Protein AF-0000000075964705 (afdb_homodimer)

Solvent-accessible surface area (backbone atoms only — not comparable to full-atom values): 36308 Å² total; per-residue (Å²): 98,79,44,43,66,54,47,71,59,59,80,76,74,83,86,68,84,79,82,66,47,73,67,52,52,52,51,46,51,52,47,51,51,47,53,49,50,54,47,60,63,31,89,67,54,43,73,33,64,66,52,48,44,64,76,62,59,81,68,84,64,59,66,62,51,49,49,67,76,51,64,82,60,68,34,51,67,78,71,39,84,55,33,84,52,12,66,80,62,42,60,91,58,45,68,62,50,47,54,48,46,51,54,42,50,52,52,50,42,55,41,50,48,52,50,40,52,46,49,48,50,51,24,51,49,25,43,50,48,12,52,45,30,40,51,48,18,51,39,31,40,53,58,35,59,53,84,62,78,88,45,55,72,44,32,70,72,60,57,58,65,65,45,34,26,58,32,27,52,62,46,21,57,52,24,46,50,46,14,50,54,29,40,52,40,18,51,47,40,42,62,59,32,39,46,52,45,48,46,52,46,40,53,46,49,13,45,52,52,35,53,49,45,46,56,69,36,52,52,44,52,41,50,51,44,51,51,51,50,52,51,49,51,52,50,51,54,52,36,61,74,70,62,59,52,71,67,58,52,52,53,51,51,51,52,49,51,51,46,51,52,50,40,52,51,40,49,35,49,41,28,32,39,52,35,36,45,39,53,46,44,22,49,51,52,60,55,53,55,51,54,47,54,35,52,45,45,45,38,51,51,48,29,51,41,24,45,52,49,21,51,50,38,55,65,41,48,63,52,47,58,70,37,41,77,74,79,73,76,74,77,79,72,79,79,70,84,69,68,66,92,102,99,77,45,44,67,54,46,72,59,59,81,76,72,82,84,68,86,78,82,65,47,74,68,52,52,53,52,48,50,53,47,50,50,46,49,48,49,54,47,61,64,30,88,67,55,42,72,34,66,67,54,48,45,64,76,61,61,80,68,84,66,60,66,63,51,49,49,67,76,52,63,82,61,69,34,53,65,78,72,38,83,53,35,83,51,12,64,80,62,42,60,90,60,43,68,62,51,48,55,50,44,51,54,43,49,51,50,50,42,54,41,51,51,52,50,40,51,46,48,47,49,52,24,52,49,26,43,51,48,13,51,44,30,39,49,47,18,52,40,31,41,54,58,36,59,53,82,60,75,87,44,54,73,44,32,68,72,60,56,58,65,66,46,34,26,58,34,26,52,63,45,22,56,51,23,46,51,48,13,50,52,28,40,52,41,18,51,47,41,41,62,61,30,39,48,54,46,49,47,52,48,40,52,46,50,13,45,54,50,36,53,50,47,45,55,69,36,51,51,43,52,41,51,50,45,51,49,51,49,52,53,49,50,51,51,50,53,50,35,62,74,71,63,58,52,71,67,58,51,52,50,51,52,51,51,50,52,52,46,51,51,50,41,52,50,40,49,33,50,40,27,32,40,51,37,36,43,41,53,45,44,22,50,52,52,59,55,54,55,51,52,47,56,36,52,46,46,45,38,49,52,47,29,50,43,26,43,51,49,20,51,51,37,56,65,40,48,63,54,47,59,69,37,41,80,76,78,72,76,75,78,78,71,80,78,72,84,70,63,76,86,108

pLDDT: mean 88.64, std 14.94, range [18.84, 98.62]

Secondary structure (DSSP, 8-state):
--S-TTS--PPPPP---SS--HHHHHHHHHHHHHHHHHHHH-TTGGG-HHHHHHHH--SS-HHHHHHHHHTTPPPHHHH-TTGGGGGGGS-TTHHHHHHHHHHHHHHHHHHHHHHHHHHHHHHHHHHHHHHHHHHHHHHHHHHHT------HHHHTT--HHHHHHHHHHHHHHHHHHHHHHHHHHHHHIIIIIIHHHHHHHHHHHHHHHHHHHHHHTHHHHHHHHHHHHHHHHHHHHHHHHHT--HHHHHHHHHHHHHHHHHHHHHHHHHHHHHHHHHHHHHHHHHHTHHHHHHHHHHHHHHHHHHHHHHHHHHHHHHHHHHHS---------------TT-/--S-TTS--PPPPP---S---HHHHHHHHHHHHHHHHHHHH-TTGGG-HHHHHHHH--SS-HHHHHHHHHTTPPPHHHH-TTGGGGGGGS-TTHHHHHHHHHHHHHHHHHHHHHHHHHHHHHHHHHHHHHHHHHHHHHHHHHHHT------HHHHTT--HHHHHHHHHHHHHHHHHHHHHHHHHHHHHIIIIIIHHHHHHHHHHHHHHHHHHHHHHTHHHHHHHHHHHHHHHHHHHHHHHHHT--HHHHHHHHHHHHHHHHHHHHHHHHHHHHHHHHHHHHHHHHHHTHHHHHHHHHHHHHHHHHHHHHHHHHHHHHHHHHHHS---------------TT-

Sequence (684 aa):
MCRFPYRLIPKLPPKKMVGADSHFIEERRKSLRRWLTVVARHPVIMHDPMVDFFLTFSGPDVQNKIREVFRRAPDEFTTSELAAKAKELVPPDTHTEFANSRDQIRLIFSGVSRLKHIADLMAIRSHGYADNMADFGAQLTSLANDPHGSSKWATGGNTVWADMKKGFHAISKEFALLSSKALQRAVREEDEVCERLNLLLEVLGAHRDLCERHEKGVVHDHQRALAKMLALKKRQIQGVIKGADAESVEQMERKMMEQESVIANVDLRNAYALHCLHLETQLVHAHLEILASILNTLVSVQIQGHSELADVWRLIQPSIMKCLPEKKSHLNGNINSGSLLRMCRFPYRLIPKLPPKKMVGADSHFIEERRKSLRRWLTVVARHPVIMHDPMVDFFLTFSGPDVQNKIREVFRRAPDEFTTSELAAKAKELVPPDTHTEFANSRDQIRLIFSGVSRLKHIADLMAIRSHGYADNMADFGAQLTSLANDPHGSSKWATGGNTVWADMKKGFHAISKEFALLSSKALQRAVREEDEVCERLNLLLEVLGAHRDLCERHEKGVVHDHQRALAKMLALKKRQIQGVIKGADAESVEQMERKMMEQESVIANVDLRNAYALHCLHLETQLVHAHLEILASILNTLVSVQIQGHSELADVWRLIQPSIMKCLPEKKSHLNGNINSGSLLR

Radius of gyration: 41.32 Å; Cα contacts (8 Å, |Δi|>4): 683; chains: 2; bounding box: 78×133×103 Å

Organism: Ladona fulva (NCBI:txid123851)

Structure (mmCIF, N/CA/C/O backbone):
data_AF-0000000075964705-model_v1
#
loop_
_entity.id
_entity.type
_entity.pdbx_description
1 polymer 'PX domain-containing protein'
#
loop_
_atom_site.group_PDB
_atom_site.id
_atom_site.type_symbol
_atom_site.label_atom_id
_atom_site.label_alt_id
_atom_site.label_comp_id
_atom_site.label_asym_id
_atom_site.label_entity_id
_atom_site.label_seq_id
_atom_site.pdbx_PDB_ins_code
_atom_site.Cartn_x
_atom_site.Cartn_y
_atom_site.Cartn_z
_atom_site.occupancy
_atom_site.B_iso_or_equiv
_atom_site.auth_seq_id
_atom_site.auth_comp_id
_atom_site.auth_asym_id
_atom_site.auth_atom_id
_atom_site.pdbx_PDB_model_num
ATOM 1 N N . MET A 1 1 ? 15.812 -30.172 -22.266 1 70.69 1 MET A N 1
ATOM 2 C CA . MET A 1 1 ? 14.57 -30.188 -23.047 1 70.69 1 MET A CA 1
ATOM 3 C C . MET A 1 1 ? 14.688 -31.141 -24.234 1 70.69 1 MET A C 1
ATOM 5 O O . MET A 1 1 ? 13.734 -31.844 -24.547 1 70.69 1 MET A O 1
ATOM 9 N N . CYS A 1 2 ? 15.812 -31.172 -24.766 1 72.56 2 CYS A N 1
ATOM 10 C CA . CYS A 1 2 ? 16.016 -32.062 -25.891 1 72.56 2 CYS A CA 1
ATOM 11 C C . CYS A 1 2 ? 16.016 -33.531 -25.453 1 72.56 2 CYS A C 1
ATOM 13 O O . CYS A 1 2 ? 15.508 -34.406 -26.156 1 72.56 2 CYS A O 1
ATOM 15 N N . ARG A 1 3 ? 16.438 -33.688 -24.266 1 80.44 3 ARG A N 1
ATOM 16 C CA . ARG A 1 3 ? 16.531 -35.062 -23.75 1 80.44 3 ARG A CA 1
ATOM 17 C C . ARG A 1 3 ? 15.18 -35.562 -23.25 1 80.44 3 ARG A C 1
ATOM 19 O O . ARG A 1 3 ? 14.867 -36.75 -23.328 1 80.44 3 ARG A O 1
ATOM 26 N N . PHE A 1 4 ? 14.43 -34.594 -22.734 1 89.81 4 PHE A N 1
ATOM 27 C CA . PHE A 1 4 ? 13.141 -34.969 -22.156 1 89.81 4 PHE A CA 1
ATOM 28 C C . PHE A 1 4 ? 12.023 -34.125 -22.766 1 89.81 4 PHE A C 1
ATOM 30 O O . PHE A 1 4 ? 11.375 -33.344 -22.062 1 89.81 4 PHE A O 1
ATOM 37 N N . PRO A 1 5 ? 11.719 -34.375 -23.938 1 89.12 5 PRO A N 1
ATOM 38 C CA . PRO A 1 5 ? 10.734 -33.531 -24.609 1 89.12 5 PRO A CA 1
ATOM 39 C C . PRO A 1 5 ? 9.32 -33.719 -24.062 1 89.12 5 PRO A C 1
ATOM 41 O O . PRO A 1 5 ? 8.453 -32.844 -24.266 1 89.12 5 PRO A O 1
ATOM 44 N N . TYR A 1 6 ? 9.078 -34.781 -23.359 1 93.06 6 TYR A N 1
ATOM 45 C CA . TYR A 1 6 ? 7.707 -35.094 -22.969 1 93.06 6 TYR A CA 1
ATOM 46 C C . TYR A 1 6 ? 7.535 -35 -21.453 1 93.06 6 TYR A C 1
ATOM 48 O O . TYR A 1 6 ? 6.574 -35.562 -20.906 1 93.06 6 TYR A O 1
ATOM 56 N N . ARG A 1 7 ? 8.492 -34.375 -20.844 1 94.5 7 ARG A N 1
ATOM 57 C CA . ARG A 1 7 ? 8.43 -34.219 -19.391 1 94.5 7 ARG A CA 1
ATOM 58 C C . ARG A 1 7 ? 8.227 -32.75 -19 1 94.5 7 ARG A C 1
ATOM 60 O O . ARG A 1 7 ? 8.492 -31.859 -19.797 1 94.5 7 ARG A O 1
ATOM 67 N N . LEU A 1 8 ? 7.707 -32.656 -17.812 1 94.12 8 LEU A N 1
ATOM 68 C CA . LEU A 1 8 ? 7.473 -31.344 -17.234 1 94.12 8 LEU A CA 1
ATOM 69 C C . LEU A 1 8 ? 8.781 -30.703 -16.75 1 94.12 8 LEU A C 1
ATOM 71 O O . LEU A 1 8 ? 9.398 -31.203 -15.805 1 94.12 8 LEU A O 1
ATOM 75 N N . ILE A 1 9 ? 9.297 -29.688 -17.438 1 90.88 9 ILE A N 1
ATOM 76 C CA . ILE A 1 9 ? 10.508 -28.969 -17.062 1 90.88 9 ILE A CA 1
ATOM 77 C C . ILE A 1 9 ? 10.242 -27.469 -17.062 1 90.88 9 ILE A C 1
ATOM 79 O O . ILE A 1 9 ? 9.938 -26.891 -18.109 1 90.88 9 ILE A O 1
ATOM 83 N N . PRO A 1 10 ? 10.359 -26.906 -15.891 1 92.31 10 PRO A N 1
ATOM 84 C CA . PRO A 1 10 ? 10.156 -25.453 -15.844 1 92.31 10 PRO A CA 1
ATOM 85 C C . PRO A 1 10 ? 11.211 -24.688 -16.641 1 92.31 10 PRO A C 1
ATOM 87 O O . PRO A 1 10 ? 12.312 -25.203 -16.875 1 92.31 10 PRO A O 1
ATOM 90 N N . LYS A 1 11 ? 10.859 -23.469 -17 1 89.19 11 LYS A N 1
ATOM 91 C CA . LYS A 1 11 ? 11.797 -22.609 -17.719 1 89.19 11 LYS A CA 1
ATOM 92 C C . LYS A 1 11 ? 12.891 -22.078 -16.797 1 89.19 11 LYS A C 1
ATOM 94 O O . LYS A 1 11 ? 12.625 -21.75 -15.641 1 89.19 11 LYS A O 1
ATOM 99 N N . LEU A 1 12 ? 14.031 -22.047 -17.375 1 86.75 12 LEU A N 1
ATOM 100 C CA . LEU A 1 12 ? 15.141 -21.469 -16.625 1 86.75 12 LEU A CA 1
ATOM 101 C C . LEU A 1 12 ? 14.992 -19.953 -16.5 1 86.75 12 LEU A C 1
ATOM 103 O O . LEU A 1 12 ? 14.523 -19.297 -17.438 1 86.75 12 LEU A O 1
ATOM 107 N N . PRO A 1 13 ? 15.367 -19.484 -15.336 1 84.5 13 PRO A N 1
ATOM 108 C CA . PRO A 1 13 ? 15.336 -18.031 -15.195 1 84.5 13 PRO A CA 1
ATOM 109 C C . PRO A 1 13 ? 16.266 -17.312 -16.172 1 84.5 13 PRO A C 1
ATOM 111 O O . PRO A 1 13 ? 17.328 -17.844 -16.516 1 84.5 13 PRO A O 1
ATOM 114 N N . PRO A 1 14 ? 15.781 -16.172 -16.625 1 79.75 14 PRO A N 1
ATOM 115 C CA . PRO A 1 14 ? 16.594 -15.438 -17.594 1 79.75 14 PRO A CA 1
ATOM 116 C C . PRO A 1 14 ? 17.953 -15.023 -17.047 1 79.75 14 PRO A C 1
ATOM 118 O O . PRO A 1 14 ? 18.109 -14.859 -15.836 1 79.75 14 PRO A O 1
ATOM 121 N N . LYS A 1 15 ? 19.016 -14.961 -17.984 1 78.94 15 LYS A N 1
ATOM 122 C CA . LYS A 1 15 ? 20.359 -14.492 -17.625 1 78.94 15 LYS A CA 1
ATOM 123 C C . LYS A 1 15 ? 20.547 -13.031 -18.016 1 78.94 15 LYS A C 1
ATOM 125 O O . LYS A 1 15 ? 20.047 -12.586 -19.047 1 78.94 15 LYS A O 1
ATOM 130 N N . LYS A 1 16 ? 20.609 -12.141 -17 1 72.25 16 LYS A N 1
ATOM 131 C CA . LYS A 1 16 ? 20.984 -10.773 -17.328 1 72.25 16 LYS A CA 1
ATOM 132 C C . LYS A 1 16 ? 22.484 -10.539 -17.109 1 72.25 16 LYS A C 1
ATOM 134 O O . LYS A 1 16 ? 23 -10.766 -16.016 1 72.25 16 LYS A O 1
ATOM 139 N N . MET A 1 17 ? 23.266 -10.547 -18.141 1 61.78 17 MET A N 1
ATOM 140 C CA . MET A 1 17 ? 24.719 -10.414 -18.062 1 61.78 17 MET A CA 1
ATOM 141 C C . MET A 1 17 ? 25.109 -9.023 -17.594 1 61.78 17 MET A C 1
ATOM 143 O O . MET A 1 17 ? 26.031 -8.875 -16.766 1 61.78 17 MET A O 1
ATOM 147 N N . VAL A 1 18 ? 24.469 -8.023 -18.203 1 68.12 18 VAL A N 1
ATOM 148 C CA . VAL A 1 18 ? 25 -6.68 -17.984 1 68.12 18 VAL A CA 1
ATOM 149 C C . VAL A 1 18 ? 24.094 -5.906 -17.031 1 68.12 18 VAL A C 1
ATOM 151 O O . VAL A 1 18 ? 22.891 -5.805 -17.25 1 68.12 18 VAL A O 1
ATOM 154 N N . GLY A 1 19 ? 24.734 -5.484 -15.922 1 70.12 19 GLY A N 1
ATOM 155 C CA . GLY A 1 19 ? 24.125 -4.52 -15.023 1 70.12 19 GLY A CA 1
ATOM 156 C C . GLY A 1 19 ? 23.188 -5.16 -14.016 1 70.12 19 GLY A C 1
ATOM 157 O O . GLY A 1 19 ? 22.188 -4.559 -13.617 1 70.12 19 GLY A O 1
ATOM 158 N N . ALA A 1 20 ? 23.562 -6.391 -13.617 1 72.75 20 ALA A N 1
ATOM 159 C CA . ALA A 1 20 ? 22.688 -7.07 -12.656 1 72.75 20 ALA A CA 1
ATOM 160 C C . ALA A 1 20 ? 22.859 -6.488 -11.258 1 72.75 20 ALA A C 1
ATOM 162 O O . ALA A 1 20 ? 23.969 -6.465 -10.719 1 72.75 20 ALA A O 1
ATOM 163 N N . ASP A 1 21 ? 21.781 -5.812 -10.773 1 82.19 21 ASP A N 1
ATOM 164 C CA . ASP A 1 21 ? 21.828 -5.293 -9.414 1 82.19 21 ASP A CA 1
ATOM 165 C C . ASP A 1 21 ? 21.625 -6.418 -8.391 1 82.19 21 ASP A C 1
ATOM 167 O O . ASP A 1 21 ? 21.391 -7.566 -8.766 1 82.19 21 ASP A O 1
ATOM 171 N N . SER A 1 22 ? 21.953 -6.156 -7.188 1 85.25 22 SER A N 1
ATOM 172 C CA . SER A 1 22 ? 21.906 -7.125 -6.094 1 85.25 22 SER A CA 1
ATOM 173 C C . SER A 1 22 ? 20.531 -7.773 -5.984 1 85.25 22 SER A C 1
ATOM 175 O O . SER A 1 22 ? 20.422 -8.969 -5.715 1 85.25 22 SER A O 1
ATOM 177 N N . HIS A 1 23 ? 19.562 -7.035 -6.281 1 84.5 23 HIS A N 1
ATOM 178 C CA . HIS A 1 23 ? 18.203 -7.547 -6.215 1 84.5 23 HIS A CA 1
ATOM 179 C C . HIS A 1 23 ? 17.953 -8.594 -7.297 1 84.5 23 HIS A C 1
ATOM 181 O O . HIS A 1 23 ? 17.359 -9.641 -7.031 1 84.5 23 HIS A O 1
ATOM 187 N N . PHE A 1 24 ? 18.469 -8.344 -8.391 1 85.56 24 PHE A N 1
ATOM 188 C CA . PHE A 1 24 ? 18.312 -9.273 -9.5 1 85.56 24 PHE A CA 1
ATOM 189 C C . PHE A 1 24 ? 19.031 -10.594 -9.211 1 85.56 24 PHE A C 1
ATOM 191 O O . PHE A 1 24 ? 18.484 -11.664 -9.461 1 85.56 24 PHE A O 1
ATOM 198 N N . ILE A 1 25 ? 20.172 -10.492 -8.734 1 87.88 25 ILE A N 1
ATOM 199 C CA . ILE A 1 25 ? 20.984 -11.68 -8.453 1 87.88 25 ILE A CA 1
ATOM 200 C C . ILE A 1 25 ? 20.266 -12.555 -7.426 1 87.88 25 ILE A C 1
ATOM 202 O O . ILE A 1 25 ? 20.219 -13.781 -7.57 1 87.88 25 ILE A O 1
ATOM 206 N N . GLU A 1 26 ? 19.719 -11.867 -6.445 1 88.62 26 GLU A N 1
ATOM 207 C CA . GLU A 1 26 ? 19.031 -12.633 -5.406 1 88.62 26 GLU A CA 1
ATOM 208 C C . GLU A 1 26 ? 17.766 -13.289 -5.945 1 88.62 26 GLU A C 1
ATOM 210 O O . GLU A 1 26 ? 17.484 -14.445 -5.633 1 88.62 26 GLU A O 1
ATOM 215 N N . GLU A 1 27 ? 17.125 -12.617 -6.73 1 88.75 27 GLU A N 1
ATOM 216 C CA . GLU A 1 27 ? 15.93 -13.172 -7.352 1 88.75 27 GLU A CA 1
ATOM 217 C C . GLU A 1 27 ? 16.281 -14.352 -8.258 1 88.75 27 GLU A C 1
ATOM 219 O O . GLU A 1 27 ? 15.547 -15.344 -8.289 1 88.75 27 GLU A O 1
ATOM 224 N N . ARG A 1 28 ? 17.344 -14.18 -8.953 1 91 28 ARG A N 1
ATOM 225 C CA . ARG A 1 28 ? 17.766 -15.266 -9.828 1 91 28 ARG A CA 1
ATOM 226 C C . ARG A 1 28 ? 18.203 -16.484 -9.023 1 91 28 ARG A C 1
ATOM 228 O O . ARG A 1 28 ? 17.922 -17.625 -9.398 1 91 28 ARG A O 1
ATOM 235 N N . ARG A 1 29 ? 18.875 -16.219 -7.98 1 91.94 29 ARG A N 1
ATOM 236 C CA . ARG A 1 29 ? 19.297 -17.297 -7.102 1 91.94 29 ARG A CA 1
ATOM 237 C C . ARG A 1 29 ? 18.094 -18.078 -6.586 1 91.94 29 ARG A C 1
ATOM 239 O O . ARG A 1 29 ? 18.078 -19.312 -6.605 1 91.94 29 ARG A O 1
ATOM 246 N N . LYS A 1 30 ? 17.078 -17.453 -6.188 1 92.12 30 LYS A N 1
ATOM 247 C CA . LYS A 1 30 ? 15.867 -18.078 -5.691 1 92.12 30 LYS A CA 1
ATOM 248 C C . LYS A 1 30 ? 15.188 -18.891 -6.789 1 92.12 30 LYS A C 1
ATOM 250 O O . LYS A 1 30 ? 14.734 -20.016 -6.551 1 92.12 30 LYS A O 1
ATOM 255 N N . SER A 1 31 ? 15.188 -18.297 -7.902 1 92.88 31 SER A N 1
ATOM 256 C CA . SER A 1 31 ? 14.562 -18.969 -9.039 1 92.88 31 SER A CA 1
ATOM 257 C C . SER A 1 31 ? 15.312 -20.234 -9.406 1 92.88 31 SER A C 1
ATOM 259 O O . SER A 1 31 ? 14.695 -21.266 -9.688 1 92.88 31 SER A O 1
ATOM 261 N N . LEU A 1 32 ? 16.594 -20.172 -9.398 1 92.75 32 LEU A N 1
ATOM 262 C CA . LEU A 1 32 ? 17.422 -21.328 -9.727 1 92.75 32 LEU A CA 1
ATOM 263 C C . LEU A 1 32 ? 17.266 -22.422 -8.68 1 92.75 32 LEU A C 1
ATOM 265 O O . LEU A 1 32 ? 17.266 -23.609 -9.008 1 92.75 32 LEU A O 1
ATOM 269 N N . ARG A 1 33 ? 17.109 -21.984 -7.508 1 93.31 33 ARG A N 1
ATOM 270 C CA . ARG A 1 33 ? 16.891 -22.938 -6.438 1 93.31 33 ARG A CA 1
ATOM 271 C C . ARG A 1 33 ? 15.562 -23.672 -6.633 1 93.31 33 ARG A C 1
ATOM 273 O O . ARG A 1 33 ? 15.5 -24.906 -6.473 1 93.31 33 ARG A O 1
ATOM 280 N N . ARG A 1 34 ? 14.57 -23 -6.941 1 93.31 34 ARG A N 1
ATOM 281 C CA . ARG A 1 34 ? 13.273 -23.625 -7.211 1 93.31 34 ARG A CA 1
ATOM 282 C C . ARG A 1 34 ? 13.352 -24.578 -8.398 1 93.31 34 ARG A C 1
ATOM 284 O O . ARG A 1 34 ? 12.836 -25.688 -8.336 1 93.31 34 ARG A O 1
ATOM 291 N N . TRP A 1 35 ? 14.039 -24.094 -9.414 1 93.81 35 TRP A N 1
ATOM 292 C CA . TRP A 1 35 ? 14.195 -24.906 -10.609 1 93.81 35 TRP A CA 1
ATOM 293 C C . TRP A 1 35 ? 14.898 -26.219 -10.281 1 93.81 35 TRP A C 1
ATOM 295 O O . TRP A 1 35 ? 14.438 -27.297 -10.68 1 93.81 35 TRP A O 1
ATOM 305 N N . LEU A 1 36 ? 15.922 -26.125 -9.555 1 92.5 36 LEU A N 1
ATOM 306 C CA . LEU A 1 36 ? 16.688 -27.297 -9.164 1 92.5 36 LEU A CA 1
ATOM 307 C C . LEU A 1 36 ? 15.859 -28.234 -8.305 1 92.5 36 LEU A C 1
ATOM 309 O O . LEU A 1 36 ? 15.984 -29.469 -8.414 1 92.5 36 LEU A O 1
ATOM 313 N N . THR A 1 37 ? 15.062 -27.688 -7.496 1 92.12 37 THR A N 1
ATOM 314 C CA . THR A 1 37 ? 14.203 -28.5 -6.637 1 92.12 37 THR A CA 1
ATOM 315 C C . THR A 1 37 ? 13.219 -29.312 -7.469 1 92.12 37 THR A C 1
ATOM 317 O O . THR A 1 37 ? 13.047 -30.516 -7.23 1 92.12 37 THR A O 1
ATOM 320 N N . VAL A 1 38 ? 12.664 -28.719 -8.445 1 93.12 38 VAL A N 1
ATOM 321 C CA . VAL A 1 38 ? 11.695 -29.406 -9.297 1 93.12 38 VAL A CA 1
ATOM 322 C C . VAL A 1 38 ? 12.391 -30.516 -10.094 1 93.12 38 VAL A C 1
ATOM 324 O O . VAL A 1 38 ? 11.883 -31.641 -10.18 1 93.12 38 VAL A O 1
ATOM 327 N N . VAL A 1 39 ? 13.57 -30.234 -10.594 1 92.5 39 VAL A N 1
ATOM 328 C CA . VAL A 1 39 ? 14.312 -31.172 -11.414 1 92.5 39 VAL A CA 1
ATOM 329 C C . VAL A 1 39 ? 14.82 -32.344 -10.555 1 92.5 39 VAL A C 1
ATOM 331 O O . VAL A 1 39 ? 14.68 -33.5 -10.922 1 92.5 39 VAL A O 1
ATOM 334 N N . ALA A 1 40 ? 15.25 -31.969 -9.391 1 92.62 40 ALA A N 1
ATOM 335 C CA . ALA A 1 40 ? 15.859 -32.969 -8.508 1 92.62 40 ALA A CA 1
ATOM 336 C C . ALA A 1 40 ? 14.797 -33.844 -7.875 1 92.62 40 ALA A C 1
ATOM 338 O O . ALA A 1 40 ? 15.094 -34.969 -7.438 1 92.62 40 ALA A O 1
ATOM 339 N N . ARG A 1 41 ? 13.578 -33.406 -7.871 1 92.31 41 ARG A N 1
ATOM 340 C CA . ARG A 1 41 ? 12.523 -34.188 -7.23 1 92.31 41 ARG A CA 1
ATOM 341 C C . ARG A 1 41 ? 11.617 -34.844 -8.266 1 92.31 41 ARG A C 1
ATOM 343 O O . ARG A 1 41 ? 10.703 -35.594 -7.918 1 92.31 41 ARG A O 1
ATOM 350 N N . HIS A 1 42 ? 11.875 -34.625 -9.477 1 94.38 42 HIS A N 1
ATOM 351 C CA . HIS A 1 42 ? 11.078 -35.25 -10.531 1 94.38 42 HIS A CA 1
ATOM 352 C C . HIS A 1 42 ? 11.305 -36.75 -10.586 1 94.38 42 HIS A C 1
ATOM 354 O O . HIS A 1 42 ? 12.453 -37.219 -10.602 1 94.38 42 HIS A O 1
ATOM 360 N N . PRO A 1 43 ? 10.281 -37.469 -10.633 1 93.38 43 PRO A N 1
ATOM 361 C CA . PRO A 1 43 ? 10.391 -38.906 -10.516 1 93.38 43 PRO A CA 1
ATOM 362 C C . PRO A 1 43 ? 11.25 -39.531 -11.625 1 93.38 43 PRO A C 1
ATOM 364 O O . PRO A 1 43 ? 11.883 -40.562 -11.414 1 93.38 43 PRO A O 1
ATOM 367 N N . VAL A 1 44 ? 11.328 -39 -12.805 1 92.81 44 VAL A N 1
ATOM 368 C CA . VAL A 1 44 ? 12.047 -39.562 -13.945 1 92.81 44 VAL A CA 1
ATOM 369 C C . VAL A 1 44 ? 13.383 -38.844 -14.109 1 92.81 44 VAL A C 1
ATOM 371 O O . VAL A 1 44 ? 14.438 -39.469 -14.195 1 92.81 44 VAL A O 1
ATOM 374 N N . ILE A 1 45 ? 13.406 -37.562 -14.023 1 92.25 45 ILE A N 1
ATOM 375 C CA . ILE A 1 45 ? 14.562 -36.719 -14.359 1 92.25 45 ILE A CA 1
ATOM 376 C C . ILE A 1 45 ? 15.633 -36.875 -13.273 1 92.25 45 ILE A C 1
ATOM 378 O O . ILE A 1 45 ? 16.828 -36.812 -13.57 1 92.25 45 ILE A O 1
ATOM 382 N N . MET A 1 46 ? 15.148 -37.125 -12.094 1 92.19 46 MET A N 1
ATOM 383 C CA . MET A 1 46 ? 16.094 -37.219 -10.984 1 92.19 46 MET A CA 1
ATOM 384 C C . MET A 1 46 ? 17.094 -38.344 -11.219 1 92.19 46 MET A C 1
ATOM 386 O O . MET A 1 46 ? 18.188 -38.344 -10.648 1 92.19 46 MET A O 1
ATOM 390 N N . HIS A 1 47 ? 16.688 -39.344 -12.008 1 91 47 HIS A N 1
ATOM 391 C CA . HIS A 1 47 ? 17.516 -40.5 -12.227 1 91 47 HIS A CA 1
ATOM 392 C C . HIS A 1 47 ? 18.422 -40.344 -13.445 1 91 47 HIS A C 1
ATOM 394 O O . HIS A 1 47 ? 19.203 -41.219 -13.773 1 91 47 HIS A O 1
ATOM 400 N N . ASP A 1 48 ? 18.375 -39.219 -14.07 1 90.5 48 ASP A N 1
ATOM 401 C CA . ASP A 1 48 ? 19.188 -38.969 -15.258 1 90.5 48 ASP A CA 1
ATOM 402 C C . ASP A 1 48 ? 20.656 -38.781 -14.883 1 90.5 48 ASP A C 1
ATOM 404 O O . ASP A 1 48 ? 20.969 -38.031 -13.945 1 90.5 48 ASP A O 1
ATOM 408 N N . PRO A 1 49 ? 21.516 -39.406 -15.586 1 89.62 49 PRO A N 1
ATOM 409 C CA . PRO A 1 49 ? 22.953 -39.281 -15.289 1 89.62 49 PRO A CA 1
ATOM 410 C C . PRO A 1 49 ? 23.453 -37.844 -15.398 1 89.62 49 PRO A C 1
ATOM 412 O O . PRO A 1 49 ? 24.391 -37.469 -14.688 1 89.62 49 PRO A O 1
ATOM 415 N N . MET A 1 50 ? 22.906 -37.125 -16.297 1 89.69 50 MET A N 1
ATOM 416 C CA . MET A 1 50 ? 23.328 -35.75 -16.453 1 89.69 50 MET A CA 1
ATOM 417 C C . MET A 1 50 ? 23.047 -34.938 -15.188 1 89.69 50 MET A C 1
ATOM 419 O O . MET A 1 50 ? 23.844 -34.094 -14.789 1 89.69 50 MET A O 1
ATOM 423 N N . VAL A 1 51 ? 21.875 -35.156 -14.586 1 90.44 51 VAL A N 1
ATOM 424 C CA . VAL A 1 51 ? 21.5 -34.469 -13.352 1 90.44 51 VAL A CA 1
ATOM 425 C C . VAL A 1 51 ? 22.438 -34.844 -12.227 1 90.44 51 VAL A C 1
ATOM 427 O O . VAL A 1 51 ? 22.922 -34 -11.484 1 90.44 51 VAL A O 1
ATOM 430 N N . ASP A 1 52 ? 22.719 -36.031 -12.18 1 91.12 52 ASP A N 1
ATOM 431 C CA . ASP A 1 52 ? 23.672 -36.531 -11.188 1 91.12 52 ASP A CA 1
ATOM 432 C C . ASP A 1 52 ? 25.047 -35.906 -11.375 1 91.12 52 ASP A C 1
ATOM 434 O O . ASP A 1 52 ? 25.688 -35.469 -10.406 1 91.12 52 ASP A O 1
ATOM 438 N N . PHE A 1 53 ? 25.438 -35.906 -12.594 1 91.62 53 PHE A N 1
ATOM 439 C CA . PHE A 1 53 ? 26.734 -35.312 -12.922 1 91.62 53 PHE A CA 1
ATOM 440 C C . PHE A 1 53 ? 26.781 -33.844 -12.508 1 91.62 53 PHE A C 1
ATOM 442 O O . PHE A 1 53 ? 27.75 -33.406 -11.891 1 91.62 53 PHE A O 1
ATOM 449 N N . PHE A 1 54 ? 25.766 -33.125 -12.797 1 91.19 54 PHE A N 1
ATOM 450 C CA . PHE A 1 54 ? 25.688 -31.719 -12.492 1 91.19 54 PHE A CA 1
ATOM 451 C C . PHE A 1 54 ? 25.766 -31.484 -10.984 1 91.19 54 PHE A C 1
ATOM 453 O O . PHE A 1 54 ? 26.438 -30.562 -10.523 1 91.19 54 PHE A O 1
ATOM 460 N N . LEU A 1 55 ? 25.109 -32.312 -10.156 1 90.25 55 LEU A N 1
ATOM 461 C CA . LEU A 1 55 ? 25 -32.125 -8.719 1 90.25 55 LEU A CA 1
ATOM 462 C C . LEU A 1 55 ? 26.281 -32.562 -8.008 1 90.25 55 LEU A C 1
ATOM 464 O O . LEU A 1 55 ? 26.547 -32.125 -6.883 1 90.25 55 LEU A O 1
ATOM 468 N N . THR A 1 56 ? 27.016 -33.312 -8.727 1 90.5 56 THR A N 1
ATOM 469 C CA . THR A 1 56 ? 28.141 -33.906 -8.023 1 90.5 56 THR A CA 1
ATOM 470 C C . THR A 1 56 ? 29.469 -33.375 -8.586 1 90.5 56 THR A C 1
ATOM 472 O O . THR A 1 56 ? 30.5 -33.469 -7.938 1 90.5 56 THR A O 1
ATOM 475 N N . PHE A 1 57 ? 29.406 -32.875 -9.727 1 89.75 57 PHE A N 1
ATOM 476 C CA . PHE A 1 57 ? 30.641 -32.406 -10.375 1 89.75 57 PHE A CA 1
ATOM 477 C C . PHE A 1 57 ? 31.234 -31.234 -9.617 1 89.75 57 PHE A C 1
ATOM 479 O O . PHE A 1 57 ? 30.531 -30.281 -9.289 1 89.75 57 PHE A O 1
ATOM 486 N N . SER A 1 58 ? 32.469 -31.281 -9.312 1 88.62 58 SER A N 1
ATOM 487 C CA . SER A 1 58 ? 33.156 -30.25 -8.539 1 88.62 58 SER A CA 1
ATOM 488 C C . SER A 1 58 ? 34.25 -29.562 -9.352 1 88.62 58 SER A C 1
ATOM 490 O O . SER A 1 58 ? 34.969 -28.734 -8.828 1 88.62 58 SER A O 1
ATOM 492 N N . GLY A 1 59 ? 34.438 -29.859 -10.516 1 83.56 59 GLY A N 1
ATOM 493 C CA . GLY A 1 59 ? 35.469 -29.281 -11.344 1 83.56 59 GLY A CA 1
ATOM 494 C C . GLY A 1 59 ? 35.094 -27.938 -11.938 1 83.56 59 GLY A C 1
ATOM 495 O O . GLY A 1 59 ? 34 -27.438 -11.719 1 83.56 59 GLY A O 1
ATOM 496 N N . PRO A 1 60 ? 36.219 -27.344 -12.617 1 85.44 60 PRO A N 1
ATOM 497 C CA . PRO A 1 60 ? 35.906 -26.078 -13.273 1 85.44 60 PRO A CA 1
ATOM 498 C C . PRO A 1 60 ? 35.125 -26.234 -14.562 1 85.44 60 PRO A C 1
ATOM 500 O O . PRO A 1 60 ? 35.156 -27.312 -15.18 1 85.44 60 PRO A O 1
ATOM 503 N N . ASP A 1 61 ? 34.281 -25.266 -14.969 1 87.88 61 ASP A N 1
ATOM 504 C CA . ASP A 1 61 ? 33.562 -25.156 -16.234 1 87.88 61 ASP A CA 1
ATOM 505 C C . ASP A 1 61 ? 32.594 -26.312 -16.422 1 87.88 61 ASP A C 1
ATOM 507 O O . ASP A 1 61 ? 32.719 -27.109 -17.344 1 87.88 61 ASP A O 1
ATOM 511 N N . VAL A 1 62 ? 31.703 -26.562 -15.719 1 87.12 62 VAL A N 1
ATOM 512 C CA . VAL A 1 62 ? 30.688 -27.609 -15.688 1 87.12 62 VAL A CA 1
ATOM 513 C C . VAL A 1 62 ? 29.938 -27.625 -17.016 1 87.12 62 VAL A C 1
ATOM 515 O O . VAL A 1 62 ? 29.609 -28.703 -17.531 1 87.12 62 VAL A O 1
ATOM 518 N N . GLN A 1 63 ? 29.812 -26.594 -17.625 1 86.25 63 GLN A N 1
ATOM 519 C CA . GLN A 1 63 ? 29.016 -26.5 -18.844 1 86.25 63 GLN A CA 1
ATOM 520 C C . GLN A 1 63 ? 29.688 -27.266 -19.984 1 86.25 63 GLN A C 1
ATOM 522 O O . GLN A 1 63 ? 29.047 -28.062 -20.672 1 86.25 63 GLN A O 1
ATOM 527 N N . ASN A 1 64 ? 30.938 -26.953 -20.141 1 88.75 64 ASN A N 1
ATOM 528 C CA . ASN A 1 64 ? 31.672 -27.609 -21.219 1 88.75 64 ASN A CA 1
ATOM 529 C C . ASN A 1 64 ? 31.797 -29.109 -20.969 1 88.75 64 ASN A C 1
ATOM 531 O O . ASN A 1 64 ? 31.734 -29.906 -21.906 1 88.75 64 ASN A O 1
ATOM 535 N N . LYS A 1 65 ? 31.953 -29.453 -19.75 1 90.06 65 LYS A N 1
ATOM 536 C CA . LYS A 1 65 ? 32.094 -30.875 -19.422 1 90.06 65 LYS A CA 1
ATOM 537 C C . LYS A 1 65 ? 30.797 -31.641 -19.672 1 90.06 65 LYS A C 1
ATOM 539 O O . LYS A 1 65 ? 30.828 -32.781 -20.156 1 90.06 65 LYS A O 1
ATOM 544 N N . ILE A 1 66 ? 29.734 -31.078 -19.375 1 88.5 66 ILE A N 1
ATOM 545 C CA . ILE A 1 66 ? 28.438 -31.688 -19.609 1 88.5 66 ILE A CA 1
ATOM 546 C C . ILE A 1 66 ? 28.219 -31.891 -21.109 1 88.5 66 ILE A C 1
ATOM 548 O O . ILE A 1 66 ? 27.766 -32.938 -21.547 1 88.5 66 ILE A O 1
ATOM 552 N N . ARG A 1 67 ? 28.609 -30.906 -21.875 1 87.62 67 ARG A N 1
ATOM 553 C CA . ARG A 1 67 ? 28.469 -31 -23.328 1 87.62 67 ARG A CA 1
ATOM 554 C C . ARG A 1 67 ? 29.344 -32.125 -23.891 1 87.62 67 ARG A C 1
ATOM 556 O O . ARG A 1 67 ? 28.922 -32.844 -24.797 1 87.62 67 ARG A O 1
ATOM 563 N N . GLU A 1 68 ? 30.484 -32.25 -23.359 1 88.25 68 GLU A N 1
ATOM 564 C CA . GLU A 1 68 ? 31.438 -33.25 -23.812 1 88.25 68 GLU A CA 1
ATOM 565 C C . GLU A 1 68 ? 30.953 -34.656 -23.469 1 88.25 68 GLU A C 1
ATOM 567 O O . GLU A 1 68 ? 30.984 -35.562 -24.312 1 88.25 68 GLU A O 1
ATOM 572 N N . VAL A 1 69 ? 30.484 -34.844 -22.281 1 87.81 69 VAL A N 1
ATOM 573 C CA . VAL A 1 69 ? 30.141 -36.188 -21.75 1 87.81 69 VAL A CA 1
ATOM 574 C C . VAL A 1 69 ? 28.781 -36.625 -22.312 1 87.81 69 VAL A C 1
ATOM 576 O O . VAL A 1 69 ? 28.594 -37.781 -22.625 1 87.81 69 VAL A O 1
ATOM 579 N N . PHE A 1 70 ? 27.875 -35.656 -22.5 1 87.25 70 PHE A N 1
ATOM 580 C CA . PHE A 1 70 ? 26.5 -36.031 -22.828 1 87.25 70 PHE A CA 1
ATOM 581 C C . PHE A 1 70 ? 26.109 -35.531 -24.203 1 87.25 70 PHE A C 1
ATOM 583 O O . PHE A 1 70 ? 24.922 -35.406 -24.516 1 87.25 70 PHE A O 1
ATOM 590 N N . ARG A 1 71 ? 26.969 -35.219 -25.094 1 82.44 71 ARG A N 1
ATOM 591 C CA . ARG A 1 71 ? 26.75 -34.656 -26.422 1 82.44 71 ARG A CA 1
ATOM 592 C C . ARG A 1 71 ? 25.828 -35.531 -27.234 1 82.44 71 ARG A C 1
ATOM 594 O O . ARG A 1 71 ? 24.922 -35.062 -27.938 1 82.44 71 ARG A O 1
ATOM 601 N N . ARG A 1 72 ? 25.984 -36.812 -27.172 1 81.56 72 ARG A N 1
ATOM 602 C CA . ARG A 1 72 ? 25.234 -37.719 -28.078 1 81.56 72 ARG A CA 1
ATOM 603 C C . ARG A 1 72 ? 24.156 -38.469 -27.312 1 81.56 72 ARG A C 1
ATOM 605 O O . ARG A 1 72 ? 23.75 -39.562 -27.734 1 81.56 72 ARG A O 1
ATOM 612 N N . ALA A 1 73 ? 23.672 -37.875 -26.328 1 83.69 73 ALA A N 1
ATOM 613 C CA . ALA A 1 73 ? 22.656 -38.594 -25.562 1 83.69 73 ALA A CA 1
ATOM 614 C C . ALA A 1 73 ? 21.297 -38.562 -26.266 1 83.69 73 ALA A C 1
ATOM 616 O O . ALA A 1 73 ? 20.828 -37.469 -26.641 1 83.69 73 ALA A O 1
ATOM 617 N N . PRO A 1 74 ? 20.734 -39.719 -26.547 1 86.25 74 PRO A N 1
ATOM 618 C CA . PRO A 1 74 ? 19.422 -39.75 -27.188 1 86.25 74 PRO A CA 1
ATOM 619 C C . PRO A 1 74 ? 18.312 -39.281 -26.266 1 86.25 74 PRO A C 1
ATOM 621 O O . PRO A 1 74 ? 18.531 -39.062 -25.078 1 86.25 74 PRO A O 1
ATOM 624 N N . ASP A 1 75 ? 17.188 -39.062 -26.906 1 87.62 75 ASP A N 1
ATOM 625 C CA . ASP A 1 75 ? 16.062 -38.625 -26.094 1 87.62 75 ASP A CA 1
ATOM 626 C C . ASP A 1 75 ? 15.445 -39.781 -25.328 1 87.62 75 ASP A C 1
ATOM 628 O O . ASP A 1 75 ? 15.812 -40.938 -25.562 1 87.62 75 ASP A O 1
ATOM 632 N N . GLU A 1 76 ? 14.586 -39.531 -24.391 1 89.25 76 GLU A N 1
ATOM 633 C CA . GLU A 1 76 ? 14.023 -40.5 -23.469 1 89.25 76 GLU A CA 1
ATOM 634 C C . GLU A 1 76 ? 13.258 -41.594 -24.219 1 89.25 76 GLU A C 1
ATOM 636 O O . GLU A 1 76 ? 13.273 -42.75 -23.828 1 89.25 76 GLU A O 1
ATOM 641 N N . PHE A 1 77 ? 12.609 -41.25 -25.359 1 90.75 77 PHE A N 1
ATOM 642 C CA . PHE A 1 77 ? 11.844 -42.188 -26.156 1 90.75 77 PHE A CA 1
ATOM 643 C C . PHE A 1 77 ? 12.742 -43.312 -26.703 1 90.75 77 PHE A C 1
ATOM 645 O O . PHE A 1 77 ? 12.375 -44.469 -26.688 1 90.75 77 PHE A O 1
ATOM 652 N N . THR A 1 78 ? 13.891 -42.906 -27.141 1 88.38 78 THR A N 1
ATOM 653 C CA . THR A 1 78 ? 14.805 -43.812 -27.797 1 88.38 78 THR A CA 1
ATOM 654 C C . THR A 1 78 ? 15.414 -44.781 -26.797 1 88.38 78 THR A C 1
ATOM 656 O O . THR A 1 78 ? 15.727 -45.938 -27.141 1 88.38 78 THR A O 1
ATOM 659 N N . THR A 1 79 ? 15.5 -44.344 -25.609 1 87.06 79 THR A N 1
ATOM 660 C CA . THR A 1 79 ? 16.188 -45.188 -24.60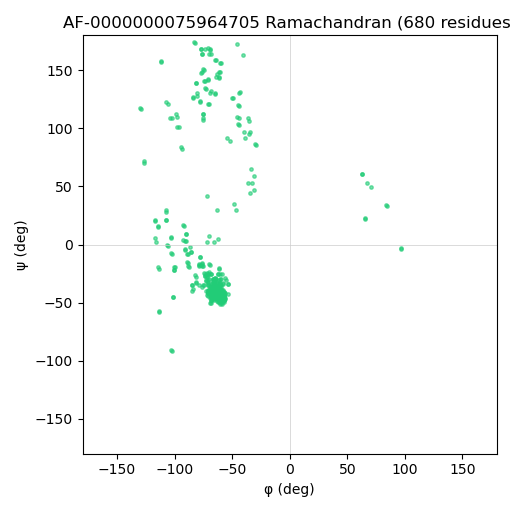9 1 87.06 79 THR A CA 1
ATOM 661 C C . THR A 1 79 ? 15.195 -45.906 -23.719 1 87.06 79 THR A C 1
ATOM 663 O O . THR A 1 79 ? 15.562 -46.781 -22.938 1 87.06 79 THR A O 1
ATOM 666 N N . SER A 1 80 ? 13.969 -45.594 -23.828 1 89.25 80 SER A N 1
ATOM 667 C CA . SER A 1 80 ? 12.969 -46.125 -22.906 1 89.25 80 SER A CA 1
ATOM 668 C C . SER A 1 80 ? 12.547 -47.531 -23.312 1 89.25 80 SER A C 1
ATOM 670 O O . SER A 1 80 ? 12.336 -47.812 -24.5 1 89.25 80 SER A O 1
ATOM 672 N N . GLU A 1 81 ? 12.414 -48.344 -22.328 1 89.19 81 GLU A N 1
ATOM 673 C CA . GLU A 1 81 ? 11.945 -49.719 -22.562 1 89.19 81 GLU A CA 1
ATOM 674 C C . GLU A 1 81 ? 10.438 -49.75 -22.812 1 89.19 81 GLU A C 1
ATOM 676 O O . GLU A 1 81 ? 9.922 -50.688 -23.391 1 89.19 81 GLU A O 1
ATOM 681 N N . LEU A 1 82 ? 9.805 -48.688 -22.469 1 90.38 82 LEU A N 1
ATOM 682 C CA . LEU A 1 82 ? 8.352 -48.625 -22.578 1 90.38 82 LEU A CA 1
ATOM 683 C C . LEU A 1 82 ? 7.926 -48.125 -23.953 1 90.38 82 LEU A C 1
ATOM 685 O O . LEU A 1 82 ? 6.754 -48.219 -24.328 1 90.38 82 LEU A O 1
ATOM 689 N N . ALA A 1 83 ? 8.852 -47.688 -24.734 1 89.19 83 ALA A N 1
ATOM 690 C CA . ALA A 1 83 ? 8.555 -47.062 -26.031 1 89.19 83 ALA A CA 1
ATOM 691 C C . ALA A 1 83 ? 7.863 -48.062 -26.969 1 89.19 83 ALA A C 1
ATOM 693 O O . ALA A 1 83 ? 6.902 -47.719 -27.656 1 89.19 83 ALA A O 1
ATOM 694 N N . ALA A 1 84 ? 8.328 -49.25 -26.828 1 89.44 84 ALA A N 1
ATOM 695 C CA . ALA A 1 84 ? 7.809 -50.281 -27.734 1 89.44 84 ALA A CA 1
ATOM 696 C C . ALA A 1 84 ? 6.383 -50.688 -27.359 1 89.44 84 ALA A C 1
ATOM 698 O O . ALA A 1 84 ? 5.602 -51.094 -28.219 1 89.44 84 ALA A O 1
ATOM 699 N N . LYS A 1 85 ? 6.082 -50.531 -26.125 1 92.44 85 LYS A N 1
ATOM 700 C CA . LYS A 1 85 ? 4.758 -50.938 -25.641 1 92.44 85 LYS A CA 1
ATOM 701 C C . LYS A 1 85 ? 3.902 -49.719 -25.344 1 92.44 85 LYS A C 1
ATOM 703 O O . LYS A 1 85 ? 2.947 -49.781 -24.562 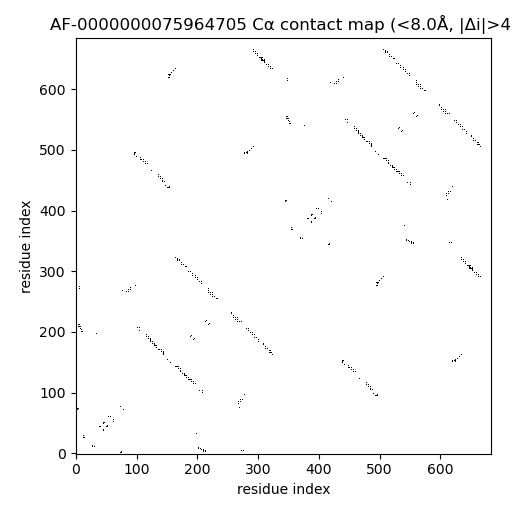1 92.44 85 LYS A O 1
ATOM 708 N N . ALA A 1 86 ? 4.262 -48.625 -25.922 1 91.88 86 ALA A N 1
ATOM 709 C CA . ALA A 1 86 ? 3.643 -47.344 -25.562 1 91.88 86 ALA A CA 1
ATOM 710 C C . ALA A 1 86 ? 2.148 -47.344 -25.875 1 91.88 86 ALA A C 1
ATOM 712 O O . ALA A 1 86 ? 1.349 -46.781 -25.109 1 91.88 86 ALA A O 1
ATOM 713 N N . LYS A 1 87 ? 1.747 -47.969 -26.875 1 92.12 87 LYS A N 1
ATOM 714 C CA . LYS A 1 87 ? 0.351 -47.969 -27.312 1 92.12 87 LYS A CA 1
ATOM 715 C C . LYS A 1 87 ? -0.531 -48.688 -26.266 1 92.12 87 LYS A C 1
ATOM 717 O O . LYS A 1 87 ? -1.686 -48.281 -26.078 1 92.12 87 LYS A O 1
ATOM 722 N N . GLU A 1 88 ? 0.025 -49.625 -25.594 1 93.25 88 GLU A N 1
ATOM 723 C CA . GLU A 1 88 ? -0.722 -50.375 -24.594 1 93.25 88 GLU A CA 1
ATOM 724 C C . GLU A 1 88 ? -0.865 -49.594 -23.297 1 93.25 88 GLU A C 1
ATOM 726 O O . GLU A 1 88 ? -1.732 -49.875 -22.469 1 93.25 88 GLU A O 1
ATOM 731 N N . LEU A 1 89 ? -0.049 -48.625 -23.203 1 92.56 89 LEU A N 1
ATOM 732 C CA . LEU A 1 89 ? -0 -47.844 -21.953 1 92.56 89 LEU A CA 1
ATOM 733 C C . LEU A 1 89 ? -0.938 -46.656 -22 1 92.56 89 LEU A C 1
ATOM 735 O O . LEU A 1 89 ? -1.105 -45.938 -21.016 1 92.56 89 LEU A O 1
ATOM 739 N N . VAL A 1 90 ? -1.567 -46.469 -23.125 1 94.62 90 VAL A N 1
ATOM 740 C CA . VAL A 1 90 ? -2.43 -45.312 -23.312 1 94.62 90 VAL A CA 1
ATOM 741 C C . VAL A 1 90 ? -3.895 -45.719 -23.219 1 94.62 90 VAL A C 1
ATOM 743 O O . VAL A 1 90 ? -4.43 -46.344 -24.141 1 94.62 90 VAL A O 1
ATOM 746 N N . PRO A 1 91 ? -4.535 -45.344 -22.172 1 92.38 91 PRO A N 1
ATOM 747 C CA . PRO A 1 91 ? -5.957 -45.656 -22.078 1 92.38 91 PRO A CA 1
ATOM 748 C C . PRO A 1 91 ? -6.785 -45.062 -23.203 1 92.38 91 PRO A C 1
ATOM 750 O O . PRO A 1 91 ? -6.418 -44 -23.75 1 92.38 91 PRO A O 1
ATOM 753 N N . PRO A 1 92 ? -7.887 -45.625 -23.484 1 90.88 92 PRO A N 1
ATOM 754 C CA . PRO A 1 92 ? -8.695 -45.156 -24.625 1 90.88 92 PRO A CA 1
ATOM 755 C C . PRO A 1 92 ? -9.258 -43.75 -24.422 1 90.88 92 PRO A C 1
ATOM 757 O O . PRO A 1 92 ? -9.453 -43.031 -25.391 1 90.88 92 PRO A O 1
ATOM 760 N N . ASP A 1 93 ? -9.508 -43.344 -23.234 1 91.75 93 ASP A N 1
ATOM 761 C CA . ASP A 1 93 ? -10.125 -42.062 -22.984 1 91.75 93 ASP A CA 1
ATOM 762 C C . ASP A 1 93 ? -9.07 -40.969 -22.75 1 91.75 93 ASP A C 1
ATOM 764 O O . ASP A 1 93 ? -9.383 -39.875 -22.281 1 91.75 93 ASP A O 1
ATOM 768 N N . THR A 1 94 ? -7.855 -41.281 -23.141 1 94.19 94 THR A N 1
ATOM 769 C CA . THR A 1 94 ? -6.727 -40.406 -22.844 1 94.19 94 THR A CA 1
ATOM 770 C C . THR A 1 94 ? -6.902 -39.031 -23.516 1 94.19 94 THR A C 1
ATOM 772 O O . THR A 1 94 ? -6.656 -38 -22.891 1 94.19 94 THR A O 1
ATOM 775 N N . HIS A 1 95 ? -7.355 -39.031 -24.719 1 92.31 95 HIS A N 1
ATOM 776 C CA . HIS A 1 95 ? -7.48 -37.75 -25.453 1 92.31 95 HIS A CA 1
ATOM 777 C C . HIS A 1 95 ? -8.484 -36.844 -24.781 1 92.31 95 HIS A C 1
ATOM 779 O O . HIS A 1 95 ? -8.219 -35.656 -24.609 1 92.31 95 HIS A O 1
ATOM 785 N N . THR A 1 96 ? -9.578 -37.375 -24.422 1 93.75 96 THR A N 1
ATOM 786 C CA . THR A 1 96 ? -10.617 -36.594 -23.766 1 93.75 96 THR A CA 1
ATOM 787 C C . THR A 1 96 ? -10.164 -36.125 -22.375 1 93.75 96 THR A C 1
ATOM 789 O O . THR A 1 96 ? -10.32 -34.969 -22.016 1 93.75 96 THR A O 1
ATOM 792 N N . GLU A 1 97 ? -9.57 -37.062 -21.656 1 94.25 97 GLU A N 1
ATOM 793 C CA . GLU A 1 97 ? -9.109 -36.781 -20.312 1 94.25 97 GLU A CA 1
ATOM 794 C C . GLU A 1 97 ? -7.973 -35.75 -20.328 1 94.25 97 GLU A C 1
ATOM 796 O O . GLU A 1 97 ? -7.895 -34.875 -19.453 1 94.25 97 GLU A O 1
ATOM 801 N N . PHE A 1 98 ? -7.172 -35.938 -21.266 1 94.06 98 PHE A N 1
ATOM 802 C CA . PHE A 1 98 ? -6.07 -35 -21.422 1 94.06 98 PHE A CA 1
ATOM 803 C C . PHE A 1 98 ? -6.594 -33.594 -21.688 1 94.06 98 PHE A C 1
ATOM 805 O O . PHE A 1 98 ? -6.141 -32.625 -21.062 1 94.06 98 PHE A O 1
ATOM 812 N N . ALA A 1 99 ? -7.523 -33.438 -22.594 1 93.5 99 ALA A N 1
ATOM 813 C CA . ALA A 1 99 ? -8.109 -32.125 -22.906 1 93.5 99 ALA A CA 1
ATOM 814 C C . ALA A 1 99 ? -8.75 -31.5 -21.672 1 93.5 99 ALA A C 1
ATOM 816 O O . ALA A 1 99 ? -8.547 -30.312 -21.406 1 93.5 99 ALA A O 1
ATOM 817 N N . ASN A 1 100 ? -9.469 -32.281 -20.953 1 94 100 ASN A N 1
ATOM 818 C CA . ASN A 1 100 ? -10.117 -31.812 -19.734 1 94 100 ASN A CA 1
ATOM 819 C C . ASN A 1 100 ? -9.094 -31.359 -18.688 1 94 100 ASN A C 1
ATOM 821 O O . ASN A 1 100 ? -9.258 -30.328 -18.062 1 94 100 ASN A O 1
ATOM 825 N N . SER A 1 101 ? -8.062 -32.156 -18.578 1 93.81 101 SER A N 1
ATOM 826 C CA . SER A 1 101 ? -7.031 -31.859 -17.578 1 93.81 101 SER A CA 1
ATOM 827 C C . SER A 1 101 ? -6.246 -30.609 -17.953 1 93.81 101 SER A C 1
ATOM 829 O O . SER A 1 101 ? -5.871 -29.828 -17.078 1 93.81 101 SER A O 1
ATOM 831 N N . ARG A 1 102 ? -5.992 -30.547 -19.188 1 93.94 102 ARG A N 1
ATOM 832 C CA . ARG A 1 102 ? -5.305 -29.344 -19.656 1 93.94 102 ARG A CA 1
ATOM 833 C C . ARG A 1 102 ? -6.082 -28.094 -19.312 1 93.94 102 ARG A C 1
ATOM 835 O O . ARG A 1 102 ? -5.512 -27.125 -18.781 1 93.94 102 ARG A O 1
ATOM 842 N N . ASP A 1 103 ? -7.371 -28.062 -19.547 1 94.5 103 ASP A N 1
ATOM 843 C CA . ASP A 1 103 ? -8.219 -26.906 -19.234 1 94.5 103 ASP A CA 1
ATOM 844 C C . ASP A 1 103 ? -8.273 -26.656 -17.734 1 94.5 103 ASP A C 1
ATOM 846 O O . ASP A 1 103 ? -8.234 -25.5 -17.297 1 94.5 103 ASP A O 1
ATOM 850 N N . GLN A 1 104 ? -8.375 -27.703 -17.016 1 94.88 104 GLN A N 1
ATOM 851 C CA . GLN A 1 104 ? -8.422 -27.578 -15.57 1 94.88 104 GLN A CA 1
ATOM 852 C C . GLN A 1 104 ? -7.145 -26.938 -15.023 1 94.88 104 GLN A C 1
ATOM 854 O O . GLN A 1 104 ? -7.207 -26 -14.234 1 94.88 104 GLN A O 1
ATOM 859 N N . ILE A 1 105 ? -6.031 -27.453 -15.438 1 95.44 105 ILE A N 1
ATOM 860 C CA . ILE A 1 105 ? -4.75 -26.984 -14.93 1 95.44 105 ILE A CA 1
ATOM 861 C C . ILE A 1 105 ? -4.523 -25.547 -15.367 1 95.44 105 ILE A C 1
ATOM 863 O O . ILE A 1 105 ? -3.957 -24.734 -14.625 1 95.44 105 ILE A O 1
ATOM 867 N N . ARG A 1 106 ? -5.039 -25.25 -16.547 1 95.06 106 ARG A N 1
ATOM 868 C CA . ARG A 1 106 ? -4.969 -23.859 -17 1 95.06 106 ARG A CA 1
ATOM 869 C C . ARG A 1 106 ? -5.758 -22.938 -16.078 1 95.06 106 ARG A C 1
ATOM 871 O O . ARG A 1 106 ? -5.301 -21.844 -15.734 1 95.06 106 ARG A O 1
ATOM 878 N N . LEU A 1 107 ? -6.902 -23.344 -15.664 1 95.56 107 LEU A N 1
ATOM 879 C CA . LEU A 1 107 ? -7.734 -22.578 -14.742 1 95.56 107 LEU A CA 1
ATOM 880 C C . LEU A 1 107 ? -7.043 -22.438 -13.383 1 95.56 107 LEU A C 1
ATOM 882 O O . LEU A 1 107 ? -7.02 -21.344 -12.812 1 95.56 107 LEU A O 1
ATOM 886 N N . ILE A 1 108 ? -6.516 -23.5 -12.938 1 96.12 108 ILE A N 1
ATOM 887 C CA . ILE A 1 108 ? -5.816 -23.5 -11.656 1 96.12 108 ILE A CA 1
ATOM 888 C C . ILE A 1 108 ? -4.609 -22.562 -11.734 1 96.12 108 ILE A C 1
ATOM 890 O O . ILE A 1 108 ? -4.344 -21.797 -10.805 1 96.12 108 ILE A O 1
ATOM 894 N N . PHE A 1 109 ? -3.947 -22.656 -12.844 1 97.44 109 PHE A N 1
ATOM 895 C CA . PHE A 1 109 ? -2.799 -21.797 -13.062 1 97.44 109 PHE A CA 1
ATOM 896 C C . PHE A 1 109 ? -3.203 -20.328 -12.953 1 97.44 109 PHE A C 1
ATOM 898 O O . PHE A 1 109 ? -2.535 -19.531 -12.281 1 97.44 109 PHE A O 1
ATOM 905 N N . SER A 1 110 ? -4.258 -19.938 -13.609 1 97.19 110 SER A N 1
ATOM 906 C CA . SER A 1 110 ? -4.738 -18.562 -13.578 1 97.19 110 SER A CA 1
ATOM 907 C C . SER A 1 110 ? -5.121 -18.141 -12.164 1 97.19 110 SER A C 1
ATOM 909 O O . SER A 1 110 ? -4.762 -17.047 -11.719 1 97.19 110 SER A O 1
ATOM 911 N N . GLY A 1 111 ? -5.809 -18.984 -11.477 1 97.06 111 GLY A N 1
ATOM 912 C CA . GLY A 1 111 ? -6.195 -18.688 -10.109 1 97.06 111 GLY A CA 1
ATOM 913 C C . GLY A 1 111 ? -5.008 -18.531 -9.18 1 97.06 111 GLY A C 1
ATOM 914 O O . GLY A 1 111 ? -4.941 -17.562 -8.406 1 97.06 111 GLY A O 1
ATOM 915 N N . VAL A 1 112 ? -4.086 -19.422 -9.258 1 97.81 112 VAL A N 1
ATOM 916 C CA . VAL A 1 112 ? -2.908 -19.391 -8.398 1 97.81 112 VAL A CA 1
ATOM 917 C C . VAL A 1 112 ? -2.057 -18.156 -8.734 1 97.81 112 VAL A C 1
ATOM 919 O O . VAL A 1 112 ? -1.456 -17.547 -7.848 1 97.81 112 VAL A O 1
ATOM 922 N N . SER A 1 113 ? -2.018 -17.844 -10.008 1 98.38 113 SER A N 1
ATOM 923 C CA . SER A 1 113 ? -1.29 -16.656 -10.422 1 98.38 113 SER A CA 1
ATOM 924 C C . SER A 1 113 ? -1.856 -15.406 -9.758 1 98.38 113 SER A C 1
ATOM 926 O O . SER A 1 113 ? -1.103 -14.531 -9.305 1 98.38 113 SER A O 1
ATOM 928 N N . ARG A 1 114 ? -3.127 -15.312 -9.711 1 98.19 114 ARG A N 1
ATOM 929 C CA . ARG A 1 114 ? -3.771 -14.164 -9.07 1 98.19 114 ARG A CA 1
ATOM 930 C C . ARG A 1 114 ? -3.518 -14.172 -7.562 1 98.19 114 ARG A C 1
ATOM 932 O O . ARG A 1 114 ? -3.275 -13.117 -6.969 1 98.19 114 ARG A O 1
ATOM 939 N N . LEU A 1 115 ? -3.594 -15.328 -6.945 1 98.19 115 LEU A N 1
ATOM 940 C CA . LEU A 1 115 ? -3.283 -15.445 -5.523 1 98.19 115 LEU A CA 1
ATOM 941 C C . LEU A 1 115 ? -1.856 -14.984 -5.242 1 98.19 115 LEU A C 1
ATOM 943 O O . LEU A 1 115 ? -1.611 -14.273 -4.262 1 98.19 115 LEU A O 1
ATOM 947 N N . LYS A 1 116 ? -1.011 -15.414 -6.102 1 98.62 116 LYS A N 1
ATOM 948 C CA . LYS A 1 116 ? 0.387 -15.016 -5.961 1 98.62 116 LYS A CA 1
ATOM 949 C C . LYS A 1 116 ? 0.542 -13.5 -6.074 1 98.62 116 LYS A C 1
ATOM 951 O O . LYS A 1 116 ? 1.287 -12.891 -5.305 1 98.62 116 LYS A O 1
ATOM 956 N N . HIS A 1 117 ? -0.137 -12.938 -7.016 1 98.44 117 HIS A N 1
ATOM 957 C CA . HIS A 1 117 ? -0.104 -11.484 -7.188 1 98.44 117 HIS A CA 1
ATOM 958 C C . HIS A 1 117 ? -0.568 -10.773 -5.922 1 98.44 117 HIS A C 1
ATOM 960 O O . HIS A 1 117 ? 0.077 -9.828 -5.465 1 98.44 117 HIS A O 1
ATOM 966 N N . ILE A 1 118 ? -1.6 -11.211 -5.348 1 98.56 118 ILE A N 1
ATOM 967 C CA . ILE A 1 118 ? -2.139 -10.617 -4.129 1 98.56 118 ILE A CA 1
ATOM 968 C C . ILE A 1 118 ? -1.147 -10.805 -2.982 1 98.56 118 ILE A C 1
ATOM 970 O O . ILE A 1 118 ? -0.916 -9.883 -2.197 1 98.56 118 ILE A O 1
ATOM 974 N N . ALA A 1 119 ? -0.6 -11.992 -2.893 1 98.44 119 ALA A N 1
ATOM 975 C CA . ALA A 1 119 ? 0.396 -12.266 -1.859 1 98.44 119 ALA A CA 1
ATOM 976 C C . ALA A 1 119 ? 1.59 -11.32 -1.989 1 98.44 119 ALA A C 1
ATOM 978 O O . ALA A 1 119 ? 2.119 -10.836 -0.985 1 98.44 119 ALA A O 1
ATOM 979 N N . ASP A 1 120 ? 2.021 -11.07 -3.207 1 98.25 120 ASP A N 1
ATOM 980 C CA . ASP A 1 120 ? 3.117 -10.133 -3.439 1 98.25 120 ASP A CA 1
ATOM 981 C C . ASP A 1 120 ? 2.752 -8.727 -2.961 1 98.25 120 ASP A C 1
ATOM 983 O O . ASP A 1 120 ? 3.574 -8.039 -2.355 1 98.25 120 ASP A O 1
ATOM 987 N N . LEU A 1 121 ? 1.55 -8.352 -3.275 1 98.12 121 LEU A N 1
ATOM 988 C CA . LEU A 1 121 ? 1.092 -7.031 -2.863 1 98.12 121 LEU A CA 1
ATOM 989 C C . LEU A 1 121 ? 1.053 -6.918 -1.342 1 98.12 121 LEU A C 1
ATOM 991 O O . LEU A 1 121 ? 1.361 -5.863 -0.784 1 98.12 121 LEU A O 1
ATOM 995 N N . MET A 1 122 ? 0.673 -7.965 -0.666 1 97.56 122 MET A N 1
ATOM 996 C CA . MET A 1 122 ? 0.666 -7.98 0.794 1 97.56 122 MET A CA 1
ATOM 997 C C . MET A 1 122 ? 2.068 -7.746 1.348 1 97.56 122 MET A C 1
ATOM 999 O O . MET A 1 122 ? 2.25 -6.949 2.271 1 97.56 122 MET A O 1
ATOM 1003 N N . ALA A 1 123 ? 3.01 -8.445 0.751 1 97.81 123 ALA A N 1
ATOM 1004 C CA . ALA A 1 123 ? 4.387 -8.289 1.204 1 97.81 123 ALA A CA 1
ATOM 1005 C C . ALA A 1 123 ? 4.887 -6.867 0.958 1 97.81 123 ALA A C 1
ATOM 1007 O O . ALA A 1 123 ? 5.539 -6.273 1.819 1 97.81 123 ALA A O 1
ATOM 1008 N N . ILE A 1 124 ? 4.562 -6.32 -0.198 1 97.81 124 ILE A N 1
ATOM 1009 C CA . ILE A 1 124 ? 4.965 -4.961 -0.551 1 97.81 124 ILE A CA 1
ATOM 1010 C C . ILE A 1 124 ? 4.348 -3.971 0.435 1 97.81 124 ILE A C 1
ATOM 1012 O O . ILE A 1 124 ? 5.02 -3.039 0.886 1 97.81 124 ILE A O 1
ATOM 1016 N N . ARG A 1 125 ? 3.121 -4.164 0.729 1 97.56 125 ARG A N 1
ATOM 1017 C CA . ARG A 1 125 ? 2.42 -3.299 1.674 1 97.56 125 ARG A CA 1
ATOM 1018 C C . ARG A 1 125 ? 3.061 -3.365 3.057 1 97.56 125 ARG A C 1
ATOM 1020 O O . ARG A 1 125 ? 3.18 -2.348 3.74 1 97.56 125 ARG A O 1
ATOM 1027 N N . SER A 1 126 ? 3.461 -4.559 3.455 1 97.81 126 SER A N 1
ATOM 1028 C CA . SER A 1 126 ? 4.125 -4.723 4.746 1 97.81 126 SER A CA 1
ATOM 1029 C C . SER A 1 126 ? 5.453 -3.975 4.785 1 97.81 126 SER A C 1
ATOM 1031 O O . SER A 1 126 ? 5.805 -3.375 5.801 1 97.81 126 SER A O 1
ATOM 1033 N N . HIS A 1 127 ? 6.172 -4.008 3.67 1 97.94 127 HIS A N 1
ATOM 1034 C CA . HIS A 1 127 ? 7.398 -3.223 3.584 1 97.94 127 HIS A CA 1
ATOM 1035 C C . HIS A 1 127 ? 7.105 -1.73 3.709 1 97.94 127 HIS A C 1
ATOM 1037 O O . HIS A 1 127 ? 7.793 -1.019 4.445 1 97.94 127 HIS A O 1
ATOM 1043 N N . GLY A 1 128 ? 6.074 -1.316 2.971 1 97.88 128 GLY A N 1
ATOM 1044 C CA . GLY A 1 128 ? 5.684 0.083 3.037 1 97.88 128 GLY A CA 1
ATOM 1045 C C . GLY A 1 128 ? 5.266 0.519 4.43 1 97.88 128 GLY A C 1
ATOM 1046 O O . GLY A 1 128 ? 5.613 1.613 4.875 1 97.88 128 GLY A O 1
ATOM 1047 N N . TYR A 1 129 ? 4.559 -0.337 5.098 1 98.12 129 TYR A N 1
ATOM 1048 C CA . TYR A 1 129 ? 4.145 -0.069 6.473 1 98.12 129 TYR A CA 1
ATOM 1049 C C . TYR A 1 129 ? 5.355 0.104 7.383 1 98.12 129 TYR A C 1
ATOM 1051 O O . TYR A 1 129 ? 5.383 1.007 8.219 1 98.12 129 TYR A O 1
ATOM 1059 N N . ALA A 1 130 ? 6.289 -0.751 7.207 1 98.44 130 ALA A N 1
ATOM 1060 C CA . ALA A 1 130 ? 7.508 -0.684 8.016 1 98.44 130 ALA A CA 1
ATOM 1061 C C . ALA A 1 130 ? 8.219 0.651 7.82 1 98.44 130 ALA A C 1
ATOM 1063 O O . ALA A 1 130 ? 8.617 1.299 8.797 1 98.44 130 ALA A O 1
ATOM 1064 N N . ASP A 1 131 ? 8.297 1.066 6.59 1 98.44 131 ASP A N 1
ATOM 1065 C CA . ASP A 1 131 ? 8.953 2.33 6.266 1 98.44 131 ASP A CA 1
ATOM 1066 C C . ASP A 1 131 ? 8.195 3.51 6.875 1 98.44 131 ASP A C 1
ATOM 1068 O O . ASP A 1 131 ? 8.812 4.434 7.41 1 98.44 131 ASP A O 1
ATOM 1072 N N . ASN A 1 132 ? 6.938 3.473 6.746 1 98.38 132 ASN A N 1
ATOM 1073 C CA . ASN A 1 132 ? 6.109 4.562 7.25 1 98.38 132 ASN A CA 1
ATOM 1074 C C . ASN A 1 132 ? 6.176 4.66 8.773 1 98.38 132 ASN A C 1
ATOM 1076 O O . ASN A 1 132 ? 6.188 5.762 9.328 1 98.38 132 ASN A O 1
ATOM 1080 N N . MET A 1 133 ? 6.203 3.51 9.438 1 98.38 133 MET A N 1
ATOM 1081 C CA . MET A 1 133 ? 6.312 3.531 10.891 1 98.38 133 MET A CA 1
ATOM 1082 C C . MET A 1 133 ? 7.664 4.094 11.328 1 98.38 133 MET A C 1
ATOM 1084 O O . MET A 1 133 ? 7.738 4.859 12.289 1 98.38 133 MET A O 1
ATOM 1088 N N . ALA A 1 134 ? 8.688 3.721 10.586 1 98.31 134 ALA A N 1
ATOM 1089 C CA . ALA A 1 134 ? 10 4.285 10.867 1 98.31 134 ALA A CA 1
ATOM 1090 C C . ALA A 1 134 ? 10 5.801 10.688 1 98.31 134 ALA A C 1
ATOM 1092 O O . ALA A 1 134 ? 10.523 6.535 11.523 1 98.31 134 ALA A O 1
ATOM 1093 N N . ASP A 1 135 ? 9.391 6.223 9.633 1 98.25 135 ASP A N 1
ATOM 1094 C CA . ASP A 1 135 ? 9.297 7.648 9.336 1 98.25 135 ASP A CA 1
ATOM 1095 C C . ASP A 1 135 ? 8.477 8.375 10.391 1 98.25 135 ASP A C 1
ATOM 1097 O O . ASP A 1 135 ? 8.836 9.477 10.812 1 98.25 135 ASP A O 1
ATOM 1101 N N . PHE A 1 136 ? 7.391 7.828 10.836 1 98.25 136 PHE A N 1
ATOM 1102 C CA . PHE A 1 136 ? 6.539 8.398 11.875 1 98.25 136 PHE A CA 1
ATOM 1103 C C . PHE A 1 136 ? 7.328 8.633 13.156 1 98.25 136 PHE A C 1
ATOM 1105 O O . PHE A 1 136 ? 7.277 9.719 13.742 1 98.25 136 PHE A O 1
ATOM 1112 N N . GLY A 1 137 ? 8.062 7.578 13.523 1 96.75 137 GLY A N 1
ATOM 1113 C CA . GLY A 1 137 ? 8.906 7.703 14.703 1 96.75 137 GLY A CA 1
ATOM 1114 C C . GLY A 1 137 ? 9.945 8.805 14.586 1 96.75 137 GLY A C 1
ATOM 1115 O O . GLY A 1 137 ? 10.18 9.547 15.539 1 96.75 137 GLY A O 1
ATOM 1116 N N . ALA A 1 138 ? 10.508 8.875 13.422 1 97.12 138 ALA A N 1
ATOM 1117 C CA . ALA A 1 138 ? 11.508 9.914 13.188 1 97.12 138 ALA A CA 1
ATOM 1118 C C . ALA A 1 138 ? 10.898 11.305 13.312 1 97.12 138 ALA A C 1
ATOM 1120 O O . ALA A 1 138 ? 11.523 12.219 13.859 1 97.12 138 ALA A O 1
ATOM 1121 N N . GLN A 1 139 ? 9.664 11.469 12.812 1 97 139 GLN A N 1
ATOM 1122 C CA . GLN A 1 139 ? 8.984 12.758 12.891 1 97 139 GLN A CA 1
ATOM 1123 C C . GLN A 1 139 ? 8.648 13.109 14.344 1 97 139 GLN A C 1
ATOM 1125 O O . GLN A 1 139 ? 8.789 14.266 14.758 1 97 139 GLN A O 1
ATOM 1130 N N . LEU A 1 140 ? 8.211 12.156 15.109 1 95.69 140 LEU A N 1
ATOM 1131 C CA . LEU A 1 140 ? 7.93 12.383 16.531 1 95.69 140 LEU A CA 1
ATOM 1132 C C . LEU A 1 140 ? 9.195 12.797 17.266 1 95.69 140 LEU A C 1
ATOM 1134 O O . LEU A 1 140 ? 9.156 13.695 18.109 1 95.69 140 LEU A O 1
ATOM 1138 N N . THR A 1 141 ? 10.289 12.148 16.906 1 95.75 141 THR A N 1
ATOM 1139 C CA . THR A 1 141 ? 11.57 12.492 17.516 1 95.75 141 THR A CA 1
ATOM 1140 C C . THR A 1 141 ? 11.969 13.922 17.172 1 95.75 141 THR A C 1
ATOM 1142 O O . THR A 1 141 ? 12.422 14.672 18.031 1 95.75 141 THR A O 1
ATOM 1145 N N . SER A 1 142 ? 11.766 14.273 15.93 1 95.5 142 SER A N 1
ATOM 1146 C CA . SER A 1 142 ? 12.078 15.625 15.492 1 95.5 142 SER A CA 1
ATOM 1147 C C . SER A 1 142 ? 11.227 16.656 16.234 1 95.5 142 SER A C 1
ATOM 1149 O O . SER A 1 142 ? 11.734 17.688 16.672 1 95.5 142 SER A O 1
ATOM 1151 N N . LEU A 1 143 ? 9.938 16.375 16.438 1 94.31 143 LEU A N 1
ATOM 1152 C CA . LEU A 1 143 ? 9.031 17.266 17.141 1 94.31 143 LEU A CA 1
ATOM 1153 C C . LEU A 1 143 ? 9.406 17.359 18.625 1 94.31 143 LEU A C 1
ATOM 1155 O O . LEU A 1 143 ? 9.32 18.422 19.219 1 94.31 143 LEU A O 1
ATOM 1159 N N . ALA A 1 144 ? 9.828 16.297 19.156 1 93 144 ALA A N 1
ATOM 1160 C CA . ALA A 1 144 ? 10.234 16.25 20.562 1 93 144 ALA A CA 1
ATOM 1161 C C . ALA A 1 144 ? 11.484 17.094 20.797 1 93 144 ALA A C 1
ATOM 1163 O O . ALA A 1 144 ? 11.664 17.656 21.875 1 93 144 ALA A O 1
ATOM 1164 N N . ASN A 1 145 ? 12.312 17.141 19.766 1 91.94 145 ASN A N 1
ATOM 1165 C CA . ASN A 1 145 ? 13.594 17.844 19.891 1 91.94 145 ASN A CA 1
ATOM 1166 C C . ASN A 1 145 ? 13.469 19.312 19.5 1 91.94 145 ASN A C 1
ATOM 1168 O O . ASN A 1 145 ? 14.477 20.016 19.375 1 91.94 145 ASN A O 1
ATOM 1172 N N . ASP A 1 146 ? 12.234 19.797 19.297 1 87.44 146 ASP A N 1
ATOM 1173 C CA . ASP A 1 146 ? 12 21.203 19.047 1 87.44 146 ASP A CA 1
ATOM 1174 C C . ASP A 1 146 ? 12.812 22.078 20 1 87.44 146 ASP A C 1
ATOM 1176 O O . ASP A 1 146 ? 12.648 22.016 21.219 1 87.44 146 ASP A O 1
ATOM 1180 N N . PRO A 1 147 ? 13.711 22.906 19.375 1 82.62 147 PRO A N 1
ATOM 1181 C CA . PRO A 1 147 ? 14.625 23.672 20.219 1 82.62 147 PRO A CA 1
ATOM 1182 C C . PRO A 1 147 ? 13.961 24.891 20.859 1 82.62 147 PRO A C 1
ATOM 1184 O O . PRO A 1 147 ? 14.531 25.516 21.75 1 82.62 147 PRO A O 1
ATOM 1187 N N . HIS A 1 148 ? 12.805 25.109 20.344 1 76.12 148 HIS A N 1
ATOM 1188 C CA . HIS A 1 148 ? 12.195 26.375 20.766 1 76.12 148 HIS A CA 1
ATOM 1189 C C . HIS A 1 148 ? 11.539 26.234 22.141 1 76.12 148 HIS A C 1
ATOM 1191 O O . HIS A 1 148 ? 10.961 25.188 22.453 1 76.12 148 HIS A O 1
ATOM 1197 N N . GLY A 1 149 ? 11.836 27.062 23.047 1 72 149 GLY A N 1
ATOM 1198 C CA . GLY A 1 149 ? 11.281 27.047 24.391 1 72 149 GLY A CA 1
ATOM 1199 C C . GLY A 1 149 ? 9.82 27.469 24.438 1 72 149 GLY A C 1
ATOM 1200 O O . GLY A 1 149 ? 9.219 27.75 23.406 1 72 149 GLY A O 1
ATOM 1201 N N . SER A 1 150 ? 9.156 27.281 25.562 1 76.56 150 SER A N 1
ATOM 1202 C CA . SER A 1 150 ? 7.777 27.688 25.828 1 76.56 150 SER A CA 1
ATOM 1203 C C . SER A 1 150 ? 7.719 29.047 26.516 1 76.56 150 SER A C 1
ATOM 1205 O O . SER A 1 150 ? 7.699 29.125 27.75 1 76.56 150 SER A O 1
ATOM 1207 N N . SER A 1 151 ? 7.789 30.031 25.641 1 87 151 SER A N 1
ATOM 1208 C CA . SER A 1 151 ? 7.664 31.344 26.234 1 87 151 SER A CA 1
ATOM 1209 C C . SER A 1 151 ? 6.215 31.672 26.578 1 87 151 SER A C 1
ATOM 1211 O O . SER A 1 151 ? 5.293 31.219 25.891 1 87 151 SER A O 1
ATOM 1213 N N . LYS A 1 152 ? 6.094 32.406 27.609 1 89.94 152 LYS A N 1
ATOM 1214 C CA . LYS A 1 152 ? 4.754 32.844 28 1 89.94 152 LYS A CA 1
ATOM 1215 C C . LYS A 1 152 ? 4.113 33.688 26.906 1 89.94 152 LYS A C 1
ATOM 1217 O O . LYS A 1 152 ? 2.895 33.688 26.734 1 89.94 152 LYS A O 1
ATOM 1222 N N . TRP A 1 153 ? 4.945 34.375 26.25 1 92.69 153 TRP A N 1
ATOM 1223 C CA . TRP A 1 153 ? 4.465 35.188 25.141 1 92.69 153 TRP A CA 1
ATOM 1224 C C . TRP A 1 153 ? 3.775 34.312 24.094 1 92.69 153 TRP A C 1
ATOM 1226 O O . TRP A 1 153 ? 2.674 34.625 23.641 1 92.69 153 TRP A O 1
ATOM 1236 N N . ALA A 1 154 ? 4.328 33.188 23.812 1 90.94 154 ALA A N 1
ATOM 1237 C CA . ALA A 1 154 ? 3.855 32.344 22.719 1 90.94 154 ALA A CA 1
ATOM 1238 C C . ALA A 1 154 ? 2.707 31.453 23.188 1 90.94 154 ALA A C 1
ATOM 1240 O O . ALA A 1 154 ? 1.71 31.297 22.484 1 90.94 154 ALA A 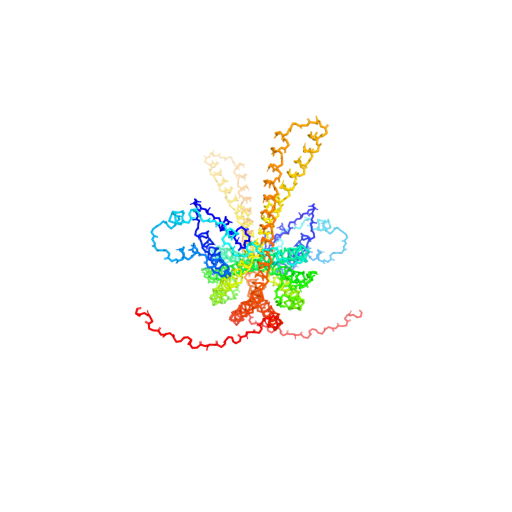O 1
ATOM 1241 N N . THR A 1 155 ? 2.828 30.938 24.406 1 91.25 155 THR A N 1
ATOM 1242 C CA . THR A 1 155 ? 1.895 29.906 24.812 1 91.25 155 THR A CA 1
ATOM 1243 C C . THR A 1 155 ? 0.785 30.484 25.688 1 91.25 155 THR A C 1
ATOM 1245 O O . THR A 1 155 ? -0.245 29.844 25.906 1 91.25 155 THR A O 1
ATOM 1248 N N . GLY A 1 156 ? 0.976 31.609 26.25 1 89.5 156 GLY A N 1
ATOM 1249 C CA . GLY A 1 156 ? 0.029 32.156 27.219 1 89.5 156 GLY A CA 1
ATOM 1250 C C . GLY A 1 156 ? -0.066 31.328 28.484 1 89.5 156 GLY A C 1
ATOM 1251 O O . GLY A 1 156 ? -1.124 31.266 29.109 1 89.5 156 GLY A O 1
ATOM 1252 N N . GLY A 1 157 ? 1.009 30.562 2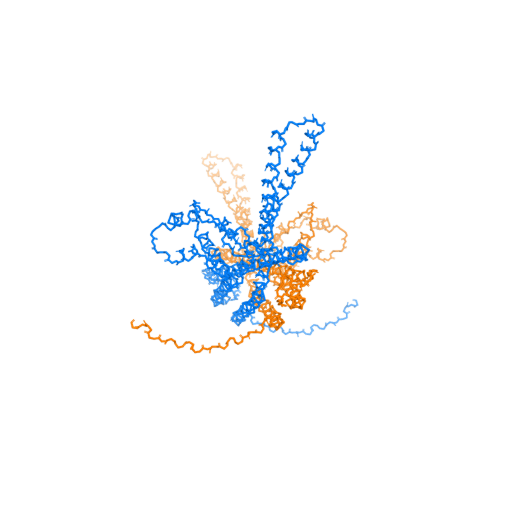8.719 1 87.5 157 GLY A N 1
ATOM 1253 C CA . GLY A 1 157 ? 1.028 29.734 29.922 1 87.5 157 GLY A CA 1
ATOM 1254 C C . GLY A 1 157 ? 0.59 28.312 29.672 1 87.5 157 GLY A C 1
ATOM 1255 O O . GLY A 1 157 ? 0.603 27.484 30.578 1 87.5 157 GLY A O 1
ATOM 1256 N N . ASN A 1 158 ? 0.205 28.047 28.453 1 86.75 158 ASN A N 1
ATOM 1257 C CA . ASN A 1 158 ? -0.19 26.703 28.078 1 86.75 158 ASN A CA 1
ATOM 1258 C C . ASN A 1 158 ? 1.009 25.75 28.031 1 86.75 158 ASN A C 1
ATOM 1260 O O . ASN A 1 158 ? 1.938 25.953 27.25 1 86.75 158 ASN A O 1
ATOM 1264 N N . THR A 1 159 ? 1.009 24.625 28.844 1 86.62 159 THR A N 1
ATOM 1265 C CA . THR A 1 159 ? 2.154 23.719 28.953 1 86.62 159 THR A CA 1
ATOM 1266 C C . THR A 1 159 ? 1.923 22.438 28.156 1 86.62 159 THR A C 1
ATOM 1268 O O . THR A 1 159 ? 2.75 21.531 28.188 1 86.62 159 THR A O 1
ATOM 1271 N N . VAL A 1 160 ? 0.908 22.406 27.484 1 84.25 160 VAL A N 1
ATOM 1272 C CA . VAL A 1 160 ? 0.477 21.172 26.844 1 84.25 160 VAL A CA 1
ATOM 1273 C C . VAL A 1 160 ? 1.523 20.734 25.828 1 84.25 160 VAL A C 1
ATOM 1275 O O . VAL A 1 160 ? 1.853 19.547 25.75 1 84.25 160 VAL A O 1
ATOM 1278 N N . TRP A 1 161 ? 2.098 21.703 25.062 1 89.94 161 TRP A N 1
ATOM 1279 C CA . TRP A 1 161 ? 3.074 21.328 24.031 1 89.94 161 TRP A CA 1
ATOM 1280 C C . TRP A 1 161 ? 4.332 20.75 24.672 1 89.94 161 TRP A C 1
ATOM 1282 O O . TRP A 1 161 ? 4.879 19.766 24.172 1 89.94 161 TRP A O 1
ATOM 1292 N N . ALA A 1 162 ? 4.734 21.391 25.719 1 87.56 162 ALA A N 1
ATOM 1293 C CA . ALA A 1 162 ? 5.914 20.891 26.422 1 87.56 162 ALA A CA 1
ATOM 1294 C C . ALA A 1 162 ? 5.688 19.469 26.938 1 87.56 162 ALA A C 1
ATOM 1296 O O . ALA A 1 162 ? 6.586 18.641 26.875 1 87.56 162 ALA A O 1
ATOM 1297 N N . ASP A 1 163 ? 4.523 19.188 27.391 1 87 163 ASP A N 1
ATOM 1298 C CA . ASP A 1 163 ? 4.168 17.859 27.875 1 87 163 ASP A CA 1
ATOM 1299 C C . ASP A 1 163 ? 4.117 16.859 26.734 1 87 163 ASP A C 1
ATOM 1301 O O . ASP A 1 163 ? 4.574 15.719 26.875 1 87 163 ASP A O 1
ATOM 1305 N N . MET A 1 164 ? 3.592 17.25 25.656 1 89.69 164 MET A N 1
ATOM 1306 C CA . MET A 1 164 ? 3.484 16.391 24.484 1 89.69 164 MET A CA 1
ATOM 1307 C C . MET A 1 164 ? 4.867 15.992 23.969 1 89.69 164 MET A C 1
ATOM 1309 O O . MET A 1 164 ? 5.078 14.859 23.547 1 89.69 164 MET A O 1
ATOM 1313 N N . LYS A 1 165 ? 5.766 16.922 24 1 90.44 165 LYS A N 1
ATOM 1314 C CA . LYS A 1 165 ? 7.125 16.656 23.531 1 90.44 165 LYS A CA 1
ATOM 1315 C C . LYS A 1 165 ? 7.75 15.492 24.297 1 90.44 165 LYS A C 1
ATOM 1317 O O . LYS A 1 165 ? 8.406 14.633 23.703 1 90.44 165 LYS A O 1
ATOM 1322 N N . LYS A 1 166 ? 7.527 15.453 25.594 1 87.06 166 LYS A N 1
ATOM 1323 C CA . LYS A 1 166 ? 8.016 14.352 26.422 1 87.06 166 LYS A CA 1
ATOM 1324 C C . LYS A 1 166 ? 7.387 13.031 26 1 87.06 166 LYS A C 1
ATOM 1326 O O . LYS A 1 166 ? 8.062 12 25.938 1 87.06 166 LYS A O 1
ATOM 1331 N N . GLY A 1 167 ? 6.168 13.125 25.703 1 88.25 167 GLY A N 1
ATOM 1332 C CA . GLY A 1 167 ? 5.453 11.945 25.25 1 88.25 167 GLY A CA 1
ATOM 1333 C C . GLY A 1 167 ? 5.938 11.438 23.906 1 88.25 167 GLY A C 1
ATOM 1334 O O . GLY A 1 167 ? 6.051 10.227 23.688 1 88.25 167 GLY A O 1
ATOM 1335 N N . PHE A 1 168 ? 6.27 12.406 23.016 1 91.88 168 PHE A N 1
ATOM 1336 C CA . PHE A 1 168 ? 6.738 12.047 21.672 1 91.88 168 PHE A CA 1
ATOM 1337 C C . PHE A 1 168 ? 8.016 11.219 21.766 1 91.88 168 PHE A C 1
ATOM 1339 O O . PHE A 1 168 ? 8.156 10.219 21.047 1 91.88 168 PHE A O 1
ATOM 1346 N N . HIS A 1 169 ? 8.859 11.602 22.656 1 87.94 169 HIS A N 1
ATOM 1347 C CA . HIS A 1 169 ? 10.125 10.891 22.828 1 87.94 169 HIS A CA 1
ATOM 1348 C C . HIS A 1 169 ? 9.883 9.461 23.312 1 87.94 169 HIS A C 1
ATOM 1350 O O . HIS A 1 169 ? 10.484 8.516 22.797 1 87.94 169 HIS A O 1
ATOM 1356 N N . ALA A 1 170 ? 8.945 9.312 24.141 1 87.62 170 ALA A N 1
ATOM 1357 C CA . ALA A 1 170 ? 8.648 8.008 24.734 1 87.62 170 ALA A CA 1
ATOM 1358 C C . ALA A 1 170 ? 8.023 7.07 23.703 1 87.62 170 ALA A C 1
ATOM 1360 O O . ALA A 1 170 ? 8.383 5.891 23.625 1 87.62 170 ALA A O 1
ATOM 1361 N N . ILE A 1 171 ? 7.168 7.57 22.875 1 91.88 171 ILE A N 1
ATOM 1362 C CA . ILE A 1 171 ? 6.402 6.691 22 1 91.88 171 ILE A CA 1
ATOM 1363 C C . ILE A 1 171 ? 7.184 6.434 20.719 1 91.88 171 ILE A C 1
ATOM 1365 O O . ILE A 1 171 ? 6.902 5.473 20 1 91.88 171 ILE A O 1
ATOM 1369 N N . SER A 1 172 ? 8.188 7.312 20.391 1 93.38 172 SER A N 1
ATOM 1370 C CA . SER A 1 172 ? 8.969 7.168 19.172 1 93.38 172 SER A CA 1
ATOM 1371 C C . SER A 1 172 ? 9.656 5.809 19.109 1 93.38 172 SER A C 1
ATOM 1373 O O . SER A 1 172 ? 9.766 5.215 18.031 1 93.38 172 SER A O 1
ATOM 1375 N N . LYS A 1 173 ? 10.078 5.23 20.188 1 92.94 173 LYS A N 1
ATOM 1376 C CA . LYS A 1 173 ? 10.75 3.936 20.234 1 92.94 173 LYS A CA 1
ATOM 1377 C C . LYS A 1 173 ? 9.797 2.811 19.828 1 92.94 173 LYS A C 1
ATOM 1379 O O . LYS A 1 173 ? 10.211 1.849 19.172 1 92.94 173 LYS A O 1
ATOM 1384 N N . GLU A 1 174 ? 8.594 2.926 20.234 1 95.44 174 GLU A N 1
ATOM 1385 C CA . GLU A 1 174 ? 7.602 1.911 19.891 1 95.44 174 GLU A CA 1
ATOM 1386 C C . GLU A 1 174 ? 7.332 1.892 18.391 1 95.44 174 GLU A C 1
ATOM 1388 O O . GLU A 1 174 ? 7.031 0.841 17.812 1 95.44 174 GLU A O 1
ATOM 1393 N N . PHE A 1 175 ? 7.496 3.055 17.797 1 97.25 175 PHE A N 1
ATOM 1394 C CA . PHE A 1 175 ? 7.312 3.102 16.344 1 97.25 175 PHE A CA 1
ATOM 1395 C C . PHE A 1 175 ? 8.453 2.389 15.633 1 97.25 175 PHE A C 1
ATOM 1397 O O . PHE A 1 175 ? 8.25 1.795 14.57 1 97.25 175 PHE A O 1
ATOM 1404 N N . ALA A 1 176 ? 9.625 2.449 16.203 1 96.19 176 ALA A N 1
ATOM 1405 C CA . ALA A 1 176 ? 10.727 1.652 15.672 1 96.19 176 ALA A CA 1
ATOM 1406 C C . ALA A 1 176 ? 10.438 0.16 15.797 1 96.19 176 ALA A C 1
ATOM 1408 O O . ALA A 1 176 ? 10.758 -0.619 14.898 1 96.19 176 ALA A O 1
ATOM 1409 N N . LEU A 1 177 ? 9.852 -0.2 16.891 1 97.38 177 LEU A N 1
ATOM 1410 C CA . LEU A 1 177 ? 9.461 -1.59 17.094 1 97.38 177 LEU A CA 1
ATOM 1411 C C . LEU A 1 177 ? 8.383 -2.006 16.094 1 97.38 177 LEU A C 1
ATOM 1413 O O . LEU A 1 177 ? 8.438 -3.109 15.547 1 97.38 177 LEU A O 1
ATOM 1417 N N . LEU A 1 178 ? 7.434 -1.103 15.859 1 98 178 LEU A N 1
ATOM 1418 C CA . LEU A 1 178 ? 6.414 -1.354 14.852 1 98 178 LEU A CA 1
ATOM 1419 C C . LEU A 1 178 ? 7.047 -1.605 13.492 1 98 178 LEU A C 1
ATOM 1421 O O . LEU A 1 178 ? 6.676 -2.549 12.789 1 98 178 LEU A O 1
ATOM 1425 N N . SER A 1 179 ? 8 -0.736 13.156 1 98.31 179 SER A N 1
ATOM 1426 C CA . SER A 1 179 ? 8.703 -0.864 11.883 1 98.31 179 SER A CA 1
ATOM 1427 C C . SER A 1 179 ? 9.414 -2.209 11.773 1 98.31 179 SER A C 1
ATOM 1429 O O . SER A 1 179 ? 9.312 -2.893 10.758 1 98.31 179 SER A O 1
ATOM 1431 N N . SER A 1 180 ? 10.047 -2.643 12.805 1 98.25 180 SER A N 1
ATOM 1432 C CA . SER A 1 180 ? 10.789 -3.896 12.82 1 98.25 180 SER A CA 1
ATOM 1433 C C . SER A 1 180 ? 9.859 -5.098 12.68 1 98.25 180 SER A C 1
ATOM 1435 O O . SER A 1 180 ? 10.133 -6.02 11.906 1 98.25 180 SER A O 1
ATOM 1437 N N . LYS A 1 181 ? 8.805 -5.09 13.398 1 98.19 181 LYS A N 1
ATOM 1438 C CA . LYS A 1 181 ? 7.848 -6.191 13.328 1 98.19 181 LYS A CA 1
ATOM 1439 C C . LYS A 1 181 ? 7.219 -6.281 11.945 1 98.19 181 LYS A C 1
ATOM 1441 O O . LYS A 1 181 ? 7.012 -7.379 11.422 1 98.19 181 LYS A O 1
ATOM 1446 N N . ALA A 1 182 ? 6.891 -5.133 11.406 1 98.25 182 ALA A N 1
ATOM 1447 C CA . ALA A 1 182 ? 6.316 -5.117 10.062 1 98.25 182 ALA A CA 1
ATOM 1448 C C . ALA A 1 182 ? 7.305 -5.66 9.039 1 98.25 182 ALA A C 1
ATOM 1450 O O . ALA A 1 182 ? 6.914 -6.359 8.102 1 98.25 182 ALA A O 1
ATOM 1451 N N . LEU A 1 183 ? 8.602 -5.328 9.234 1 98.06 183 LEU A N 1
ATOM 1452 C CA . LEU A 1 183 ? 9.633 -5.832 8.336 1 98.06 183 LEU A CA 1
ATOM 1453 C C . LEU A 1 183 ? 9.75 -7.352 8.445 1 98.06 183 LEU A C 1
ATOM 1455 O O . LEU A 1 183 ? 9.867 -8.039 7.43 1 98.06 183 LEU A O 1
ATOM 1459 N N . GLN A 1 184 ? 9.68 -7.867 9.586 1 98 184 GLN A N 1
ATOM 1460 C CA . GLN A 1 184 ? 9.727 -9.312 9.805 1 98 184 GLN A CA 1
ATOM 1461 C C . GLN A 1 184 ? 8.547 -10 9.125 1 98 184 GLN A C 1
ATOM 1463 O O . GLN A 1 184 ? 8.711 -11.047 8.5 1 98 184 GLN A O 1
ATOM 1468 N N . ARG A 1 185 ? 7.449 -9.406 9.297 1 97.62 185 ARG A N 1
ATOM 1469 C CA . ARG A 1 185 ? 6.258 -9.938 8.641 1 97.62 185 ARG A CA 1
ATOM 1470 C C . ARG A 1 185 ? 6.438 -9.969 7.125 1 97.62 185 ARG A C 1
ATOM 1472 O O . ARG A 1 185 ? 6.102 -10.961 6.477 1 97.62 185 ARG A O 1
ATOM 1479 N N . ALA A 1 186 ? 6.949 -8.891 6.566 1 97.94 186 ALA A N 1
ATOM 1480 C CA . ALA A 1 186 ? 7.156 -8.797 5.125 1 97.94 186 ALA A CA 1
ATOM 1481 C C . ALA A 1 186 ? 8.07 -9.922 4.633 1 97.94 186 ALA A C 1
ATOM 1483 O O . ALA A 1 186 ? 7.777 -10.57 3.625 1 97.94 186 ALA A O 1
ATOM 1484 N N . VAL A 1 187 ? 9.086 -10.18 5.344 1 97.5 187 VAL A N 1
ATOM 1485 C CA . VAL A 1 187 ? 10.055 -11.203 4.977 1 97.5 187 VAL A CA 1
ATOM 1486 C C . VAL A 1 187 ? 9.414 -12.586 5.066 1 97.5 187 VAL A C 1
ATOM 1488 O O . VAL A 1 187 ? 9.617 -13.43 4.191 1 97.5 187 VAL A O 1
ATOM 1491 N N . ARG A 1 188 ? 8.648 -12.828 6.074 1 97.88 188 ARG A N 1
ATOM 1492 C CA . ARG A 1 188 ? 7.949 -14.109 6.219 1 97.88 188 ARG A CA 1
ATOM 1493 C C . ARG A 1 188 ? 6.957 -14.312 5.082 1 97.88 188 ARG A C 1
ATOM 1495 O O . ARG A 1 188 ? 6.848 -15.422 4.539 1 97.88 188 ARG A O 1
ATOM 1502 N N . GLU A 1 189 ? 6.266 -13.242 4.777 1 98.25 189 GLU A N 1
ATOM 1503 C CA . GLU A 1 189 ? 5.328 -13.32 3.662 1 98.25 189 GLU A CA 1
ATOM 1504 C C . GLU A 1 189 ? 6.039 -13.68 2.363 1 98.25 189 GLU A C 1
ATOM 1506 O O . GLU A 1 189 ? 5.566 -14.531 1.604 1 98.25 189 GLU A O 1
ATOM 1511 N N . GLU A 1 190 ? 7.168 -13.133 2.123 1 97.19 190 GLU A N 1
ATOM 1512 C CA . GLU A 1 190 ? 7.922 -13.367 0.896 1 97.19 190 GLU A CA 1
ATOM 1513 C C . GLU A 1 190 ? 8.508 -14.773 0.863 1 97.19 190 GLU A C 1
ATOM 1515 O O . GLU A 1 190 ? 8.328 -15.5 -0.114 1 97.19 190 GLU A O 1
ATOM 1520 N N . ASP A 1 191 ? 9.047 -15.18 1.934 1 95.88 191 ASP A N 1
ATOM 1521 C CA . ASP A 1 191 ? 9.828 -16.422 1.956 1 95.88 191 ASP A CA 1
ATOM 1522 C C . ASP A 1 191 ? 8.93 -17.641 2.148 1 95.88 191 ASP A C 1
ATOM 1524 O O . ASP A 1 191 ? 9.18 -18.688 1.563 1 95.88 191 ASP A O 1
ATOM 1528 N N . GLU A 1 192 ? 7.926 -17.484 2.889 1 96.94 192 GLU A N 1
ATOM 1529 C CA . GLU A 1 192 ? 7.152 -18.656 3.266 1 96.94 192 GLU A CA 1
ATOM 1530 C C . GLU A 1 192 ? 5.891 -18.781 2.418 1 96.94 192 GLU A C 1
ATOM 1532 O O . GLU A 1 192 ? 5.312 -19.875 2.316 1 96.94 192 GLU A O 1
ATOM 1537 N N . VAL A 1 193 ? 5.496 -17.719 1.882 1 98.06 193 VAL A N 1
ATOM 1538 C CA . VAL A 1 193 ? 4.25 -17.766 1.121 1 98.06 193 VAL A CA 1
ATOM 1539 C C . VAL A 1 193 ? 4.535 -17.516 -0.357 1 98.06 193 VAL A C 1
ATOM 1541 O O . VAL A 1 193 ? 4.363 -18.406 -1.192 1 98.06 193 VAL A O 1
ATOM 1544 N N . CYS A 1 194 ? 5.133 -16.375 -0.702 1 97.88 194 CYS A N 1
ATOM 1545 C CA . CYS A 1 194 ? 5.332 -15.984 -2.092 1 97.88 194 CYS A CA 1
ATOM 1546 C C . CYS A 1 194 ? 6.25 -16.969 -2.812 1 97.88 194 CYS A C 1
ATOM 1548 O O . CYS A 1 194 ? 5.961 -17.391 -3.934 1 97.88 194 CYS A O 1
ATOM 1550 N N . GLU A 1 195 ? 7.309 -17.359 -2.186 1 96.69 195 GLU A N 1
ATOM 1551 C CA . GLU A 1 195 ? 8.266 -18.266 -2.811 1 96.69 195 GLU A CA 1
ATOM 1552 C C . GLU A 1 195 ? 7.625 -19.625 -3.102 1 96.69 195 GLU A C 1
ATOM 1554 O O . GLU A 1 195 ? 7.871 -20.219 -4.152 1 96.69 195 GLU A O 1
ATOM 1559 N N . ARG A 1 196 ? 6.828 -20.109 -2.213 1 97 196 ARG A N 1
ATOM 1560 C CA . ARG A 1 196 ? 6.18 -21.406 -2.391 1 97 196 ARG A CA 1
ATOM 1561 C C . ARG A 1 196 ? 5.113 -21.344 -3.477 1 97 196 ARG A C 1
ATOM 1563 O O . ARG A 1 196 ? 4.914 -22.297 -4.223 1 97 196 ARG A O 1
ATOM 1570 N N . LEU A 1 197 ? 4.453 -20.203 -3.543 1 98.12 197 LEU A N 1
ATOM 1571 C CA . LEU A 1 197 ? 3.516 -20 -4.641 1 98.12 197 LEU A CA 1
ATOM 1572 C C . LEU A 1 197 ? 4.246 -19.953 -5.98 1 98.12 197 LEU A C 1
ATOM 1574 O O . LEU A 1 197 ? 3.75 -20.484 -6.98 1 98.12 197 LEU A O 1
ATOM 1578 N N . ASN A 1 198 ? 5.43 -19.391 -5.969 1 97.06 198 ASN A N 1
ATOM 1579 C CA . ASN A 1 198 ? 6.242 -19.359 -7.18 1 97.06 198 ASN A CA 1
ATOM 1580 C C . ASN A 1 198 ? 6.59 -20.781 -7.652 1 97.06 198 ASN A C 1
ATOM 1582 O O . ASN A 1 198 ? 6.535 -21.062 -8.852 1 97.06 198 ASN A O 1
ATOM 1586 N N . LEU A 1 199 ? 6.934 -21.578 -6.723 1 96.5 199 LEU A N 1
ATOM 1587 C CA . LEU A 1 199 ? 7.266 -22.953 -7.059 1 96.5 199 LEU A CA 1
ATOM 1588 C C . LEU A 1 199 ? 6.078 -23.656 -7.711 1 96.5 199 LEU A C 1
ATOM 1590 O O . LEU A 1 199 ? 6.23 -24.312 -8.75 1 96.5 199 LEU A O 1
ATOM 1594 N N . LEU A 1 200 ? 4.957 -23.484 -7.094 1 97.12 200 LEU A N 1
ATOM 1595 C CA . LEU A 1 200 ? 3.756 -24.109 -7.637 1 97.12 200 LEU A CA 1
ATOM 1596 C C . LEU A 1 200 ? 3.447 -23.578 -9.031 1 97.12 200 LEU A C 1
ATOM 1598 O O . LEU A 1 200 ? 3.105 -24.344 -9.938 1 97.12 200 LEU A O 1
ATOM 1602 N N . LEU A 1 201 ? 3.615 -22.297 -9.211 1 97.38 201 LEU A N 1
ATOM 1603 C CA . LEU A 1 201 ? 3.354 -21.672 -10.5 1 97.38 201 LEU A CA 1
ATOM 1604 C C . LEU A 1 201 ? 4.32 -22.172 -11.562 1 97.38 201 LEU A C 1
ATOM 1606 O O . LEU A 1 201 ? 3.939 -22.359 -12.719 1 97.38 201 LEU A O 1
ATOM 1610 N N . GLU A 1 202 ? 5.531 -22.359 -11.195 1 96.19 202 GLU A N 1
ATOM 1611 C CA . GLU A 1 202 ? 6.523 -22.875 -12.133 1 96.19 202 GLU A CA 1
ATOM 1612 C C . GLU A 1 202 ? 6.156 -24.281 -12.594 1 96.19 202 GLU A C 1
ATOM 1614 O O . GLU A 1 202 ? 6.305 -24.609 -13.773 1 96.19 202 GLU A O 1
ATOM 1619 N N . VAL A 1 203 ? 5.609 -25.062 -11.672 1 97.12 203 VAL A N 1
ATOM 1620 C CA . VAL A 1 203 ? 5.18 -26.406 -12.008 1 97.12 203 VAL A CA 1
ATOM 1621 C C . VAL A 1 203 ? 3.975 -26.359 -12.945 1 97.12 203 VAL A C 1
ATOM 1623 O O . VAL A 1 203 ? 3.947 -27.031 -13.977 1 97.12 203 VAL A O 1
ATOM 1626 N N . LEU A 1 204 ? 3.025 -25.578 -12.609 1 97.62 204 LEU A N 1
ATOM 1627 C CA . LEU A 1 204 ? 1.822 -25.422 -13.414 1 97.62 204 LEU A CA 1
ATOM 1628 C C . LEU A 1 204 ? 2.156 -24.859 -14.789 1 97.62 204 LEU A C 1
ATOM 1630 O O . LEU A 1 204 ? 1.64 -25.328 -15.805 1 97.62 204 LEU A O 1
ATOM 1634 N N . GLY A 1 205 ? 3.029 -23.891 -14.789 1 96.81 205 GLY A N 1
ATOM 1635 C CA . GLY A 1 205 ? 3.463 -23.312 -16.047 1 96.81 205 GLY A CA 1
ATOM 1636 C C . GLY A 1 205 ? 4.215 -24.297 -16.922 1 96.81 205 GLY A C 1
ATOM 1637 O O . GLY A 1 205 ? 4.059 -24.281 -18.156 1 96.81 205 GLY A O 1
ATOM 1638 N N . ALA A 1 206 ? 5 -25.109 -16.312 1 96.19 206 ALA A N 1
ATOM 1639 C CA . ALA A 1 206 ? 5.738 -26.125 -17.047 1 96.19 206 ALA A CA 1
ATOM 1640 C C . ALA A 1 206 ? 4.785 -27.109 -17.719 1 96.19 206 ALA A C 1
ATOM 1642 O O . ALA A 1 206 ? 5.059 -27.609 -18.812 1 96.19 206 ALA A O 1
ATOM 1643 N N . HIS A 1 207 ? 3.711 -27.422 -17.031 1 97 207 HIS A N 1
ATOM 1644 C CA . HIS A 1 207 ? 2.713 -28.312 -17.609 1 97 207 HIS A CA 1
ATOM 1645 C C . HIS A 1 207 ? 2.074 -27.688 -18.844 1 97 207 HIS A C 1
ATOM 1647 O O . HIS A 1 207 ? 1.865 -28.359 -19.859 1 97 207 HIS A O 1
ATOM 1653 N N . ARG A 1 208 ? 1.742 -26.453 -18.719 1 95.56 208 ARG A N 1
ATOM 1654 C CA . ARG A 1 208 ? 1.197 -25.734 -19.875 1 95.56 208 ARG A CA 1
ATOM 1655 C C . ARG A 1 208 ? 2.156 -25.766 -21.047 1 95.56 208 ARG A C 1
ATOM 1657 O O . ARG A 1 208 ? 1.747 -26.062 -22.172 1 95.56 208 ARG A O 1
ATOM 1664 N N . ASP A 1 209 ? 3.42 -25.562 -20.828 1 95.12 209 ASP A N 1
ATOM 1665 C CA . ASP A 1 209 ? 4.434 -25.594 -21.875 1 95.12 209 ASP A CA 1
ATOM 1666 C C . ASP A 1 209 ? 4.551 -26.984 -22.469 1 95.12 209 ASP A C 1
ATOM 1668 O O . ASP A 1 209 ? 4.762 -27.141 -23.672 1 95.12 209 ASP A O 1
ATOM 1672 N N . LEU A 1 210 ? 4.457 -27.984 -21.594 1 95.88 210 LEU A N 1
ATOM 1673 C CA . LEU A 1 210 ? 4.508 -29.375 -22.047 1 95.88 210 LEU A CA 1
ATOM 1674 C C . LEU A 1 210 ? 3.361 -29.672 -23 1 95.88 210 LEU A C 1
ATOM 1676 O O . LEU A 1 210 ? 3.566 -30.297 -24.047 1 95.88 210 LEU A O 1
ATOM 1680 N N . CYS A 1 211 ? 2.188 -29.203 -22.672 1 94.94 211 CYS A N 1
ATOM 1681 C CA . CYS A 1 211 ? 1.026 -29.406 -23.531 1 94.94 211 CYS A CA 1
ATOM 1682 C C . CYS A 1 211 ? 1.224 -28.734 -24.891 1 94.94 211 CYS A C 1
ATOM 1684 O O . CYS A 1 211 ? 0.889 -29.297 -25.922 1 94.94 211 CYS A O 1
ATOM 1686 N N . GLU A 1 212 ? 1.802 -27.609 -24.859 1 93.25 212 GLU A N 1
ATOM 1687 C CA . GLU A 1 212 ? 2.057 -26.875 -26.094 1 93.25 212 GLU A CA 1
ATOM 1688 C C . GLU A 1 212 ? 3.102 -27.578 -26.953 1 93.25 212 GLU A C 1
ATOM 1690 O O . GLU A 1 212 ? 2.961 -27.656 -28.172 1 93.25 212 GLU A O 1
ATOM 1695 N N . ARG A 1 213 ? 4.113 -28.078 -26.328 1 92.81 213 ARG A N 1
ATOM 1696 C CA . ARG A 1 213 ? 5.148 -28.828 -27.031 1 92.81 213 ARG A CA 1
ATOM 1697 C C . ARG A 1 213 ? 4.566 -30.062 -27.688 1 92.81 213 ARG A C 1
ATOM 1699 O O . ARG A 1 213 ? 4.941 -30.422 -28.812 1 92.81 213 ARG A O 1
ATOM 1706 N N . HIS A 1 214 ? 3.707 -30.75 -26.953 1 92.69 214 HIS A N 1
ATOM 1707 C CA . HIS A 1 214 ? 3.055 -31.938 -27.5 1 92.69 214 HIS A CA 1
ATOM 1708 C C . HIS A 1 214 ? 2.244 -31.594 -28.734 1 92.69 214 HIS A C 1
ATOM 1710 O O . HIS A 1 214 ? 2.338 -32.281 -29.75 1 92.69 214 HIS A O 1
ATOM 1716 N N . GLU A 1 215 ? 1.521 -30.531 -28.656 1 90.06 215 GLU A N 1
ATOM 1717 C CA . GLU A 1 215 ? 0.64 -30.125 -29.75 1 90.06 215 GLU A CA 1
ATOM 1718 C C . GLU A 1 215 ? 1.441 -29.672 -30.969 1 90.06 215 GLU A C 1
ATOM 1720 O O . GLU A 1 215 ? 1.124 -30.047 -32.094 1 90.06 215 GLU A O 1
ATOM 1725 N N . LYS A 1 216 ? 2.488 -28.984 -30.844 1 91.44 216 LYS A N 1
ATOM 1726 C CA . LYS A 1 216 ? 3.264 -28.391 -31.938 1 91.44 216 LYS A CA 1
ATOM 1727 C C . LYS A 1 216 ? 4.324 -29.375 -32.438 1 91.44 216 LYS A C 1
ATOM 1729 O O . LYS A 1 216 ? 4.871 -29.188 -33.531 1 91.44 216 LYS A O 1
ATOM 1734 N N . GLY A 1 217 ? 4.547 -30.359 -31.641 1 90.44 217 GLY A N 1
ATOM 1735 C CA . GLY A 1 217 ? 5.609 -31.281 -32 1 90.44 217 GLY A CA 1
ATOM 1736 C C . GLY A 1 217 ? 5.09 -32.594 -32.594 1 90.44 217 GLY A C 1
ATOM 1737 O O . GLY A 1 217 ? 4.762 -32.656 -33.781 1 90.44 217 GLY A O 1
ATOM 1738 N N . VAL A 1 218 ? 4.914 -33.5 -31.688 1 88.5 218 VAL A N 1
ATOM 1739 C CA . VAL A 1 218 ? 4.66 -34.906 -32.094 1 88.5 218 VAL A CA 1
ATOM 1740 C C . VAL A 1 218 ? 3.336 -34.969 -32.844 1 88.5 218 VAL A C 1
ATOM 1742 O O . VAL A 1 218 ? 3.219 -35.719 -33.812 1 88.5 218 VAL A O 1
ATOM 1745 N N . VAL A 1 219 ? 2.389 -34.25 -32.469 1 89.94 219 VAL A N 1
ATOM 1746 C CA . VAL A 1 219 ? 1.091 -34.281 -33.125 1 89.94 219 VAL A CA 1
ATOM 1747 C C . VAL A 1 219 ? 1.228 -33.719 -34.562 1 89.94 219 VAL A C 1
ATOM 1749 O O . VAL A 1 219 ? 0.693 -34.281 -35.5 1 89.94 219 VAL A O 1
ATOM 1752 N N . HIS A 1 220 ? 1.919 -32.719 -34.719 1 91.25 220 HIS A N 1
ATOM 1753 C CA . HIS A 1 220 ? 2.148 -32.125 -36.031 1 91.25 220 HIS A CA 1
ATOM 1754 C C . HIS A 1 220 ? 2.959 -33.062 -36.906 1 91.25 220 HIS A C 1
ATOM 1756 O O . HIS A 1 220 ? 2.662 -33.188 -38.094 1 91.25 220 HIS A O 1
ATOM 1762 N N . ASP A 1 221 ? 3.957 -33.625 -36.281 1 91.31 221 ASP A N 1
ATOM 1763 C CA . ASP A 1 221 ? 4.766 -34.594 -37.031 1 91.31 221 ASP A CA 1
ATOM 1764 C C . ASP A 1 221 ? 3.918 -35.781 -37.531 1 91.31 221 ASP A C 1
ATOM 1766 O O . ASP A 1 221 ? 4.102 -36.25 -38.656 1 91.31 221 ASP A O 1
ATOM 1770 N N . HIS A 1 222 ? 3.061 -36.188 -36.719 1 90.88 222 HIS A N 1
ATOM 1771 C CA . HIS A 1 222 ? 2.162 -37.281 -37.062 1 90.88 222 HIS A CA 1
ATOM 1772 C C . HIS A 1 222 ? 1.248 -36.875 -38.219 1 90.88 222 HIS A C 1
ATOM 1774 O O . HIS A 1 222 ? 1.087 -37.625 -39.188 1 90.88 222 HIS A O 1
ATOM 1780 N N . GLN A 1 223 ? 0.749 -35.719 -38.219 1 92.56 223 GLN A N 1
ATOM 1781 C CA . GLN A 1 223 ? -0.128 -35.219 -39.281 1 92.56 223 GLN A CA 1
ATOM 1782 C C . GLN A 1 223 ? 0.63 -35.062 -40.594 1 92.56 223 GLN A C 1
ATOM 1784 O O . GLN A 1 223 ? 0.117 -35.406 -41.656 1 92.56 223 GLN A O 1
ATOM 1789 N N . ARG A 1 224 ? 1.752 -34.625 -40.438 1 94.06 224 ARG A N 1
ATOM 1790 C CA . ARG A 1 224 ? 2.592 -34.438 -41.625 1 94.06 224 ARG A CA 1
ATOM 1791 C C . ARG A 1 224 ? 2.932 -35.781 -42.281 1 94.06 224 ARG A C 1
ATOM 1793 O O . ARG A 1 224 ? 2.945 -35.875 -43.5 1 94.06 224 ARG A O 1
ATOM 1800 N N . ALA A 1 225 ? 3.213 -36.719 -41.438 1 94.12 225 ALA A N 1
ATOM 1801 C CA . ALA A 1 225 ? 3.545 -38.031 -41.938 1 94.12 225 ALA A CA 1
ATOM 1802 C C . ALA A 1 225 ? 2.348 -38.688 -42.625 1 94.12 225 ALA A C 1
ATOM 1804 O O . ALA A 1 225 ? 2.498 -39.312 -43.688 1 94.12 225 ALA A O 1
ATOM 1805 N N . LEU A 1 226 ? 1.234 -38.469 -42.156 1 93.94 226 LEU A N 1
ATOM 1806 C CA . LEU A 1 226 ? 0.013 -39 -42.75 1 93.94 226 LEU A CA 1
ATOM 1807 C C . LEU A 1 226 ? -0.308 -38.281 -44.031 1 93.94 226 LEU A C 1
ATOM 1809 O O . LEU A 1 226 ? -0.736 -38.906 -45 1 93.94 226 LEU A O 1
ATOM 1813 N N . ALA A 1 227 ? -0.136 -37.031 -44.094 1 95.19 227 ALA A N 1
ATOM 1814 C CA . ALA A 1 227 ? -0.383 -36.25 -45.281 1 95.19 227 ALA A CA 1
ATOM 1815 C C . ALA A 1 227 ? 0.548 -36.688 -46.438 1 95.19 227 ALA A C 1
ATOM 1817 O O . ALA A 1 227 ? 0.133 -36.75 -47.594 1 95.19 227 ALA A O 1
ATOM 1818 N N . LYS A 1 228 ? 1.775 -36.906 -46.031 1 95.44 228 LYS A N 1
ATOM 1819 C CA . LYS A 1 228 ? 2.74 -37.375 -47.031 1 95.44 228 LYS A CA 1
ATOM 1820 C C . LYS A 1 228 ? 2.336 -38.719 -47.594 1 95.44 228 LYS A C 1
ATOM 1822 O O . LYS A 1 228 ? 2.494 -38.969 -48.781 1 95.44 228 LYS A O 1
ATOM 1827 N N . MET A 1 229 ? 1.863 -39.594 -46.812 1 93.94 229 MET A N 1
ATOM 1828 C CA . MET A 1 229 ? 1.395 -40.906 -47.25 1 93.94 229 MET A CA 1
ATOM 1829 C C . MET A 1 229 ? 0.217 -40.781 -48.219 1 93.94 229 MET A C 1
ATOM 1831 O O . MET A 1 229 ? 0.145 -41.469 -49.219 1 93.94 229 MET A O 1
ATOM 1835 N N . LEU A 1 230 ? -0.669 -39.844 -47.844 1 94.5 230 LEU A N 1
ATOM 1836 C CA . LEU A 1 230 ? -1.832 -39.625 -48.688 1 94.5 230 LEU A CA 1
ATOM 1837 C C . LEU A 1 230 ? -1.407 -39.062 -50.031 1 94.5 230 LEU A C 1
ATOM 1839 O O . LEU A 1 230 ? -1.983 -39.438 -51.062 1 94.5 230 LEU A O 1
ATOM 1843 N N . ALA A 1 231 ? -0.453 -38.25 -50.031 1 94.94 231 ALA A N 1
ATOM 1844 C CA . ALA A 1 231 ? 0.072 -37.719 -51.281 1 94.94 231 ALA A CA 1
ATOM 1845 C C . ALA A 1 231 ? 0.716 -38.812 -52.125 1 94.94 231 ALA A C 1
ATOM 1847 O O . ALA A 1 231 ? 0.568 -38.812 -53.344 1 94.94 231 ALA A O 1
ATOM 1848 N N . LEU A 1 232 ? 1.455 -39.688 -51.438 1 93.75 232 LEU A N 1
ATOM 1849 C CA . LEU A 1 232 ? 2.1 -40.781 -52.125 1 93.75 232 LEU A CA 1
ATOM 1850 C C . LEU A 1 232 ? 1.062 -41.75 -52.719 1 93.75 232 LEU A C 1
ATOM 1852 O O . LEU A 1 232 ? 1.23 -42.25 -53.844 1 93.75 232 LEU A O 1
ATOM 1856 N N . LYS A 1 233 ? 0.071 -41.969 -52 1 93.06 233 LYS A N 1
ATOM 1857 C CA . LYS A 1 233 ? -1.001 -42.844 -52.5 1 93.06 233 LYS A CA 1
ATOM 1858 C C . LYS A 1 233 ? -1.693 -42.25 -53.719 1 93.06 233 LYS A C 1
ATOM 1860 O O . LYS A 1 233 ? -2.037 -42.969 -54.656 1 93.06 233 LYS A O 1
ATOM 1865 N N . LYS A 1 234 ? -1.871 -41 -53.688 1 94.06 234 LYS A N 1
ATOM 1866 C CA . LYS A 1 234 ? -2.473 -40.312 -54.844 1 94.06 234 LYS A CA 1
ATOM 1867 C C . LYS A 1 234 ? -1.583 -40.406 -56.062 1 94.06 234 LYS A C 1
ATOM 1869 O O . LYS A 1 234 ? -2.074 -40.656 -57.188 1 94.06 234 LYS A O 1
ATOM 1874 N N . ARG A 1 235 ? -0.332 -40.281 -55.844 1 92.25 235 ARG A N 1
ATOM 1875 C CA . ARG A 1 235 ? 0.624 -40.406 -56.938 1 92.25 235 ARG A CA 1
ATOM 1876 C C . ARG A 1 235 ? 0.666 -41.812 -57.5 1 92.25 235 ARG A C 1
ATOM 1878 O O . ARG A 1 235 ? 0.838 -42.031 -58.719 1 92.25 235 ARG A O 1
ATOM 1885 N N . GLN A 1 236 ? 0.568 -42.75 -56.562 1 89.19 236 GLN A N 1
ATOM 1886 C CA . GLN A 1 236 ? 0.554 -44.156 -56.969 1 89.19 236 GLN A CA 1
ATOM 1887 C C . GLN A 1 236 ? -0.653 -44.469 -57.844 1 89.19 236 GLN A C 1
ATOM 1889 O O . GLN A 1 236 ? -0.525 -45.125 -58.875 1 89.19 236 GLN A O 1
ATOM 1894 N N . ILE A 1 237 ? -1.8 -43.969 -57.469 1 89.44 237 ILE A N 1
ATOM 1895 C CA . ILE A 1 237 ? -3.033 -44.188 -58.219 1 89.44 237 ILE A CA 1
ATOM 1896 C C . ILE A 1 237 ? -2.916 -43.531 -59.594 1 89.44 237 ILE A C 1
ATOM 1898 O O . ILE A 1 237 ? -3.305 -44.125 -60.625 1 89.44 237 ILE A O 1
ATOM 1902 N N . GLN A 1 238 ? -2.348 -42.375 -59.625 1 91 238 GLN A N 1
ATOM 1903 C CA . GLN A 1 238 ? -2.16 -41.656 -60.906 1 91 238 GLN A CA 1
ATOM 1904 C C . GLN A 1 238 ? -1.175 -42.406 -61.781 1 91 238 GLN A C 1
ATOM 1906 O O . GLN A 1 238 ? -1.344 -42.438 -63.031 1 91 238 GLN A O 1
ATOM 1911 N N . GLY A 1 239 ? -0.144 -42.969 -61.219 1 87.56 239 GLY A N 1
ATOM 1912 C CA . GLY A 1 239 ? 0.829 -43.719 -61.969 1 87.56 239 GLY A CA 1
ATOM 1913 C C . GLY A 1 239 ? 0.249 -45 -62.594 1 87.56 239 GLY A C 1
ATOM 1914 O O . GLY A 1 239 ? 0.559 -45.312 -63.75 1 87.56 239 GLY A O 1
ATOM 1915 N N . VAL A 1 240 ? -0.564 -45.719 -61.906 1 85.31 240 VAL A N 1
ATOM 1916 C CA . VAL A 1 240 ? -1.223 -46.906 -62.406 1 85.31 240 VAL A CA 1
ATOM 1917 C C . VAL A 1 240 ? -2.15 -46.562 -63.562 1 85.31 240 VAL A C 1
ATOM 1919 O O . VAL A 1 240 ? -2.213 -47.281 -64.562 1 85.31 240 VAL A O 1
ATOM 1922 N N . ILE A 1 241 ? -2.836 -45.406 -63.469 1 88.75 241 ILE A N 1
ATOM 1923 C CA . ILE A 1 241 ? -3.77 -44.938 -64.5 1 88.75 241 ILE A CA 1
ATOM 1924 C C . ILE A 1 241 ? -3.006 -44.594 -65.75 1 88.75 241 ILE A C 1
ATOM 1926 O O . ILE A 1 241 ? -3.475 -44.906 -66.875 1 88.75 241 ILE A O 1
ATOM 1930 N N . LYS A 1 242 ? -1.786 -44.094 -65.562 1 89.88 242 LYS A N 1
ATOM 1931 C CA . LYS A 1 242 ? -1 -43.656 -66.75 1 89.88 242 LYS A CA 1
ATOM 1932 C C . LYS A 1 242 ? -0.166 -44.781 -67.312 1 89.88 242 LYS A C 1
ATOM 1934 O O . LYS A 1 242 ? 0.477 -44.625 -68.375 1 89.88 242 LYS A O 1
ATOM 1939 N N . GLY A 1 243 ? -0.231 -45.969 -66.812 1 88.31 243 GLY A N 1
ATOM 1940 C CA . GLY A 1 243 ? 0.52 -47.125 -67.25 1 88.31 243 GLY A CA 1
ATOM 1941 C C . GLY A 1 243 ? 2.006 -47.031 -67 1 88.31 243 GLY A C 1
ATOM 1942 O O . GLY A 1 243 ? 2.832 -47.25 -67.875 1 88.31 243 GLY A O 1
ATOM 1943 N N . ALA A 1 244 ? 2.385 -46.75 -65.75 1 81.31 244 ALA A N 1
ATOM 1944 C CA . ALA A 1 244 ? 3.773 -46.594 -65.312 1 81.31 244 ALA A CA 1
ATOM 1945 C C . ALA A 1 244 ? 4.539 -47.906 -65.5 1 81.31 244 ALA A C 1
ATOM 1947 O O . ALA A 1 244 ? 3.963 -49 -65.375 1 81.31 244 ALA A O 1
ATOM 1948 N N . ASP A 1 245 ? 5.801 -47.844 -65.812 1 87.75 245 ASP A N 1
ATOM 1949 C CA . ASP A 1 245 ? 6.652 -49 -66 1 87.75 245 ASP A CA 1
ATOM 1950 C C . ASP A 1 245 ? 6.926 -49.719 -64.688 1 87.75 245 ASP A C 1
ATOM 1952 O O . ASP A 1 245 ? 6.648 -49.188 -63.625 1 87.75 245 ASP A O 1
ATOM 1956 N N . ALA A 1 246 ? 7.371 -50.875 -64.75 1 84.44 246 ALA A N 1
ATOM 1957 C CA . ALA A 1 246 ? 7.578 -51.75 -63.594 1 84.44 246 ALA A CA 1
ATOM 1958 C C . ALA A 1 246 ? 8.586 -51.156 -62.625 1 84.44 246 ALA A C 1
ATOM 1960 O O . ALA A 1 246 ? 8.438 -51.281 -61.406 1 84.44 246 ALA A O 1
ATOM 1961 N N . GLU A 1 247 ? 9.555 -50.469 -63.188 1 85.5 247 GLU A N 1
ATOM 1962 C CA . GLU A 1 247 ? 10.578 -49.844 -62.344 1 85.5 247 GLU A CA 1
ATOM 1963 C C . GLU A 1 247 ? 10.016 -48.719 -61.5 1 85.5 247 GLU A C 1
ATOM 1965 O O . GLU A 1 247 ? 10.352 -48.562 -60.344 1 85.5 247 GLU A O 1
ATOM 1970 N N . SER A 1 248 ? 9.188 -47.938 -62.125 1 86.75 248 SER A N 1
ATOM 1971 C CA . SER A 1 248 ? 8.555 -46.812 -61.438 1 86.75 248 SER A CA 1
ATOM 1972 C C . SER A 1 248 ? 7.602 -47.312 -60.344 1 86.75 248 SER A C 1
ATOM 1974 O O . SER A 1 248 ? 7.531 -46.688 -59.281 1 86.75 248 SER A O 1
ATOM 1976 N N . VAL A 1 249 ? 6.977 -48.406 -60.531 1 86.75 249 VAL A N 1
ATOM 1977 C CA . VAL A 1 249 ? 6.035 -49 -59.562 1 86.75 249 VAL A CA 1
ATOM 1978 C C . VAL A 1 249 ? 6.797 -49.531 -58.375 1 86.75 249 VAL A C 1
ATOM 1980 O O . VAL A 1 249 ? 6.375 -49.375 -57.219 1 86.75 249 VAL A O 1
ATOM 1983 N N . GLU A 1 250 ? 7.891 -50.156 -58.656 1 89.69 250 GLU A N 1
ATOM 1984 C CA . GLU A 1 250 ? 8.711 -50.719 -57.594 1 89.69 250 GLU A CA 1
ATOM 1985 C C . GLU A 1 250 ? 9.289 -49.594 -56.719 1 89.69 250 GLU A C 1
ATOM 1987 O O . GLU A 1 250 ? 9.375 -49.75 -55.5 1 89.69 250 GLU A O 1
ATOM 1992 N N . GLN A 1 251 ? 9.695 -48.531 -57.344 1 91.38 251 GLN A N 1
ATOM 1993 C CA . GLN A 1 251 ? 10.227 -47.406 -56.594 1 91.38 251 GLN A CA 1
ATOM 1994 C C . GLN A 1 251 ? 9.156 -46.75 -55.719 1 91.38 251 GLN A C 1
ATOM 1996 O O . GLN A 1 251 ? 9.43 -46.375 -54.562 1 91.38 251 GLN A O 1
ATOM 2001 N N . MET A 1 252 ? 7.992 -46.656 -56.219 1 91.12 252 MET A N 1
ATOM 2002 C CA . MET A 1 252 ? 6.879 -46.094 -55.469 1 91.12 252 MET A CA 1
ATOM 2003 C C . MET A 1 252 ? 6.5 -46.969 -54.281 1 91.12 252 MET A C 1
ATOM 2005 O O . MET A 1 252 ? 6.164 -46.5 -53.219 1 91.12 252 MET A O 1
ATOM 2009 N N . GLU A 1 253 ? 6.516 -48.281 -54.5 1 90.81 253 GLU A N 1
ATOM 2010 C CA . GLU A 1 253 ? 6.219 -49.219 -53.438 1 90.81 253 GLU A CA 1
ATOM 2011 C C . GLU A 1 253 ? 7.258 -49.156 -52.312 1 90.81 253 GLU A C 1
ATOM 2013 O O . GLU A 1 253 ? 6.922 -49.281 -51.125 1 90.81 253 GLU A O 1
ATOM 2018 N N . ARG A 1 254 ? 8.453 -48.969 -52.719 1 92.88 254 ARG A N 1
ATOM 2019 C CA . ARG A 1 254 ? 9.516 -48.812 -51.719 1 92.88 254 ARG A CA 1
ATOM 2020 C C . ARG A 1 254 ? 9.328 -47.531 -50.938 1 92.88 254 ARG A C 1
ATOM 2022 O O . ARG A 1 254 ? 9.516 -47.531 -49.719 1 92.88 254 ARG A O 1
ATOM 2029 N N . LYS A 1 255 ? 8.984 -46.469 -51.594 1 93.56 255 LYS A N 1
ATOM 2030 C CA . LYS A 1 255 ? 8.734 -45.188 -50.938 1 93.56 255 LYS A CA 1
ATOM 2031 C C . LYS A 1 255 ? 7.555 -45.281 -49.969 1 93.56 255 LYS A C 1
ATOM 2033 O O . LYS A 1 255 ? 7.582 -44.719 -48.875 1 93.56 255 LYS A O 1
ATOM 2038 N N . MET A 1 256 ? 6.555 -45.938 -50.281 1 93.44 256 MET A N 1
ATOM 2039 C CA . MET A 1 256 ? 5.375 -46.125 -49.438 1 93.44 256 MET A CA 1
ATOM 2040 C C . MET A 1 256 ? 5.707 -46.938 -48.219 1 93.44 256 MET A C 1
ATOM 2042 O O . MET A 1 256 ? 5.219 -46.656 -47.125 1 93.44 256 MET A O 1
ATOM 2046 N N . MET A 1 257 ? 6.523 -47.969 -48.5 1 94.06 257 MET A N 1
ATOM 2047 C CA . MET A 1 257 ? 6.93 -48.812 -47.375 1 94.06 257 MET A CA 1
ATOM 2048 C C . MET A 1 257 ? 7.766 -48.031 -46.375 1 94.06 257 MET A C 1
ATOM 2050 O O . MET A 1 257 ? 7.613 -48.219 -45.156 1 94.06 257 MET A O 1
ATOM 2054 N N . GLU A 1 258 ? 8.633 -47.25 -46.875 1 94.75 258 GLU A N 1
ATOM 2055 C CA . GLU A 1 258 ? 9.438 -46.375 -46 1 94.75 258 GLU A CA 1
ATOM 2056 C C . GLU A 1 258 ? 8.555 -45.406 -45.219 1 94.75 258 GLU A C 1
ATOM 2058 O O . GLU A 1 258 ? 8.781 -45.156 -44.031 1 94.75 258 GLU A O 1
ATOM 2063 N N . GLN A 1 259 ? 7.645 -44.875 -45.938 1 94.38 259 GLN A N 1
ATOM 2064 C CA . GLN A 1 259 ? 6.734 -43.906 -45.312 1 94.38 259 GLN A CA 1
ATOM 2065 C C . GLN A 1 259 ? 5.871 -44.594 -44.25 1 94.38 259 GLN A C 1
ATOM 2067 O O . GLN A 1 259 ? 5.535 -44 -43.25 1 94.38 259 GLN A O 1
ATOM 2072 N N . GLU A 1 260 ? 5.461 -45.781 -44.469 1 93.69 260 GLU A N 1
ATOM 2073 C CA . GLU A 1 260 ? 4.707 -46.562 -43.469 1 93.69 260 GLU A CA 1
ATOM 2074 C C . GLU A 1 260 ? 5.516 -46.75 -42.188 1 93.69 260 GLU A C 1
ATOM 2076 O O . GLU A 1 260 ? 4.969 -46.719 -41.094 1 93.69 260 GLU A O 1
ATOM 2081 N N . SER A 1 261 ? 6.781 -47 -42.406 1 93.38 261 SER A N 1
ATOM 2082 C CA . SER A 1 261 ? 7.676 -47.156 -41.281 1 93.38 261 SER A CA 1
ATOM 2083 C C . SER A 1 261 ? 7.809 -45.844 -40.469 1 93.38 261 SER A C 1
ATOM 2085 O O . SER A 1 261 ? 7.859 -45.875 -39.25 1 93.38 261 SER A O 1
ATOM 2087 N N . VAL A 1 262 ? 7.879 -44.812 -41.156 1 93.81 262 VAL A N 1
ATOM 2088 C CA . VAL A 1 262 ? 7.941 -43.5 -40.531 1 93.81 262 VAL A CA 1
ATOM 2089 C C . VAL A 1 262 ? 6.668 -43.25 -39.719 1 93.81 262 VAL A C 1
ATOM 2091 O O . VAL A 1 262 ? 6.73 -42.781 -38.594 1 93.81 262 VAL A O 1
ATOM 2094 N N . ILE A 1 263 ? 5.59 -43.469 -40.281 1 94.31 263 ILE A N 1
ATOM 2095 C CA . ILE A 1 263 ? 4.301 -43.281 -39.625 1 94.31 263 ILE A CA 1
ATOM 2096 C C . ILE A 1 263 ? 4.219 -44.125 -38.375 1 94.31 263 ILE A C 1
ATOM 2098 O O . ILE A 1 263 ? 3.748 -43.688 -37.312 1 94.31 263 ILE A O 1
ATOM 2102 N N . ALA A 1 264 ? 4.676 -45.375 -38.5 1 92.44 264 ALA A N 1
ATOM 2103 C CA . ALA A 1 264 ? 4.652 -46.281 -37.375 1 92.44 264 ALA A CA 1
ATOM 2104 C C . ALA A 1 264 ? 5.504 -45.75 -36.219 1 92.44 264 ALA A C 1
ATOM 2106 O O . ALA A 1 264 ? 5.109 -45.844 -35.062 1 92.44 264 ALA A O 1
ATOM 2107 N N . ASN A 1 265 ? 6.594 -45.25 -36.594 1 91.75 265 ASN A N 1
ATOM 2108 C CA . ASN A 1 265 ? 7.48 -44.656 -35.562 1 91.75 265 ASN A CA 1
ATOM 2109 C C . ASN A 1 265 ? 6.867 -43.438 -34.906 1 91.75 265 ASN A C 1
ATOM 2111 O O . ASN A 1 265 ? 6.941 -43.281 -33.688 1 91.75 265 ASN A O 1
ATOM 2115 N N . VAL A 1 266 ? 6.359 -42.594 -35.656 1 92.69 266 VAL A N 1
ATOM 2116 C CA . VAL A 1 266 ? 5.75 -41.375 -35.156 1 92.69 266 VAL A CA 1
ATOM 2117 C C . VAL A 1 266 ? 4.555 -41.719 -34.281 1 92.69 266 VAL A C 1
ATOM 2119 O O . VAL A 1 266 ? 4.293 -41.062 -33.25 1 92.69 266 VAL A O 1
ATOM 2122 N N . ASP A 1 267 ? 3.859 -42.688 -34.688 1 92.62 267 ASP A N 1
ATOM 2123 C CA . ASP A 1 267 ? 2.709 -43.156 -33.938 1 92.62 267 ASP A CA 1
ATOM 2124 C C . ASP A 1 267 ? 3.135 -43.656 -32.562 1 92.62 267 ASP A C 1
ATOM 2126 O O . ASP A 1 267 ? 2.471 -43.406 -31.547 1 92.62 267 ASP A O 1
ATOM 2130 N N . LEU A 1 268 ? 4.18 -44.438 -32.594 1 92.94 268 LEU A N 1
ATOM 2131 C CA . LEU A 1 268 ? 4.703 -44.938 -31.312 1 92.94 268 LEU A CA 1
ATOM 2132 C C . LEU A 1 268 ? 5.191 -43.781 -30.438 1 92.94 268 LEU A C 1
ATOM 2134 O O . LEU A 1 268 ? 4.992 -43.812 -29.219 1 92.94 268 LEU A O 1
ATOM 2138 N N . ARG A 1 269 ? 5.805 -42.875 -31.031 1 93.06 269 ARG A N 1
ATOM 2139 C CA . ARG A 1 269 ? 6.285 -41.688 -30.297 1 93.06 269 ARG A CA 1
ATOM 2140 C C . ARG A 1 269 ? 5.125 -40.906 -29.703 1 93.06 269 ARG A C 1
ATOM 2142 O O . ARG A 1 269 ? 5.211 -40.406 -28.578 1 93.06 269 ARG A O 1
ATOM 2149 N N . ASN A 1 270 ? 4.102 -40.75 -30.5 1 93.38 270 ASN A N 1
ATOM 2150 C CA . ASN A 1 270 ? 2.916 -40.062 -30.016 1 93.38 270 ASN A CA 1
ATOM 2151 C C . ASN A 1 270 ? 2.281 -40.781 -28.828 1 93.38 270 ASN A C 1
ATOM 2153 O O . ASN A 1 270 ? 1.861 -40.125 -27.859 1 93.38 270 ASN A O 1
ATOM 2157 N N . ALA A 1 271 ? 2.199 -42.062 -28.938 1 94.62 271 ALA A N 1
ATOM 2158 C CA . ALA A 1 271 ? 1.652 -42.875 -27.828 1 94.62 271 ALA A CA 1
ATOM 2159 C C . ALA A 1 271 ? 2.504 -42.719 -26.578 1 94.62 271 ALA A C 1
ATOM 2161 O O . ALA A 1 271 ? 1.975 -42.594 -25.469 1 94.62 271 ALA A O 1
ATOM 2162 N N . TYR A 1 272 ? 3.734 -42.75 -26.797 1 95.06 272 TYR A N 1
ATOM 2163 C CA . TYR A 1 272 ? 4.652 -42.562 -25.672 1 95.06 272 TYR A CA 1
ATOM 2164 C C . TYR A 1 272 ? 4.488 -41.188 -25.031 1 95.06 272 TYR A C 1
ATOM 2166 O O . TYR A 1 272 ? 4.473 -41.062 -23.812 1 95.06 272 TYR A O 1
ATOM 2174 N N . ALA A 1 273 ? 4.422 -40.219 -25.859 1 95.06 273 ALA A N 1
ATOM 2175 C CA . ALA A 1 273 ? 4.219 -38.844 -25.375 1 95.06 273 ALA A CA 1
ATOM 2176 C C . ALA A 1 273 ? 2.938 -38.75 -24.547 1 95.06 273 ALA A C 1
ATOM 2178 O O . ALA A 1 273 ? 2.92 -38.094 -23.5 1 95.06 273 ALA A O 1
ATOM 2179 N N . LEU A 1 274 ? 1.927 -39.344 -25.016 1 95.56 274 LEU A N 1
ATOM 2180 C CA . LEU A 1 274 ? 0.649 -39.312 -24.312 1 95.56 274 LEU A CA 1
ATOM 2181 C C . LEU A 1 274 ? 0.761 -40.031 -22.969 1 95.56 274 LEU A C 1
ATOM 2183 O O . LEU A 1 274 ? 0.162 -39.562 -21.984 1 95.56 274 LEU A O 1
ATOM 2187 N N . HIS A 1 275 ? 1.468 -41.094 -23 1 95.31 275 HIS A N 1
ATOM 2188 C CA . HIS A 1 275 ? 1.712 -41.781 -21.734 1 95.31 275 HIS A CA 1
ATOM 2189 C C . HIS A 1 275 ? 2.447 -40.875 -20.75 1 95.31 275 HIS A C 1
ATOM 2191 O O . HIS A 1 275 ? 2.08 -40.844 -19.562 1 95.31 275 HIS A O 1
ATOM 2197 N N . CYS A 1 276 ? 3.482 -40.219 -21.203 1 95.44 276 CYS A N 1
ATOM 2198 C CA . CYS A 1 276 ? 4.234 -39.312 -20.359 1 95.44 276 CYS A CA 1
ATOM 2199 C C . CYS A 1 276 ? 3.35 -38.156 -19.859 1 95.44 276 CYS A C 1
ATOM 2201 O O . CYS A 1 276 ? 3.42 -37.781 -18.688 1 95.44 276 CYS A O 1
ATOM 2203 N N . LEU A 1 277 ? 2.547 -37.656 -20.734 1 95.88 277 LEU A N 1
ATOM 2204 C CA . LEU A 1 277 ? 1.634 -36.562 -20.375 1 95.88 277 LEU A CA 1
ATOM 2205 C C . LEU A 1 277 ? 0.696 -37 -19.25 1 95.88 277 LEU A C 1
ATOM 2207 O O . LEU A 1 277 ? 0.38 -36.219 -18.359 1 95.88 277 LEU A O 1
ATOM 2211 N N . HIS A 1 278 ? 0.281 -38.219 -19.375 1 95.94 278 HIS A N 1
ATOM 2212 C CA . HIS A 1 278 ? -0.56 -38.781 -18.328 1 95.94 278 HIS A CA 1
ATOM 2213 C C . HIS A 1 278 ? 0.146 -38.75 -16.984 1 95.94 278 HIS A C 1
ATOM 2215 O O . HIS A 1 278 ? -0.406 -38.281 -15.992 1 95.94 278 HIS A O 1
ATOM 2221 N N . LEU A 1 279 ? 1.346 -39.188 -16.953 1 95.31 279 LEU A N 1
ATOM 2222 C CA . LEU A 1 279 ? 2.121 -39.25 -15.719 1 95.31 279 LEU A CA 1
ATOM 2223 C C . LEU A 1 279 ? 2.418 -37.844 -15.203 1 95.31 279 LEU A C 1
ATOM 2225 O O . LEU A 1 279 ? 2.318 -37.594 -14 1 95.31 279 LEU A O 1
ATOM 2229 N N . GLU A 1 280 ? 2.771 -36.969 -16.062 1 96.62 280 GLU A N 1
ATOM 2230 C CA . GLU A 1 280 ? 3.104 -35.594 -15.695 1 96.62 280 GLU A CA 1
ATOM 2231 C C . GLU A 1 280 ? 1.883 -34.875 -15.141 1 96.62 280 GLU A C 1
ATOM 2233 O O . GLU A 1 280 ? 2.008 -34.031 -14.258 1 96.62 280 GLU A O 1
ATOM 2238 N N . THR A 1 281 ? 0.741 -35.125 -15.734 1 96.06 281 THR A N 1
ATOM 2239 C CA . THR A 1 281 ? -0.49 -34.531 -15.219 1 96.06 281 THR A CA 1
ATOM 2240 C C . THR A 1 281 ? -0.743 -34.969 -13.781 1 96.06 281 THR A C 1
ATOM 2242 O O . THR A 1 281 ? -1.108 -34.188 -12.93 1 96.06 281 THR A O 1
ATOM 2245 N N . GLN A 1 282 ? -0.514 -36.25 -13.547 1 95.12 282 GLN A N 1
ATOM 2246 C CA . GLN A 1 282 ? -0.669 -36.75 -12.195 1 95.12 282 GLN A CA 1
ATOM 2247 C C . GLN A 1 282 ? 0.333 -36.125 -11.242 1 95.12 282 GLN A C 1
ATOM 2249 O O . GLN A 1 282 ? 0.019 -35.875 -10.07 1 95.12 282 GLN A O 1
ATOM 2254 N N . LEU A 1 283 ? 1.5 -35.906 -11.719 1 95.44 283 LEU A N 1
ATOM 2255 C CA . LEU A 1 283 ? 2.527 -35.219 -10.922 1 95.44 283 LEU A CA 1
ATOM 2256 C C . LEU A 1 283 ? 2.086 -33.844 -10.523 1 95.44 283 LEU A C 1
ATOM 2258 O O . LEU A 1 283 ? 2.322 -33.406 -9.391 1 95.44 283 LEU A O 1
ATOM 2262 N N . VAL A 1 284 ? 1.475 -33.062 -11.414 1 95.69 284 VAL A N 1
ATOM 2263 C CA . VAL A 1 284 ? 0.964 -31.734 -11.125 1 95.69 284 VAL A CA 1
ATOM 2264 C C . VAL A 1 284 ? -0.046 -31.797 -9.984 1 95.69 284 VAL A C 1
ATOM 2266 O O . VAL A 1 284 ? -0.002 -30.984 -9.055 1 95.69 284 VAL A O 1
ATOM 2269 N N . HIS A 1 285 ? -0.921 -32.812 -10.062 1 93.25 285 HIS A N 1
ATOM 2270 C CA . HIS A 1 285 ? -1.925 -32.938 -9.016 1 93.25 285 HIS A CA 1
ATOM 2271 C C . HIS A 1 285 ? -1.276 -33.25 -7.664 1 93.25 285 HIS A C 1
ATOM 2273 O O . HIS A 1 285 ? -1.771 -32.812 -6.625 1 93.25 285 HIS A O 1
ATOM 2279 N N . ALA A 1 286 ? -0.203 -33.938 -7.695 1 92.44 286 ALA A N 1
ATOM 2280 C CA . ALA A 1 286 ? 0.537 -34.188 -6.461 1 92.44 286 ALA A CA 1
ATOM 2281 C C . ALA A 1 286 ? 1.106 -32.875 -5.891 1 92.44 286 ALA A C 1
ATOM 2283 O O . ALA A 1 286 ? 1.099 -32.688 -4.676 1 92.44 286 ALA A O 1
ATOM 2284 N N . HIS A 1 287 ? 1.585 -32.062 -6.754 1 94 287 HIS A N 1
ATOM 2285 C CA . HIS A 1 287 ? 2.166 -30.797 -6.324 1 94 287 HIS A CA 1
ATOM 2286 C C . HIS A 1 287 ? 1.088 -29.828 -5.852 1 94 287 HIS A C 1
ATOM 2288 O O . HIS A 1 287 ? 1.364 -28.922 -5.066 1 94 287 HIS A O 1
ATOM 2294 N N . LEU A 1 288 ? -0.141 -29.969 -6.309 1 93.5 288 LEU A N 1
ATOM 2295 C CA . LEU A 1 288 ? -1.235 -29.094 -5.918 1 93.5 288 LEU A CA 1
ATOM 2296 C C . LEU A 1 288 ? -1.492 -29.172 -4.418 1 93.5 288 LEU A C 1
ATOM 2298 O O . LEU A 1 288 ? -2.057 -28.25 -3.828 1 93.5 288 LEU A O 1
ATOM 2302 N N . GLU A 1 289 ? -1.029 -30.25 -3.848 1 88.88 289 GLU A N 1
ATOM 2303 C CA . GLU A 1 289 ? -1.221 -30.453 -2.414 1 88.88 289 GLU A CA 1
ATOM 2304 C C . GLU A 1 289 ? -0.521 -29.359 -1.604 1 88.88 289 GLU A C 1
ATOM 2306 O O . GLU A 1 289 ? -0.959 -29.016 -0.503 1 88.88 289 GLU A O 1
ATOM 2311 N N . ILE A 1 290 ? 0.436 -28.797 -2.133 1 93.12 290 ILE A N 1
ATOM 2312 C CA . ILE A 1 290 ? 1.237 -27.812 -1.411 1 93.12 290 ILE A CA 1
ATOM 2313 C C . ILE A 1 290 ? 0.423 -26.531 -1.198 1 93.12 290 ILE A C 1
ATOM 2315 O O . ILE A 1 290 ? 0.721 -25.75 -0.302 1 93.12 290 ILE A O 1
ATOM 2319 N N . LEU A 1 291 ? -0.593 -26.312 -2.049 1 94.56 291 LEU A N 1
ATOM 2320 C CA . LEU A 1 291 ? -1.395 -25.094 -1.967 1 94.56 291 LEU A CA 1
ATOM 2321 C C . LEU A 1 291 ? -2.078 -24.984 -0.607 1 94.56 291 LEU A C 1
ATOM 2323 O O . LEU A 1 291 ? -2.141 -23.906 -0.027 1 94.56 291 LEU A O 1
ATOM 2327 N N . ALA A 1 292 ? -2.545 -26.094 -0.116 1 90.38 292 ALA A N 1
ATOM 2328 C CA . ALA A 1 292 ? -3.184 -26.094 1.197 1 90.38 292 ALA A CA 1
ATOM 2329 C C . ALA A 1 292 ? -2.201 -25.672 2.285 1 90.38 292 ALA A C 1
ATOM 2331 O O . ALA A 1 292 ? -2.545 -24.875 3.164 1 90.38 292 ALA A O 1
ATOM 2332 N N . SER A 1 293 ? -1.06 -26.234 2.186 1 92.88 293 SER A N 1
ATOM 2333 C CA . SER A 1 293 ? -0.02 -25.891 3.146 1 92.88 293 SER A CA 1
ATOM 2334 C C . SER A 1 293 ? 0.348 -24.406 3.043 1 92.88 293 SER A C 1
ATOM 2336 O O . SER A 1 293 ? 0.59 -23.75 4.059 1 92.88 293 SER A O 1
ATOM 2338 N N . ILE A 1 294 ? 0.424 -23.906 1.853 1 96.19 294 ILE A N 1
ATOM 2339 C CA . ILE A 1 294 ? 0.744 -22.516 1.622 1 96.19 294 ILE A CA 1
ATOM 2340 C C . ILE A 1 294 ? -0.329 -21.625 2.256 1 96.19 294 ILE A C 1
ATOM 2342 O O . ILE A 1 294 ? -0.013 -20.641 2.936 1 96.19 294 ILE A O 1
ATOM 2346 N N . LEU A 1 295 ? -1.569 -21.953 2.066 1 95.19 295 LEU A N 1
ATOM 2347 C CA . LEU A 1 295 ? -2.676 -21.172 2.621 1 95.19 295 LEU A CA 1
ATOM 2348 C C . LEU A 1 295 ? -2.652 -21.203 4.145 1 95.19 295 LEU A C 1
ATOM 2350 O O . LEU A 1 295 ? -2.916 -20.188 4.797 1 95.19 295 LEU A O 1
ATOM 2354 N N . ASN A 1 296 ? -2.311 -22.359 4.629 1 94.38 296 ASN A N 1
ATOM 2355 C CA . ASN A 1 296 ? -2.17 -22.469 6.074 1 94.38 296 ASN A CA 1
ATOM 2356 C C . ASN A 1 296 ? -1.07 -21.562 6.602 1 94.38 296 ASN A C 1
ATOM 2358 O O . ASN A 1 296 ? -1.246 -20.891 7.629 1 94.38 296 ASN A O 1
ATOM 2362 N N . THR A 1 297 ? 0.022 -21.578 5.938 1 96.62 297 THR A N 1
ATOM 2363 C CA . THR A 1 297 ? 1.132 -20.719 6.312 1 96.62 297 THR A CA 1
ATOM 2364 C C . THR A 1 297 ? 0.728 -19.25 6.207 1 96.62 297 THR A C 1
ATOM 2366 O O . THR A 1 297 ? 1.078 -18.438 7.066 1 96.62 297 THR A O 1
ATOM 2369 N N . LEU A 1 298 ? 0.04 -18.906 5.156 1 97.56 298 LEU A N 1
ATOM 2370 C CA . LEU A 1 298 ? -0.446 -17.531 4.973 1 97.56 298 LEU A CA 1
ATOM 2371 C C . LEU A 1 298 ? -1.292 -17.094 6.164 1 97.56 298 LEU A C 1
ATOM 2373 O O . LEU A 1 298 ? -1.081 -16.016 6.715 1 97.56 298 LEU A O 1
ATOM 2377 N N . VAL A 1 299 ? -2.182 -17.969 6.566 1 96.75 299 VAL A N 1
ATOM 2378 C CA . VAL A 1 299 ? -3.066 -17.656 7.688 1 96.75 299 VAL A CA 1
ATOM 2379 C C . VAL A 1 299 ? -2.242 -17.469 8.961 1 96.75 299 VAL A C 1
ATOM 2381 O O . VAL A 1 299 ? -2.451 -16.5 9.695 1 96.75 299 VAL A O 1
ATOM 2384 N N . SER A 1 300 ? -1.29 -18.297 9.125 1 96.88 300 SER A N 1
ATOM 2385 C CA . SER A 1 300 ? -0.448 -18.219 10.312 1 96.88 300 SER A CA 1
ATOM 2386 C C . SER A 1 300 ? 0.365 -16.922 10.328 1 96.88 300 SER A C 1
ATOM 2388 O O . SER A 1 300 ? 0.448 -16.25 11.359 1 96.88 300 SER A O 1
ATOM 2390 N N . VAL A 1 301 ? 0.923 -16.641 9.195 1 98 301 VAL A N 1
ATOM 2391 C CA . VAL A 1 301 ? 1.742 -15.438 9.078 1 98 301 VAL A CA 1
ATOM 2392 C C . VAL A 1 301 ? 0.885 -14.203 9.336 1 98 301 VAL A C 1
ATOM 2394 O O . VAL A 1 301 ? 1.319 -13.266 10.016 1 98 301 VAL A O 1
ATOM 2397 N N . GLN A 1 302 ? -0.337 -14.156 8.852 1 97.75 302 GLN A N 1
ATOM 2398 C CA . GLN A 1 302 ? -1.223 -13.008 9.016 1 97.75 302 GLN A CA 1
ATOM 2399 C C . GLN A 1 302 ? -1.702 -12.891 10.461 1 97.75 302 GLN A C 1
ATOM 2401 O O . GLN A 1 302 ? -1.766 -11.789 11.008 1 97.75 302 GLN A O 1
ATOM 2406 N N . ILE A 1 303 ? -2.039 -14.023 11.07 1 97.88 303 ILE A N 1
ATOM 2407 C CA . ILE A 1 303 ? -2.445 -14 12.469 1 97.88 303 ILE A CA 1
ATOM 2408 C C . ILE A 1 303 ? -1.315 -13.43 13.328 1 97.88 303 ILE A C 1
ATOM 2410 O O . ILE A 1 303 ? -1.533 -12.516 14.125 1 97.88 303 ILE A O 1
ATOM 2414 N N . GLN A 1 304 ? -0.177 -13.961 13.086 1 97.81 304 GLN A N 1
ATOM 2415 C CA . GLN A 1 304 ? 0.981 -13.516 13.852 1 97.81 304 GLN A CA 1
ATOM 2416 C C . GLN A 1 304 ? 1.285 -12.047 13.586 1 97.81 304 GLN A C 1
ATOM 2418 O O . GLN A 1 304 ? 1.527 -11.281 14.523 1 97.81 304 GLN A O 1
ATOM 2423 N N . GLY A 1 305 ? 1.292 -11.672 12.352 1 97.56 305 GLY A N 1
ATOM 2424 C CA . GLY A 1 305 ? 1.602 -10.305 11.984 1 97.56 305 GLY A CA 1
ATOM 2425 C C . GLY A 1 305 ? 0.651 -9.289 12.594 1 97.56 305 GLY A C 1
ATOM 2426 O O . GLY A 1 305 ? 1.087 -8.328 13.227 1 97.56 305 GLY A O 1
ATOM 2427 N N . HIS A 1 306 ? -0.637 -9.453 12.484 1 98.06 306 HIS A N 1
ATOM 2428 C CA . HIS A 1 306 ? -1.632 -8.539 13.023 1 98.06 306 HIS A CA 1
ATOM 2429 C C . HIS A 1 306 ? -1.603 -8.531 14.547 1 98.06 306 HIS A C 1
ATOM 2431 O O . HIS A 1 306 ? -1.734 -7.473 15.172 1 98.06 306 HIS A O 1
ATOM 2437 N N . SER A 1 307 ? -1.414 -9.68 15.125 1 98.12 307 SER A N 1
ATOM 2438 C CA . SER A 1 307 ? -1.376 -9.781 16.578 1 98.12 307 SER A CA 1
ATOM 2439 C C . SER A 1 307 ? -0.175 -9.039 17.156 1 98.12 307 SER A C 1
ATOM 2441 O O . SER A 1 307 ? -0.308 -8.289 18.125 1 98.12 307 SER A O 1
ATOM 2443 N N . GLU A 1 308 ? 0.939 -9.25 16.531 1 97.75 308 GLU A N 1
ATOM 2444 C CA . GLU A 1 308 ? 2.148 -8.586 17 1 97.75 308 GLU A CA 1
ATOM 2445 C C . GLU A 1 308 ? 2.021 -7.066 16.875 1 97.75 308 GLU A C 1
ATOM 2447 O O . GLU A 1 308 ? 2.404 -6.332 17.797 1 97.75 308 GLU A O 1
ATOM 2452 N N . LEU A 1 309 ? 1.501 -6.637 15.805 1 97.88 309 LEU A N 1
ATOM 2453 C CA . LEU A 1 309 ? 1.344 -5.199 15.602 1 97.88 309 LEU A CA 1
ATOM 2454 C C . LEU A 1 309 ? 0.326 -4.621 16.578 1 97.88 309 LEU A C 1
ATOM 2456 O O . LEU A 1 309 ? 0.538 -3.543 17.141 1 97.88 309 LEU A O 1
ATOM 2460 N N . ALA A 1 310 ? -0.773 -5.316 16.812 1 97.94 310 ALA A N 1
ATOM 2461 C CA . ALA A 1 310 ? -1.752 -4.875 17.797 1 97.94 310 ALA A CA 1
ATOM 2462 C C . ALA A 1 310 ? -1.115 -4.746 19.188 1 97.94 310 ALA A C 1
ATOM 2464 O O . ALA A 1 310 ? -1.37 -3.781 19.906 1 97.94 310 ALA A O 1
ATOM 2465 N N . ASP A 1 311 ? -0.275 -5.645 19.484 1 97.56 311 ASP A N 1
ATOM 2466 C CA . ASP A 1 311 ? 0.393 -5.641 20.781 1 97.56 311 ASP A CA 1
ATOM 2467 C C . ASP A 1 311 ? 1.312 -4.43 20.922 1 97.56 311 ASP A C 1
ATOM 2469 O O . ASP A 1 311 ? 1.338 -3.783 21.984 1 97.56 311 ASP A O 1
ATOM 2473 N N . VAL A 1 312 ? 2.064 -4.172 19.938 1 97 312 VAL A N 1
ATOM 2474 C CA . VAL A 1 312 ? 2.977 -3.035 20 1 97 312 VAL A CA 1
ATOM 2475 C C . VAL A 1 312 ? 2.178 -1.736 20.094 1 97 312 VAL A C 1
ATOM 2477 O O . VAL A 1 312 ? 2.533 -0.836 20.859 1 97 312 VAL A O 1
ATOM 2480 N N . TRP A 1 313 ? 1.067 -1.579 19.375 1 97.44 313 TRP A N 1
ATOM 2481 C CA . TRP A 1 313 ? 0.213 -0.399 19.453 1 97.44 313 TRP A CA 1
ATOM 2482 C C . TRP A 1 313 ? -0.371 -0.255 20.859 1 97.44 313 TRP A C 1
ATOM 2484 O O . TRP A 1 313 ? -0.526 0.861 21.359 1 97.44 313 TRP A O 1
ATOM 2494 N N . ARG A 1 314 ? -0.686 -1.349 21.516 1 96.25 314 ARG A N 1
ATOM 2495 C CA . ARG A 1 314 ? -1.204 -1.322 22.891 1 96.25 314 ARG A CA 1
ATOM 2496 C C . ARG A 1 314 ? -0.16 -0.786 23.859 1 96.25 314 ARG A C 1
ATOM 2498 O O . ARG A 1 314 ? -0.502 -0.14 24.844 1 96.25 314 ARG A O 1
ATOM 2505 N N . LEU A 1 315 ? 1.089 -1.025 23.5 1 93.19 315 LEU A N 1
ATOM 2506 C CA . LEU A 1 315 ? 2.172 -0.527 24.344 1 93.19 315 LEU A CA 1
ATOM 2507 C C . LEU A 1 315 ? 2.242 0.996 24.297 1 93.19 315 LEU A C 1
ATOM 2509 O O . LEU A 1 315 ? 2.725 1.63 25.234 1 93.19 315 LEU A O 1
ATOM 2513 N N . ILE A 1 316 ? 1.742 1.538 23.188 1 93.12 316 ILE A N 1
ATOM 2514 C CA . ILE A 1 316 ? 1.823 2.98 22.984 1 93.12 316 ILE A CA 1
ATOM 2515 C C . ILE A 1 316 ? 0.687 3.674 23.734 1 93.12 316 ILE A C 1
ATOM 2517 O O . ILE A 1 316 ? 0.827 4.82 24.156 1 93.12 316 ILE A O 1
ATOM 2521 N N . GLN A 1 317 ? -0.389 3.045 23.969 1 89.19 317 GLN A N 1
ATOM 2522 C CA . GLN A 1 317 ? -1.646 3.619 24.438 1 89.19 317 GLN A CA 1
ATOM 2523 C C . GLN A 1 317 ? -1.473 4.285 25.797 1 89.19 317 GLN A C 1
ATOM 2525 O O . GLN A 1 317 ? -1.883 5.43 26 1 89.19 317 GLN A O 1
ATOM 2530 N N . PRO A 1 318 ? -0.729 3.664 26.75 1 86.69 318 PRO A N 1
ATOM 2531 C CA . PRO A 1 318 ? -0.583 4.316 28.047 1 86.69 318 PRO A CA 1
ATOM 2532 C C . PRO A 1 318 ? 0.266 5.582 27.984 1 86.69 318 PRO A C 1
ATOM 2534 O O . PRO A 1 318 ? 0.011 6.539 28.719 1 86.69 318 PRO A O 1
ATOM 2537 N N . SER A 1 319 ? 1.247 5.559 27.156 1 82.44 319 SER A N 1
ATOM 2538 C CA . SER A 1 319 ? 2.135 6.711 27.047 1 82.44 319 SER A CA 1
ATOM 2539 C C . SER A 1 319 ? 1.4 7.918 26.469 1 82.44 319 SER A C 1
ATOM 2541 O O . SER A 1 319 ? 1.644 9.055 26.891 1 82.44 319 SER A O 1
ATOM 2543 N N . ILE A 1 320 ? 0.512 7.773 25.578 1 80.06 320 ILE A N 1
ATOM 2544 C CA . ILE A 1 320 ? -0.224 8.859 24.953 1 80.06 320 ILE A CA 1
ATOM 2545 C C . ILE A 1 320 ? -1.268 9.414 25.922 1 80.06 320 ILE A C 1
ATOM 2547 O O . ILE A 1 320 ? -1.498 10.625 25.984 1 80.06 320 ILE A O 1
ATOM 2551 N N . MET A 1 321 ? -1.839 8.555 26.734 1 75.81 321 MET A N 1
ATOM 2552 C CA . MET A 1 321 ? -2.871 8.953 27.688 1 75.81 321 MET A CA 1
ATOM 2553 C C . MET A 1 321 ? -2.301 9.891 28.734 1 75.81 321 MET A C 1
ATOM 2555 O O . MET A 1 321 ? -3.002 10.773 29.234 1 75.81 321 MET A O 1
ATOM 2559 N N . LYS A 1 322 ? -1.023 9.711 28.984 1 73.56 322 LYS A N 1
ATOM 2560 C CA . LYS A 1 322 ? -0.367 10.578 29.953 1 73.56 322 LYS A CA 1
ATOM 2561 C C . LYS A 1 322 ? -0.137 11.969 29.391 1 73.56 322 LYS A C 1
ATOM 2563 O O . LYS A 1 322 ? 0.005 12.938 30.141 1 73.56 322 LYS A O 1
ATOM 2568 N N . CYS A 1 323 ? -0.057 12.016 28.078 1 67 323 CYS A N 1
ATOM 2569 C CA . CYS A 1 323 ? 0.212 13.297 27.438 1 67 323 CYS A CA 1
ATOM 2570 C C . CYS A 1 323 ? -1.078 14.078 27.219 1 67 323 CYS A C 1
ATOM 2572 O O . CYS A 1 323 ? -1.043 15.242 26.812 1 67 323 CYS A O 1
ATOM 2574 N N . LEU A 1 324 ? -2.285 13.5 27.484 1 65.69 324 LEU A N 1
ATOM 2575 C CA . LEU A 1 324 ? -3.578 14.148 27.281 1 65.69 324 LEU A CA 1
ATOM 2576 C C . LEU A 1 324 ? -3.934 15.016 28.484 1 65.69 324 LEU A C 1
ATOM 2578 O O . LEU A 1 324 ? -3.611 14.68 29.625 1 65.69 324 LEU A O 1
ATOM 2582 N N . PRO A 1 325 ? -4.27 16.391 28.234 1 59.34 325 PRO A N 1
ATOM 2583 C CA . PRO A 1 325 ? -4.742 17.203 29.359 1 59.34 325 PRO A CA 1
ATOM 2584 C C . PRO A 1 325 ? -5.859 16.516 30.141 1 59.34 325 PRO A C 1
ATOM 2586 O O . PRO A 1 325 ? -6.633 15.742 29.578 1 59.34 325 PRO A O 1
ATOM 2589 N N . GLU A 1 326 ? -5.633 16.406 31.391 1 52.66 326 GLU A N 1
ATOM 2590 C CA . GLU A 1 326 ? -6.664 15.875 32.281 1 52.66 326 GLU A CA 1
ATOM 2591 C C . GLU A 1 326 ? -8.031 16.469 31.969 1 52.66 326 GLU A C 1
ATOM 2593 O O . GLU A 1 326 ? -8.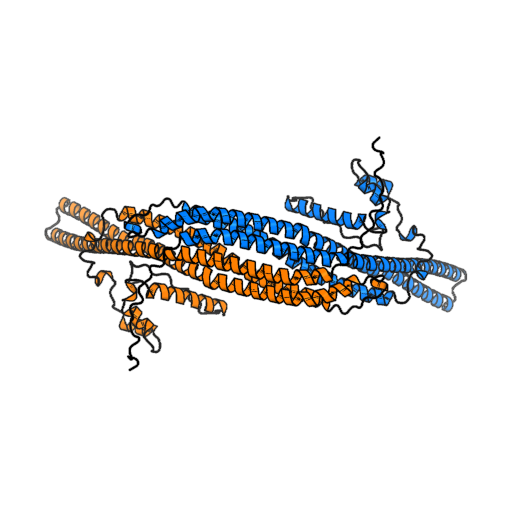141 17.672 31.656 1 52.66 326 GLU A O 1
ATOM 2598 N N . LYS A 1 327 ? -9.078 15.844 31.406 1 48.06 327 LYS A N 1
ATOM 2599 C CA . LYS A 1 327 ? -10.453 16.328 31.359 1 48.06 327 LYS A CA 1
ATOM 2600 C C . LYS A 1 327 ? -10.766 17.219 32.562 1 48.06 327 LYS A C 1
ATOM 2602 O O . LYS A 1 327 ? -10.711 16.766 33.719 1 48.06 327 LYS A O 1
ATOM 2607 N N . LYS A 1 328 ? -10.523 18.531 32.656 1 41.03 328 LYS A N 1
ATOM 2608 C CA . LYS A 1 328 ? -11.328 19.266 33.625 1 41.03 328 LYS A CA 1
ATOM 2609 C C . LYS A 1 328 ? -12.797 18.875 33.531 1 41.03 328 LYS A C 1
ATOM 2611 O O . LYS A 1 328 ? -13.359 18.797 32.438 1 41.03 328 LYS A O 1
ATOM 2616 N N . SER A 1 329 ? -13.242 18.141 34.375 1 35.47 329 SER A N 1
ATOM 2617 C CA . SER A 1 329 ? -14.664 18.016 34.719 1 35.47 329 SER A CA 1
ATOM 2618 C C . SER A 1 329 ? -15.391 19.344 34.5 1 35.47 329 SER A C 1
ATOM 2620 O O . SER A 1 329 ? -15.227 20.266 35.312 1 35.47 329 SER A O 1
ATOM 2622 N N . HIS A 1 330 ? -15.469 19.969 33.406 1 33.19 330 HIS A N 1
ATOM 2623 C CA . HIS A 1 330 ? -16.547 20.953 33.375 1 33.19 330 HIS A CA 1
ATOM 2624 C C . HIS A 1 330 ? -17.766 20.484 34.125 1 33.19 330 HIS A C 1
ATOM 2626 O O . HIS A 1 330 ? -18.234 19.359 33.938 1 33.19 330 HIS A O 1
ATOM 2632 N N . LEU A 1 331 ? -18.156 21.047 35.375 1 29.14 331 LEU A N 1
ATOM 2633 C CA . LEU A 1 331 ? -19.438 21.141 36.094 1 29.14 331 LEU A CA 1
ATOM 2634 C C . LEU A 1 331 ? -20.562 21.438 35.094 1 29.14 331 LEU A C 1
ATOM 2636 O O . LEU A 1 331 ? -20.5 22.375 34.312 1 29.14 331 LEU A O 1
ATOM 2640 N N . ASN A 1 332 ? -21.281 20.484 34.625 1 29.25 332 ASN A N 1
ATOM 2641 C CA . ASN A 1 332 ? -22.672 20.5 34.188 1 29.25 332 ASN A CA 1
ATOM 2642 C C . ASN A 1 332 ? -23.5 21.516 34.969 1 29.25 332 ASN A C 1
ATOM 2644 O O . ASN A 1 332 ? -23.984 21.203 36.062 1 29.25 332 ASN A O 1
ATOM 2648 N N . GLY A 1 333 ? -23.125 22.797 35.219 1 25.83 333 GLY A N 1
ATOM 2649 C CA . GLY A 1 333 ? -24.312 23.562 35.531 1 25.83 333 GLY A CA 1
ATOM 2650 C C . GLY A 1 333 ? -25.484 23.297 34.625 1 25.83 333 GLY A C 1
ATOM 2651 O O . GLY A 1 333 ? -25.297 22.906 33.469 1 25.83 333 GLY A O 1
ATOM 2652 N N . ASN A 1 334 ? -26.734 23.031 35.219 1 27.53 334 ASN A N 1
ATOM 2653 C CA . ASN A 1 334 ? -28.125 22.766 34.875 1 27.53 334 ASN A CA 1
ATOM 2654 C C . ASN A 1 334 ? -28.625 23.766 33.812 1 27.53 334 ASN A C 1
ATOM 2656 O O . ASN A 1 334 ? -29.094 24.859 34.188 1 27.53 334 ASN A O 1
ATOM 2660 N N . ILE A 1 335 ? -27.891 24.328 32.906 1 26.09 335 ILE A N 1
ATOM 2661 C CA . ILE A 1 335 ? -28.797 25.094 32.062 1 26.09 335 ILE A CA 1
ATOM 2662 C C . ILE A 1 335 ? -29.938 24.203 31.578 1 26.09 335 ILE A C 1
ATOM 2664 O O . ILE A 1 335 ? -29.688 23.188 30.906 1 26.09 335 ILE A O 1
ATOM 2668 N N . ASN A 1 336 ? -31.031 24.172 32.406 1 24.84 336 ASN A N 1
ATOM 2669 C CA . ASN A 1 336 ? -32.438 23.844 32.156 1 24.84 336 ASN A CA 1
ATOM 2670 C C . ASN A 1 336 ? -32.906 24.266 30.781 1 24.84 336 ASN A C 1
ATOM 2672 O O . ASN A 1 336 ? -32.656 25.391 30.359 1 24.84 336 ASN A O 1
ATOM 2676 N N . SER A 1 337 ? -32.875 23.328 29.906 1 24.28 337 SER A N 1
ATOM 2677 C CA . SER A 1 337 ? -33.688 23.281 28.688 1 24.28 337 SER A CA 1
ATOM 2678 C C . SER A 1 337 ? -35.062 23.906 28.938 1 24.28 337 SER A C 1
ATOM 2680 O O . SER A 1 337 ? -35.969 23.266 29.484 1 24.28 337 SER A O 1
ATOM 2682 N N . GLY A 1 338 ? -35.188 25.125 29.656 1 22.53 338 GLY A N 1
ATOM 2683 C CA . GLY A 1 338 ? -36.5 25.719 29.484 1 22.53 338 GLY A CA 1
ATOM 2684 C C . GLY A 1 338 ? -36.969 25.734 28.047 1 22.53 338 GLY A C 1
ATOM 2685 O O . GLY A 1 338 ? -36.188 25.484 27.141 1 22.53 338 GLY A O 1
ATOM 2686 N N . SER A 1 339 ? -38.344 26.156 27.797 1 26.45 339 SER A N 1
ATOM 2687 C CA . SER A 1 339 ? -39.531 26.156 26.906 1 26.45 339 SER A CA 1
ATOM 2688 C C . SER A 1 339 ? -39.281 27.031 25.688 1 26.45 339 SER A C 1
ATOM 2690 O O . SER A 1 339 ? -40.156 27.219 24.859 1 26.45 339 SER A O 1
ATOM 2692 N N . LEU A 1 340 ? -38.094 27.656 25.484 1 22.02 340 LEU A N 1
ATOM 2693 C CA . LEU A 1 340 ? -38.406 28.75 24.578 1 22.02 340 LEU A CA 1
ATOM 2694 C C . LEU A 1 340 ? -38.75 28.203 23.188 1 22.02 340 LEU A C 1
ATOM 2696 O O . LEU A 1 340 ? -38.812 28.969 22.219 1 22.02 340 LEU A O 1
ATOM 2700 N N . LEU A 1 341 ? -38.906 26.891 22.891 1 20.31 341 LEU A N 1
ATOM 2701 C CA . LEU A 1 341 ? -39.844 26.719 21.766 1 20.31 341 LEU A CA 1
ATOM 2702 C C . LEU A 1 341 ? -41.219 27.219 22.109 1 20.31 341 LEU A C 1
ATOM 2704 O O . LEU A 1 341 ? -42.188 26.938 21.406 1 20.31 341 LEU A O 1
ATOM 2708 N N . ARG A 1 342 ? -41.469 28.281 23.016 1 18.84 342 ARG A N 1
ATOM 2709 C CA . ARG A 1 342 ? -42.375 29.234 22.406 1 18.84 342 ARG A CA 1
ATOM 2710 C C . ARG A 1 342 ? -41.656 30.094 21.375 1 18.84 342 ARG A C 1
ATOM 2712 O O . ARG A 1 342 ? -40.531 30.516 21.578 1 18.84 342 ARG A O 1
ATOM 2719 N N . MET B 1 1 ? -10.625 38.469 4.543 1 70.75 1 MET B N 1
ATOM 2720 C CA . MET B 1 1 ? -9.211 38.812 4.664 1 70.75 1 MET B CA 1
ATOM 2721 C C . MET B 1 1 ? -9.016 40.344 4.715 1 70.75 1 MET B C 1
ATOM 2723 O O . MET B 1 1 ? -8.188 40.844 5.469 1 70.75 1 MET B O 1
ATOM 2727 N N . CYS B 1 2 ? -9.82 41 4.012 1 72.38 2 CYS B N 1
ATOM 2728 C CA . CYS B 1 2 ? -9.727 42.438 4.012 1 72.38 2 CYS B CA 1
ATOM 2729 C C . CYS B 1 2 ? -10.195 43.031 5.34 1 72.38 2 CYS B C 1
ATOM 2731 O O . CYS B 1 2 ? -9.633 44 5.828 1 72.38 2 CYS B O 1
ATOM 2733 N N . ARG B 1 3 ? -11.086 42.344 5.91 1 80.31 3 ARG B N 1
ATOM 2734 C CA . ARG B 1 3 ? -11.656 42.812 7.164 1 80.31 3 ARG B CA 1
ATOM 2735 C C . ARG B 1 3 ? -10.758 42.469 8.344 1 80.31 3 ARG B C 1
ATOM 2737 O O . ARG B 1 3 ? -10.68 43.219 9.32 1 80.31 3 ARG B O 1
ATOM 2744 N N . PHE B 1 4 ? -10.094 41.344 8.195 1 89.81 4 PHE B N 1
ATOM 2745 C CA . PHE B 1 4 ? -9.25 40.844 9.281 1 89.81 4 PHE B CA 1
ATOM 2746 C C . PHE B 1 4 ? -7.844 40.562 8.789 1 89.81 4 PHE B C 1
ATOM 2748 O O . PHE B 1 4 ? -7.402 39.406 8.828 1 89.81 4 PHE B O 1
ATOM 2755 N N . PRO B 1 5 ? -7.152 41.531 8.492 1 89 5 PRO B N 1
ATOM 2756 C CA . PRO B 1 5 ? -5.824 41.312 7.914 1 89 5 PRO B CA 1
ATOM 2757 C C . PRO B 1 5 ? -4.828 40.719 8.914 1 89 5 PRO B C 1
ATOM 2759 O O . PRO B 1 5 ? -3.803 40.156 8.516 1 89 5 PRO B O 1
ATOM 2762 N N . TYR B 1 6 ? -5.125 40.812 10.18 1 92.88 6 TYR B N 1
ATOM 2763 C CA . TYR B 1 6 ? -4.129 40.438 11.18 1 92.88 6 TYR B CA 1
ATOM 2764 C C . TYR B 1 6 ? -4.574 39.219 11.969 1 92.88 6 TYR B C 1
ATOM 2766 O O . TYR B 1 6 ? -4.059 38.938 13.062 1 92.88 6 TYR B O 1
ATOM 2774 N N . ARG B 1 7 ? -5.551 38.562 11.422 1 94.38 7 ARG B N 1
ATOM 2775 C CA . ARG B 1 7 ? -6.055 37.375 12.086 1 94.38 7 ARG B CA 1
ATOM 2776 C C . ARG B 1 7 ? -5.738 36.125 11.281 1 94.38 7 ARG B C 1
ATOM 2778 O O . ARG B 1 7 ? -5.465 36.188 10.086 1 94.38 7 ARG B O 1
ATOM 2785 N N . LEU B 1 8 ? -5.742 35.031 12.039 1 94.06 8 LEU B N 1
ATOM 2786 C CA . LEU B 1 8 ? -5.508 33.719 11.445 1 94.06 8 LEU B CA 1
ATOM 2787 C C . LEU B 1 8 ? -6.738 33.25 10.688 1 94.06 8 LEU B C 1
ATOM 2789 O O . LEU B 1 8 ? -7.77 32.938 11.297 1 94.06 8 LEU B O 1
ATOM 2793 N N . ILE B 1 9 ? -6.715 33.219 9.359 1 90.81 9 ILE B N 1
ATOM 2794 C CA . ILE B 1 9 ? -7.805 32.719 8.523 1 90.81 9 ILE B CA 1
ATOM 2795 C C . ILE B 1 9 ? -7.258 31.734 7.496 1 90.81 9 ILE B C 1
ATOM 2797 O O . ILE B 1 9 ? -6.441 32.094 6.645 1 90.81 9 ILE B O 1
ATOM 2801 N N . PRO B 1 10 ? -7.738 30.531 7.637 1 92.25 10 PRO B N 1
ATOM 2802 C CA . PRO B 1 10 ? -7.281 29.531 6.652 1 92.25 10 PRO B CA 1
ATOM 2803 C C . PRO B 1 10 ? -7.742 29.859 5.234 1 92.25 10 PRO B C 1
ATOM 2805 O O . PRO B 1 10 ? -8.719 30.594 5.051 1 92.25 10 PRO B O 1
ATOM 2808 N N . LYS B 1 11 ? -7.035 29.297 4.27 1 89.19 11 LYS B N 1
ATOM 2809 C CA . LYS B 1 11 ? -7.395 29.5 2.867 1 89.19 11 LYS B CA 1
ATOM 2810 C C . LYS B 1 11 ? -8.633 28.688 2.496 1 89.19 11 LYS B C 1
ATOM 2812 O O . LYS B 1 11 ? -8.805 27.562 2.951 1 89.19 11 LYS B O 1
ATOM 2817 N N . LEU B 1 12 ? -9.422 29.328 1.721 1 86.75 12 LEU B N 1
ATOM 2818 C CA . LEU B 1 12 ? -10.602 28.641 1.227 1 86.75 12 LEU B CA 1
ATOM 2819 C C . LEU B 1 12 ? -10.219 27.562 0.209 1 86.75 12 LEU B C 1
ATOM 2821 O O . LEU B 1 12 ? -9.289 27.766 -0.58 1 86.75 12 LEU B O 1
ATOM 2825 N N . PRO B 1 13 ? -10.938 26.469 0.288 1 84.44 13 PRO B N 1
ATOM 2826 C CA . PRO B 1 13 ? -10.68 25.438 -0.722 1 84.44 13 PRO B CA 1
ATOM 2827 C C . PRO B 1 13 ? -10.961 25.922 -2.143 1 84.44 13 PRO B C 1
ATOM 2829 O O . PRO B 1 13 ? -11.875 26.719 -2.355 1 84.44 13 PRO B O 1
ATOM 2832 N N . PRO B 1 14 ? -10.125 25.438 -3.037 1 79.69 14 PRO B N 1
ATOM 2833 C CA . PRO B 1 14 ? -10.297 25.875 -4.422 1 79.69 14 PRO B CA 1
ATOM 2834 C C . PRO B 1 14 ? -11.648 25.484 -5.008 1 79.69 14 PRO B C 1
ATOM 2836 O O . PRO B 1 14 ? -12.25 24.5 -4.559 1 79.69 14 PRO B O 1
ATOM 2839 N 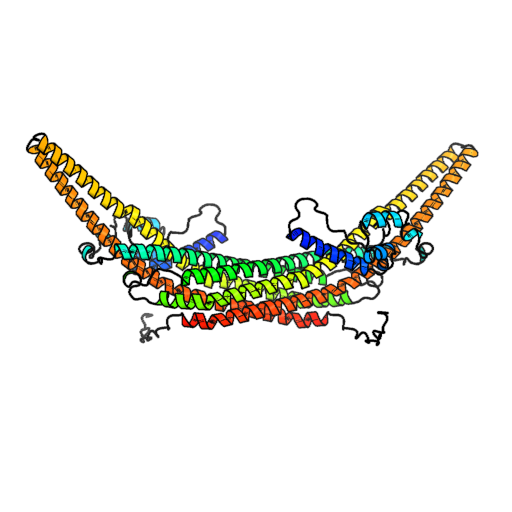N . LYS B 1 15 ? -12.203 26.344 -5.969 1 79.12 15 LYS B N 1
ATOM 2840 C CA . LYS B 1 15 ? -13.445 26.047 -6.68 1 79.12 15 LYS B CA 1
ATOM 2841 C C . LYS B 1 15 ? -13.164 25.469 -8.062 1 79.12 15 LYS B C 1
ATOM 2843 O O . LYS B 1 15 ? -12.203 25.859 -8.727 1 79.12 15 LYS B O 1
ATOM 2848 N N . LYS B 1 16 ? -13.508 24.172 -8.242 1 72.56 16 LYS B N 1
ATOM 2849 C CA . LYS B 1 16 ? -13.43 23.625 -9.594 1 72.56 16 LYS B CA 1
ATOM 2850 C C . LYS B 1 16 ? -14.805 23.641 -10.273 1 72.56 16 LYS B C 1
ATOM 2852 O O . LYS B 1 16 ? -15.766 23.078 -9.75 1 72.56 16 LYS B O 1
ATOM 2857 N N . MET B 1 17 ? -15.055 24.578 -11.133 1 62.16 17 MET B N 1
ATOM 2858 C CA . MET B 1 17 ? -16.344 24.75 -11.781 1 62.16 17 MET B CA 1
ATOM 2859 C C . MET B 1 17 ? -16.625 23.609 -12.75 1 62.16 17 MET B C 1
ATOM 2861 O O . MET B 1 17 ? -17.766 23.109 -12.828 1 62.16 17 MET B O 1
ATOM 2865 N N . VAL B 1 18 ? -15.602 23.281 -13.523 1 68.38 18 VAL B N 1
ATOM 2866 C CA . VAL B 1 18 ? -15.898 22.375 -14.633 1 68.38 18 VAL B CA 1
ATOM 2867 C C . VAL B 1 18 ? -15.32 21 -14.344 1 68.38 18 VAL B C 1
ATOM 2869 O O . VAL B 1 18 ? -14.133 20.859 -14.047 1 68.38 18 VAL B O 1
ATOM 2872 N N . GLY B 1 19 ? -16.25 20.016 -14.359 1 70.25 19 GLY B N 1
ATOM 2873 C CA . GLY B 1 19 ? -15.852 18.609 -14.359 1 70.25 19 GLY B CA 1
ATOM 2874 C C . GLY B 1 19 ? -15.555 18.078 -12.977 1 70.25 19 GLY B C 1
ATOM 2875 O O . GLY B 1 19 ? -14.688 17.219 -12.812 1 70.25 19 GLY B O 1
ATOM 2876 N N . ALA B 1 20 ? -16.312 18.609 -12.016 1 73.06 20 ALA B N 1
ATOM 2877 C CA . ALA B 1 20 ? -16.078 18.141 -10.648 1 73.06 20 ALA B CA 1
ATOM 2878 C C . ALA B 1 20 ? -16.672 16.75 -10.43 1 73.06 20 ALA B C 1
ATOM 2880 O O . ALA B 1 20 ? -17.875 16.562 -10.625 1 73.06 20 ALA B O 1
ATOM 2881 N N . ASP B 1 21 ? -15.766 15.766 -10.234 1 82.38 21 ASP B N 1
ATOM 2882 C CA . ASP B 1 21 ? -16.25 14.422 -9.938 1 82.38 21 ASP B CA 1
ATOM 2883 C C . ASP B 1 21 ? -16.719 14.32 -8.492 1 82.38 21 ASP B C 1
ATOM 2885 O O . ASP B 1 21 ? -16.594 15.273 -7.719 1 82.38 21 ASP B O 1
ATOM 2889 N N . SER B 1 22 ? -17.453 13.312 -8.195 1 85.25 22 SER B N 1
ATOM 2890 C CA . SER B 1 22 ? -18.062 13.086 -6.883 1 85.25 22 SER B CA 1
ATOM 2891 C C . SER B 1 22 ? -17.016 13.133 -5.777 1 85.25 22 SER B C 1
ATOM 2893 O O . SER B 1 22 ? -17.266 13.656 -4.695 1 85.25 22 SER B O 1
ATOM 2895 N N . HIS B 1 23 ? -15.867 12.695 -6.09 1 84.5 23 HIS B N 1
ATOM 2896 C CA . HIS B 1 23 ? -14.781 12.688 -5.113 1 84.5 23 HIS B CA 1
ATOM 2897 C C . HIS B 1 23 ? -14.328 14.109 -4.789 1 84.5 23 HIS B C 1
ATOM 2899 O O . HIS B 1 23 ? -14.125 14.453 -3.621 1 84.5 23 HIS B O 1
ATOM 2905 N N . PHE B 1 24 ? -14.305 14.875 -5.754 1 85.69 24 PHE B N 1
ATOM 2906 C CA . PHE B 1 24 ? -13.898 16.266 -5.562 1 85.69 24 PHE B CA 1
ATOM 2907 C C . PHE B 1 24 ? -14.922 17.016 -4.715 1 85.69 24 PHE B C 1
ATOM 2909 O O . PHE B 1 24 ? -14.547 17.766 -3.814 1 85.69 24 PHE B O 1
ATOM 2916 N N . ILE B 1 25 ? -16.109 16.828 -5.004 1 87.94 25 ILE B N 1
ATOM 2917 C CA . ILE B 1 25 ? -17.172 17.516 -4.297 1 87.94 25 ILE B CA 1
ATOM 2918 C C . ILE B 1 25 ? -17.141 17.156 -2.816 1 87.94 25 ILE B C 1
ATOM 2920 O O . ILE B 1 25 ? -17.297 18.016 -1.951 1 87.94 25 ILE B O 1
ATOM 2924 N N . GLU B 1 26 ? -16.922 15.883 -2.604 1 88.62 26 GLU B N 1
ATOM 2925 C CA . GLU B 1 26 ? -16.891 15.438 -1.214 1 88.62 26 GLU B CA 1
ATOM 2926 C C . GLU B 1 26 ? -15.672 15.992 -0.483 1 88.62 26 GLU B C 1
ATOM 2928 O O . GLU B 1 26 ? -15.773 16.422 0.667 1 88.62 26 GLU B O 1
ATOM 2933 N N . GLU B 1 27 ? -14.648 16.031 -1.134 1 88.75 27 GLU B N 1
ATOM 2934 C CA . GLU B 1 27 ? -13.438 16.609 -0.549 1 88.75 27 GLU B CA 1
ATOM 2935 C C . GLU B 1 27 ? -13.609 18.094 -0.273 1 88.75 27 GLU B C 1
ATOM 2937 O O . GLU B 1 27 ? -13.148 18.594 0.755 1 88.75 27 GLU B O 1
ATOM 2942 N N . ARG B 1 28 ? -14.25 18.734 -1.192 1 91.06 28 ARG B N 1
ATOM 2943 C CA . ARG B 1 28 ? -14.477 20.172 -1.003 1 91.06 28 ARG B CA 1
ATOM 2944 C C . ARG B 1 28 ? -15.445 20.406 0.149 1 91.06 28 ARG B C 1
ATOM 2946 O O . ARG B 1 28 ? -15.266 21.344 0.929 1 91.06 28 ARG B O 1
ATOM 2953 N N . ARG B 1 29 ? -16.406 19.594 0.225 1 92.06 29 ARG B N 1
ATOM 2954 C CA . ARG B 1 29 ? -17.359 19.703 1.328 1 92.06 29 ARG B CA 1
ATOM 2955 C C . ARG B 1 29 ? -16.656 19.562 2.672 1 92.06 29 ARG B C 1
ATOM 2957 O O . ARG B 1 29 ? -16.891 20.344 3.592 1 92.06 29 ARG B O 1
ATOM 2964 N N . LYS B 1 30 ? -15.797 18.656 2.807 1 92.12 30 LYS B N 1
ATOM 2965 C CA . LYS B 1 30 ? -15.047 18.438 4.039 1 92.12 30 LYS B CA 1
ATOM 2966 C C . LYS B 1 30 ? -14.148 19.625 4.359 1 92.12 30 LYS B C 1
ATOM 2968 O O . LYS B 1 30 ? -14.078 20.062 5.508 1 92.12 30 LYS B O 1
ATOM 2973 N N . SER B 1 31 ? -13.57 20.094 3.326 1 92.81 31 SER B N 1
ATOM 2974 C CA . SER B 1 31 ? -12.688 21.234 3.496 1 92.81 31 SER B CA 1
ATOM 2975 C C . SER B 1 31 ? -13.461 22.469 3.951 1 92.81 31 SER B C 1
ATOM 2977 O O . SER B 1 31 ? -13 23.203 4.828 1 92.81 31 SER B O 1
ATOM 2979 N N . LEU B 1 32 ? -14.594 22.672 3.383 1 92.69 32 LEU B N 1
ATOM 2980 C CA . LEU B 1 32 ? -15.43 23.812 3.744 1 92.69 32 LEU B CA 1
ATOM 2981 C C . LEU B 1 32 ? -15.938 23.688 5.176 1 92.69 32 LEU B C 1
ATOM 2983 O O . LEU B 1 32 ? -16.031 24.688 5.895 1 92.69 32 LEU B O 1
ATOM 2987 N N . ARG B 1 33 ? -16.203 22.5 5.516 1 93.31 33 ARG B N 1
ATOM 2988 C CA . ARG B 1 33 ? -16.625 22.266 6.891 1 93.31 33 ARG B CA 1
ATOM 2989 C C . ARG B 1 33 ? -15.516 22.609 7.879 1 93.31 33 ARG B C 1
ATOM 2991 O O . ARG B 1 33 ? -15.773 23.234 8.906 1 93.31 33 ARG B O 1
ATOM 2998 N N . ARG B 1 34 ? -14.359 22.219 7.617 1 93.31 34 ARG B N 1
ATOM 2999 C CA . ARG B 1 34 ? -13.227 22.547 8.469 1 93.31 34 ARG B CA 1
ATOM 3000 C C . ARG B 1 34 ? -13 24.047 8.539 1 93.31 34 ARG B C 1
ATOM 3002 O O . ARG B 1 34 ? -12.789 24.609 9.617 1 93.31 34 ARG B O 1
ATOM 3009 N N . TRP B 1 35 ? -13.094 24.641 7.367 1 93.81 35 TRP B N 1
ATOM 3010 C CA . TRP B 1 35 ? -12.914 26.078 7.293 1 93.81 35 TRP B CA 1
ATOM 3011 C C . TRP B 1 35 ? -13.938 26.812 8.156 1 93.81 35 TRP B C 1
ATOM 3013 O O . TRP B 1 35 ? -13.586 27.688 8.953 1 93.81 35 TRP B O 1
ATOM 3023 N N . LEU B 1 36 ? -15.117 26.406 8.055 1 92.44 36 LEU B N 1
ATOM 3024 C CA . LEU B 1 36 ? -16.203 27.016 8.82 1 92.44 36 LEU B CA 1
ATOM 3025 C C . LEU B 1 36 ? -16.016 26.781 10.312 1 92.44 36 LEU B C 1
ATOM 3027 O O . LEU B 1 36 ? -16.312 27.656 11.125 1 92.44 36 LEU B O 1
ATOM 3031 N N . THR B 1 37 ? -15.508 25.672 10.641 1 92.12 37 THR B N 1
ATOM 3032 C CA . THR B 1 37 ? -15.258 25.359 12.047 1 92.12 37 THR B CA 1
ATOM 3033 C C . THR B 1 37 ? -14.203 26.297 12.633 1 92.12 37 THR B C 1
ATOM 3035 O O . THR B 1 37 ? -14.391 26.828 13.727 1 92.12 37 THR B O 1
ATOM 3038 N N . VAL B 1 38 ? -13.195 26.547 11.898 1 93 38 VAL B N 1
ATOM 3039 C CA . VAL B 1 38 ? -12.117 27.422 12.375 1 93 38 VAL B CA 1
ATOM 3040 C C . VAL B 1 38 ? -12.625 28.844 12.508 1 93 38 VAL B C 1
ATOM 3042 O O . VAL B 1 38 ? -12.367 29.516 13.508 1 93 38 VAL B O 1
ATOM 3045 N N . VAL B 1 39 ? -13.422 29.281 11.562 1 92.5 39 VAL B N 1
ATOM 3046 C CA . VAL B 1 39 ? -13.938 30.656 11.547 1 92.5 39 VAL B CA 1
ATOM 3047 C C . VAL B 1 39 ? -14.969 30.828 12.656 1 92.5 39 VAL B C 1
ATOM 3049 O O . VAL B 1 39 ? -14.938 31.812 13.398 1 92.5 39 VAL B O 1
ATOM 3052 N N . ALA B 1 40 ? -15.766 29.812 12.805 1 92.62 40 ALA B N 1
ATOM 3053 C CA . ALA B 1 40 ? -16.859 29.906 13.766 1 92.62 40 ALA B CA 1
ATOM 3054 C C . ALA B 1 40 ? -16.359 29.781 15.195 1 92.62 40 ALA B C 1
ATOM 3056 O O . ALA B 1 40 ? -17.016 30.219 16.141 1 92.62 40 ALA B O 1
ATOM 3057 N N . ARG B 1 41 ? -15.188 29.25 15.359 1 92.38 41 ARG B N 1
ATOM 3058 C CA . ARG B 1 41 ? -14.664 29.031 16.703 1 92.38 41 ARG B CA 1
ATOM 3059 C C . ARG B 1 41 ? -13.57 30.047 17.031 1 92.38 41 ARG B C 1
ATOM 3061 O O . ARG B 1 41 ? -13.055 30.078 18.141 1 92.38 41 ARG B O 1
ATOM 3068 N N . HIS B 1 42 ? -13.266 30.875 16.125 1 94.31 42 HIS B N 1
ATOM 3069 C CA . HIS B 1 42 ? -12.25 31.891 16.359 1 94.31 42 HIS B CA 1
ATOM 3070 C C . HIS B 1 42 ? -12.734 32.938 17.375 1 94.31 42 HIS B C 1
ATOM 3072 O O . HIS B 1 42 ? -13.844 33.438 17.25 1 94.31 42 HIS B O 1
ATOM 3078 N N . PRO B 1 43 ? -11.945 33.188 18.312 1 93.31 43 PRO B N 1
ATOM 3079 C CA . PRO B 1 43 ? -12.383 34.031 19.422 1 93.31 43 PRO B CA 1
ATOM 3080 C C . PRO B 1 43 ? -12.812 35.438 18.953 1 93.31 43 PRO B C 1
ATOM 3082 O O . PRO B 1 43 ? -13.672 36.062 19.578 1 93.31 43 PRO B O 1
ATOM 3085 N N . VAL B 1 44 ? -12.297 36 17.922 1 92.69 44 VAL B N 1
ATOM 3086 C CA . VAL B 1 44 ? -12.586 37.375 17.453 1 92.69 44 VAL B CA 1
ATOM 3087 C C . VAL B 1 44 ? -13.562 37.312 16.281 1 92.69 44 VAL B C 1
ATOM 3089 O O . VAL B 1 44 ? -14.594 38 16.297 1 92.69 44 VAL B O 1
ATOM 3092 N N . ILE B 1 45 ? -13.352 36.438 15.352 1 92.25 45 ILE B N 1
ATOM 3093 C CA . ILE B 1 45 ? -14.078 36.406 14.094 1 92.25 45 ILE B CA 1
ATOM 3094 C C . ILE B 1 45 ? -15.508 35.906 14.336 1 92.25 45 ILE B C 1
ATOM 3096 O O . ILE B 1 45 ? -16.438 36.344 13.648 1 92.25 45 ILE B O 1
ATOM 3100 N N . MET B 1 46 ? -15.602 35.062 15.32 1 92.19 46 MET B N 1
ATOM 3101 C CA . MET B 1 46 ? -16.922 34.5 15.594 1 92.19 46 MET B CA 1
ATOM 3102 C C . MET B 1 46 ? -17.938 35.594 15.914 1 92.19 46 MET B C 1
ATOM 3104 O O . MET B 1 46 ? -19.141 35.375 15.758 1 92.19 46 MET B O 1
ATOM 3108 N N . HIS B 1 47 ? -17.453 36.719 16.406 1 91 47 HIS B N 1
ATOM 3109 C CA . HIS B 1 47 ? -18.344 37.781 16.844 1 91 47 HIS B CA 1
ATOM 3110 C C . HIS B 1 47 ? -18.594 38.781 15.711 1 91 47 HIS B C 1
ATOM 3112 O O . HIS B 1 47 ? -19.344 39.75 15.883 1 91 47 HIS B O 1
ATOM 3118 N N . ASP B 1 48 ? -18.078 38.531 14.562 1 90.56 48 ASP B N 1
ATOM 3119 C CA . ASP B 1 48 ? -18.266 39.438 13.438 1 90.56 48 ASP B CA 1
ATOM 3120 C C . ASP B 1 48 ? -19.688 39.344 12.875 1 90.56 48 ASP B C 1
ATOM 3122 O O . ASP B 1 48 ? -20.203 38.25 12.688 1 90.56 48 ASP B O 1
ATOM 3126 N N . PRO B 1 49 ? -20.281 40.438 12.617 1 89.62 49 PRO B N 1
ATOM 3127 C CA . PRO B 1 49 ? -21.656 40.438 12.094 1 89.62 49 PRO B CA 1
ATOM 3128 C C . PRO B 1 49 ? -21.766 39.719 10.758 1 89.62 49 PRO B C 1
ATOM 3130 O O . PRO B 1 49 ? -22.812 39.125 10.453 1 89.62 49 PRO B O 1
ATOM 3133 N N . MET B 1 50 ? -20.781 39.844 9.984 1 89.69 50 MET B N 1
ATOM 3134 C CA . MET B 1 50 ? -20.828 39.156 8.688 1 89.69 50 MET B CA 1
ATOM 3135 C C . MET B 1 50 ? -20.922 37.656 8.859 1 89.69 50 MET B C 1
ATOM 3137 O O . MET B 1 50 ? -21.625 37 8.094 1 89.69 50 MET B O 1
ATOM 3141 N N . VAL B 1 51 ? -20.172 37.094 9.805 1 90.5 51 VAL B N 1
ATOM 3142 C CA . VAL B 1 51 ? -20.203 35.656 10.07 1 90.5 51 VAL B CA 1
ATOM 3143 C C . VAL B 1 51 ? -21.594 35.25 10.562 1 90.5 51 VAL B C 1
ATOM 3145 O O . VAL B 1 51 ? -22.172 34.25 10.117 1 90.5 51 VAL B O 1
ATOM 3148 N N . ASP B 1 52 ? -22.094 36.031 11.375 1 91.19 52 ASP B N 1
ATOM 3149 C CA . ASP B 1 52 ? -23.453 35.781 11.875 1 91.19 52 ASP B CA 1
ATOM 3150 C C . ASP B 1 52 ? -24.469 35.812 10.742 1 91.19 52 ASP B C 1
ATOM 3152 O O . ASP B 1 52 ? -25.359 34.969 10.68 1 91.19 52 ASP B O 1
ATOM 3156 N N . PHE B 1 53 ? -24.312 36.812 9.945 1 91.69 53 PHE B N 1
ATOM 3157 C CA . PHE B 1 53 ? -25.219 36.938 8.805 1 91.69 53 PHE B CA 1
ATOM 3158 C C . PHE B 1 53 ? -25.141 35.719 7.902 1 91.69 53 PHE B C 1
ATOM 3160 O O . PHE B 1 53 ? -26.156 35.188 7.484 1 91.69 53 PHE B O 1
ATOM 3167 N N . PHE B 1 54 ? -23.984 35.281 7.637 1 91.12 54 PHE B N 1
ATOM 3168 C CA . PHE B 1 54 ? -23.766 34.156 6.758 1 91.12 54 PHE B CA 1
ATOM 3169 C C . PHE B 1 54 ? -24.391 32.875 7.336 1 91.12 54 PHE B C 1
ATOM 3171 O O . PHE B 1 54 ? -25 32.094 6.605 1 91.12 54 PHE B O 1
ATOM 3178 N N . LEU B 1 55 ? -24.312 32.656 8.664 1 90.25 55 LEU B N 1
ATOM 3179 C CA . LEU B 1 55 ? -24.781 31.438 9.312 1 90.25 55 LEU B CA 1
ATOM 3180 C C . LEU B 1 55 ? -26.297 31.453 9.477 1 90.25 55 LEU B C 1
ATOM 3182 O O . LEU B 1 55 ? -26.906 30.391 9.633 1 90.25 55 LEU B O 1
ATOM 3186 N N . THR B 1 56 ? -26.797 32.625 9.383 1 90.38 56 THR B N 1
ATOM 3187 C CA . THR B 1 56 ? -28.219 32.688 9.719 1 90.38 56 THR B CA 1
ATOM 3188 C C . THR B 1 56 ? -29.047 33.031 8.492 1 90.38 56 THR B C 1
ATOM 3190 O O . THR B 1 56 ? -30.266 32.844 8.484 1 90.38 56 THR B O 1
ATOM 3193 N N . PHE B 1 57 ? -28.438 33.594 7.539 1 89.75 57 PHE B N 1
ATOM 3194 C CA . PHE B 1 57 ? -29.172 34.031 6.359 1 89.75 57 PHE B CA 1
ATOM 3195 C C . PHE B 1 57 ? -29.766 32.844 5.613 1 89.75 57 PHE B C 1
ATOM 3197 O O . PHE B 1 57 ? -29.094 31.859 5.367 1 89.75 57 PHE B O 1
ATOM 3204 N N . SER B 1 58 ? -31.016 32.906 5.312 1 88.38 58 SER B N 1
ATOM 3205 C CA . SER B 1 58 ? -31.703 31.812 4.656 1 88.38 58 SER B CA 1
ATOM 3206 C C . SER B 1 58 ? -32.219 32.219 3.277 1 88.38 58 SER B C 1
ATOM 3208 O O . SER B 1 58 ? -32.906 31.453 2.615 1 88.38 58 SER B O 1
ATOM 3210 N N . GLY B 1 59 ? -31.953 33.312 2.809 1 83.38 59 GLY B N 1
ATOM 3211 C CA . GLY B 1 59 ? -32.438 33.781 1.521 1 83.38 59 GLY B CA 1
ATOM 3212 C C . GLY B 1 59 ? -31.578 33.281 0.356 1 83.38 59 GLY B C 1
ATOM 3213 O O . GLY B 1 59 ? -30.594 32.594 0.551 1 83.38 59 GLY B O 1
ATOM 3214 N N . PRO B 1 60 ? -32.188 33.656 -0.887 1 85.12 60 PRO B N 1
ATOM 3215 C CA . PRO B 1 60 ? -31.406 33.281 -2.068 1 85.12 60 PRO B CA 1
ATOM 3216 C C . PRO B 1 60 ? -30.188 34.156 -2.287 1 85.12 60 PRO B C 1
ATOM 3218 O O . PRO B 1 60 ? -30.172 35.312 -1.831 1 85.12 60 PRO B O 1
ATOM 3221 N N . ASP B 1 61 ? -29.078 33.688 -2.877 1 87.75 61 ASP B N 1
ATOM 3222 C CA . ASP B 1 61 ? -27.891 34.406 -3.328 1 87.75 61 ASP B CA 1
ATOM 3223 C C . ASP B 1 61 ? -27.172 35.062 -2.152 1 87.75 61 ASP B C 1
ATOM 3225 O O . ASP B 1 61 ? -27.062 36.281 -2.092 1 87.75 61 ASP B O 1
ATOM 3229 N N . VAL B 1 62 ? -26.719 34.531 -1.233 1 87 62 VAL B N 1
ATOM 3230 C CA . VAL B 1 62 ? -26.047 34.969 -0.016 1 87 62 VAL B CA 1
ATOM 3231 C C . VAL B 1 62 ? -24.828 35.812 -0.376 1 87 62 VAL B C 1
ATOM 3233 O O . VAL B 1 62 ? -24.547 36.812 0.292 1 87 62 VAL B O 1
ATOM 3236 N N . GLN B 1 63 ? -24.266 35.594 -1.427 1 86.12 63 GLN B N 1
ATOM 3237 C CA . GLN B 1 63 ? -23.031 36.312 -1.803 1 86.12 63 GLN B CA 1
ATOM 3238 C C . GLN B 1 63 ? -23.312 37.781 -2.102 1 86.12 63 GLN B C 1
ATOM 3240 O O . GLN B 1 63 ? -22.609 38.656 -1.592 1 86.12 63 GLN B O 1
ATOM 3245 N N . ASN B 1 64 ? -24.281 37.938 -2.92 1 88.69 64 ASN B N 1
ATOM 3246 C CA . ASN B 1 64 ? -24.625 39.312 -3.283 1 88.69 64 ASN B CA 1
ATOM 3247 C C . ASN B 1 64 ? -25.141 40.094 -2.084 1 88.69 64 ASN B C 1
ATOM 3249 O O . ASN B 1 64 ? -24.859 41.281 -1.951 1 88.69 64 ASN B O 1
ATOM 3253 N N . LYS B 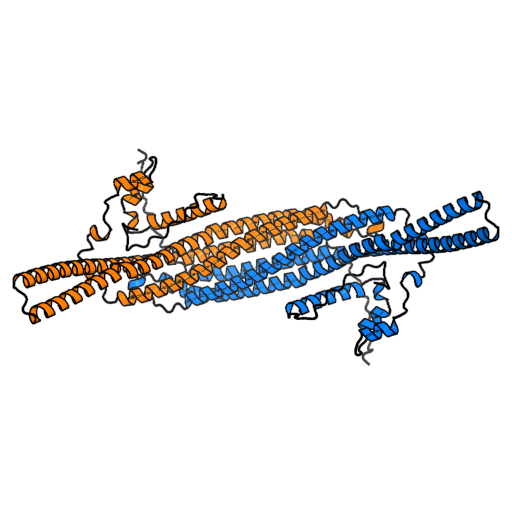1 65 ? -25.859 39.438 -1.259 1 90.06 65 LYS B N 1
ATOM 3254 C CA . LYS B 1 65 ? -26.406 40.094 -0.084 1 90.06 65 LYS B CA 1
ATOM 3255 C C . LYS B 1 65 ? -25.297 40.5 0.89 1 90.06 65 LYS B C 1
ATOM 3257 O O . LYS B 1 65 ? -25.359 41.594 1.488 1 90.06 65 LYS B O 1
ATOM 3262 N N . ILE B 1 66 ? -24.359 39.719 1.051 1 88.31 66 ILE B N 1
ATOM 3263 C CA . ILE B 1 66 ? -23.234 40.031 1.929 1 88.31 66 ILE B CA 1
ATOM 3264 C C . ILE B 1 66 ? -22.469 41.219 1.39 1 88.31 66 ILE B C 1
ATOM 3266 O O . ILE B 1 66 ? -22.094 42.125 2.15 1 88.31 66 ILE B O 1
ATOM 3270 N N . ARG B 1 67 ? -22.312 41.25 0.09 1 87.56 67 ARG B N 1
ATOM 3271 C CA . ARG B 1 67 ? -21.609 42.375 -0.533 1 87.56 67 ARG B CA 1
ATOM 3272 C C . ARG B 1 67 ? -22.375 43.688 -0.341 1 87.56 67 ARG B C 1
ATOM 3274 O O . ARG B 1 67 ? -21.766 44.719 -0.111 1 87.56 67 ARG B O 1
ATOM 3281 N N . GLU B 1 68 ? -23.625 43.594 -0.433 1 88.19 68 GLU B N 1
ATOM 3282 C CA . GLU B 1 68 ? -24.484 44.75 -0.304 1 88.19 68 GLU B CA 1
ATOM 3283 C C . GLU B 1 68 ? -24.484 45.281 1.128 1 88.19 68 GLU B C 1
ATOM 3285 O O . GLU B 1 68 ? -24.344 46.5 1.354 1 88.19 68 GLU B O 1
ATOM 3290 N N . VAL B 1 69 ? -24.609 44.438 2.072 1 87.81 69 VAL B N 1
ATOM 3291 C CA . VAL B 1 69 ? -24.781 44.781 3.475 1 87.81 69 VAL B CA 1
ATOM 3292 C C . VAL B 1 69 ? -23.438 45.219 4.07 1 87.81 69 VAL B C 1
ATOM 3294 O O . VAL B 1 69 ? -23.375 46.156 4.875 1 87.81 69 VAL B O 1
ATOM 3297 N N . PHE B 1 70 ? -22.344 44.562 3.625 1 87.12 70 PHE B N 1
ATOM 3298 C CA . PHE B 1 70 ? -21.078 44.781 4.301 1 87.12 70 PHE B CA 1
ATOM 3299 C C . PHE B 1 70 ? -20.062 45.406 3.363 1 87.12 70 PHE B C 1
ATOM 3301 O O . PHE B 1 70 ? -18.844 45.312 3.584 1 87.12 70 PHE B O 1
ATOM 3308 N N . ARG B 1 71 ? -20.391 46.031 2.322 1 82.56 71 ARG B N 1
ATOM 3309 C CA . ARG B 1 71 ? -19.547 46.656 1.305 1 82.56 71 ARG B CA 1
ATOM 3310 C C . ARG B 1 71 ? -18.562 47.625 1.927 1 82.56 71 ARG B C 1
ATOM 3312 O O . ARG B 1 71 ? -17.375 47.656 1.567 1 82.56 71 ARG B O 1
ATOM 3319 N N . ARG B 1 72 ? -18.984 48.406 2.871 1 80.69 72 ARG B N 1
ATOM 3320 C CA . ARG B 1 72 ? -18.156 49.5 3.381 1 80.69 72 ARG B CA 1
ATOM 3321 C C . ARG B 1 72 ? -17.641 49.156 4.785 1 80.69 72 ARG B C 1
ATOM 3323 O O . ARG B 1 72 ? -17.328 50.094 5.555 1 80.69 72 ARG B O 1
ATOM 3330 N N . ALA B 1 73 ? -17.516 47.938 5.027 1 83.81 73 ALA B N 1
ATOM 3331 C CA . ALA B 1 73 ? -17.062 47.625 6.379 1 83.81 73 ALA B CA 1
ATOM 3332 C C . ALA B 1 73 ? -15.562 47.844 6.527 1 83.81 73 ALA B C 1
ATOM 3334 O O . ALA B 1 73 ? -14.773 47.344 5.715 1 83.81 73 ALA B O 1
ATOM 3335 N N . PRO B 1 74 ? -15.18 48.688 7.492 1 86.06 74 PRO B N 1
ATOM 3336 C CA . PRO B 1 74 ? -13.75 48.906 7.711 1 86.06 74 PRO B CA 1
ATOM 3337 C C . PRO B 1 74 ? -13.039 47.688 8.289 1 86.06 74 PRO B C 1
ATOM 3339 O O . PRO B 1 74 ? -13.688 46.719 8.656 1 86.06 74 PRO B O 1
ATOM 3342 N N . ASP B 1 75 ? -11.75 47.812 8.25 1 87.5 75 ASP B N 1
ATOM 3343 C CA . ASP B 1 75 ? -10.984 46.719 8.805 1 87.5 75 ASP B CA 1
ATOM 3344 C C . ASP B 1 75 ? -10.984 46.75 10.328 1 87.5 75 ASP B C 1
ATOM 3346 O O . ASP B 1 75 ? -11.438 47.719 10.93 1 87.5 75 ASP B O 1
ATOM 3350 N N . GLU B 1 76 ? -10.547 45.719 10.961 1 89.06 76 GLU B N 1
ATOM 3351 C CA . GLU B 1 76 ? -10.625 45.531 12.414 1 89.06 76 GLU B CA 1
ATOM 3352 C C . GLU B 1 76 ? -9.852 46.594 13.148 1 89.06 76 GLU B C 1
ATOM 3354 O O . GLU B 1 76 ? -10.258 47.031 14.227 1 89.06 76 GLU B O 1
ATOM 3359 N N . PHE B 1 77 ? -8.758 47.125 12.547 1 90.56 77 PHE B N 1
ATOM 3360 C CA . PHE B 1 77 ? -7.938 48.156 13.18 1 90.56 77 PHE B CA 1
ATOM 3361 C C . PHE B 1 77 ? -8.734 49.438 13.352 1 90.56 77 PHE B C 1
ATOM 3363 O O . PHE B 1 77 ? -8.656 50.094 14.391 1 90.56 77 PHE B O 1
ATOM 3370 N N . THR B 1 78 ? -9.492 49.75 12.359 1 88.19 78 THR B N 1
ATOM 3371 C CA . THR B 1 78 ? -10.219 51.031 12.328 1 88.19 78 THR B CA 1
ATOM 3372 C C . THR B 1 78 ? -11.367 51 13.336 1 88.19 78 THR B C 1
ATOM 3374 O O . THR B 1 78 ? -11.727 52.062 13.883 1 88.19 78 THR B O 1
ATOM 3377 N N . THR B 1 79 ? -11.844 49.875 13.602 1 86.69 79 THR B N 1
ATOM 3378 C CA . THR B 1 79 ? -13.031 49.781 14.445 1 86.69 79 THR B CA 1
ATOM 3379 C C . THR B 1 79 ? -12.656 49.344 15.859 1 86.69 79 THR B C 1
ATOM 3381 O O . THR B 1 79 ? -13.477 49.406 16.766 1 86.69 79 THR B O 1
ATOM 3384 N N . SER B 1 80 ? -11.453 49 16.062 1 89 80 SER B N 1
ATOM 3385 C CA . SER B 1 80 ? -11.047 48.469 17.359 1 89 80 SER B CA 1
ATOM 3386 C C . SER B 1 80 ? -10.781 49.562 18.375 1 89 80 SER B C 1
ATOM 3388 O O . SER B 1 80 ? -10.164 50.562 18.047 1 89 80 SER B O 1
ATOM 3390 N N . GLU B 1 81 ? -11.227 49.312 19.547 1 89 81 GLU B N 1
ATOM 3391 C CA . GLU B 1 81 ? -10.977 50.25 20.641 1 89 81 GLU B CA 1
ATOM 3392 C C . GLU B 1 81 ? -9.539 50.125 21.141 1 89 81 GLU B C 1
ATOM 3394 O O . GLU B 1 81 ? -9.023 51.062 21.766 1 89 81 GLU B O 1
ATOM 3399 N N . LEU B 1 82 ? -8.914 49.062 20.797 1 90.06 82 LEU B N 1
ATOM 3400 C CA . LEU B 1 82 ? -7.566 48.812 21.281 1 90.06 82 LEU B CA 1
ATOM 3401 C C . LEU B 1 82 ? -6.527 49.438 20.359 1 90.06 82 LEU B C 1
ATOM 3403 O O . LEU B 1 82 ? -5.352 49.562 20.734 1 90.06 82 LEU B O 1
ATOM 3407 N N . ALA B 1 83 ? -6.938 49.938 19.25 1 88.81 83 ALA B N 1
ATOM 3408 C CA . ALA B 1 83 ? -6.023 50.469 18.234 1 88.81 83 ALA B CA 1
ATOM 3409 C C . ALA B 1 83 ? -5.227 51.656 18.781 1 88.81 83 ALA B C 1
ATOM 3411 O O . ALA B 1 83 ? -4.023 51.75 18.547 1 88.81 83 ALA B O 1
ATOM 3412 N N . ALA B 1 84 ? -5.938 52.406 19.562 1 89.19 84 ALA B N 1
ATOM 3413 C CA . ALA B 1 84 ? -5.312 53.625 20.078 1 89.19 84 ALA B CA 1
ATOM 3414 C C . ALA B 1 84 ? -4.277 53.312 21.156 1 89.19 84 ALA B C 1
ATOM 3416 O O . ALA B 1 84 ? -3.309 54.031 21.328 1 89.19 84 ALA B O 1
ATOM 3417 N N . LYS B 1 85 ? -4.488 52.219 21.812 1 92.19 85 LYS B N 1
ATOM 3418 C CA . LYS B 1 85 ? -3.588 51.844 22.906 1 92.19 85 LYS B CA 1
ATOM 3419 C C . LYS B 1 85 ? -2.707 50.656 22.484 1 92.19 85 LYS B C 1
ATOM 3421 O O . LYS B 1 85 ? -2.188 49.938 23.344 1 92.19 85 LYS B O 1
ATOM 3426 N N . ALA B 1 86 ? -2.568 50.469 21.219 1 91.62 86 ALA B N 1
ATOM 3427 C CA . ALA B 1 86 ? -1.904 49.281 20.703 1 91.62 86 ALA B CA 1
ATOM 3428 C C . ALA B 1 86 ? -0.452 49.219 21.156 1 91.62 86 ALA B C 1
ATOM 3430 O O . ALA B 1 86 ? 0.064 48.125 21.453 1 91.62 86 ALA B O 1
ATOM 3431 N N . LYS B 1 87 ? 0.19 50.281 21.25 1 91.88 87 LYS B N 1
ATOM 3432 C CA . LYS B 1 87 ? 1.604 50.344 21.609 1 91.88 87 LYS B CA 1
ATOM 3433 C C . LYS B 1 87 ? 1.825 49.812 23.031 1 91.88 87 LYS B C 1
ATOM 3435 O O . LYS B 1 87 ? 2.85 49.188 23.312 1 91.88 87 LYS B O 1
ATOM 3440 N N . GLU B 1 88 ? 0.866 50.031 23.875 1 93.06 88 GLU B N 1
ATOM 3441 C CA . GLU B 1 88 ? 0.969 49.594 25.266 1 93.06 88 GLU B CA 1
ATOM 3442 C C . GLU B 1 88 ? 0.724 48.094 25.406 1 93.06 88 GLU B C 1
ATOM 3444 O O . GLU B 1 88 ? 1.104 47.469 26.406 1 93.06 88 GLU B O 1
ATOM 3449 N N . LEU B 1 89 ? 0.149 47.562 24.406 1 92.38 89 LEU B N 1
ATOM 3450 C CA . LEU B 1 89 ? -0.256 46.188 24.453 1 92.38 89 LEU B CA 1
ATOM 3451 C C . LEU B 1 89 ? 0.843 45.281 23.922 1 92.38 89 LEU B C 1
ATOM 3453 O O . LEU B 1 89 ? 0.728 44.031 23.969 1 92.38 89 LEU B O 1
ATOM 3457 N N . VAL B 1 90 ? 1.903 45.844 23.438 1 94.5 90 VAL B N 1
ATOM 3458 C CA . VAL B 1 90 ? 2.977 45.094 22.828 1 94.5 90 VAL B CA 1
ATOM 3459 C C . VAL B 1 90 ? 4.156 44.969 23.797 1 94.5 90 VAL B C 1
ATOM 3461 O O . VAL B 1 90 ? 4.898 45.938 23.984 1 94.5 90 VAL B O 1
ATOM 3464 N N . PRO B 1 91 ? 4.375 43.812 24.312 1 92.38 91 PRO B N 1
ATOM 3465 C CA . PRO B 1 91 ? 5.535 43.656 25.188 1 92.38 91 PRO B CA 1
ATOM 3466 C C . PRO B 1 91 ? 6.855 43.969 24.484 1 92.38 91 PRO B C 1
ATOM 3468 O O . PRO B 1 91 ? 6.961 43.781 23.266 1 92.38 91 PRO B O 1
ATOM 3471 N N . PRO B 1 92 ? 7.84 44.312 25.203 1 90.81 92 PRO B N 1
ATOM 3472 C CA . PRO B 1 92 ? 9.109 44.719 24.594 1 90.81 92 PRO B CA 1
ATOM 3473 C C . PRO B 1 92 ? 9.812 43.562 23.875 1 90.81 92 PRO B C 1
ATOM 3475 O O . PRO B 1 92 ? 10.539 43.781 22.906 1 90.81 92 PRO B O 1
ATOM 3478 N N . ASP B 1 93 ? 9.633 42.375 24.297 1 91.75 93 ASP B N 1
ATOM 3479 C CA . ASP B 1 93 ? 10.344 41.219 23.703 1 91.75 93 ASP B CA 1
ATOM 3480 C C . ASP B 1 93 ? 9.531 40.594 22.578 1 91.75 93 ASP B C 1
ATOM 3482 O O . ASP B 1 93 ? 9.844 39.5 22.125 1 91.75 93 ASP B O 1
ATOM 3486 N N . THR B 1 94 ? 8.555 41.312 22.109 1 94.12 94 THR B N 1
ATOM 3487 C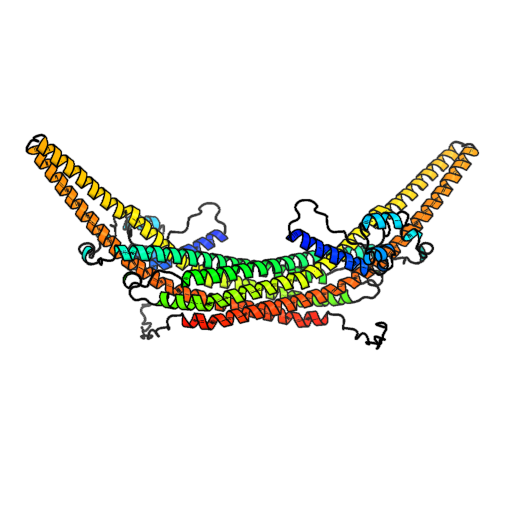 CA . THR B 1 94 ? 7.605 40.781 21.141 1 94.12 94 THR B CA 1
ATOM 3488 C C . THR B 1 94 ? 8.312 40.375 19.844 1 94.12 94 THR B C 1
ATOM 3490 O O . THR B 1 94 ? 8.055 39.312 19.281 1 94.12 94 THR B O 1
ATOM 3493 N N . HIS B 1 95 ? 9.211 41.188 19.391 1 92.12 95 HIS B N 1
ATOM 3494 C CA . HIS B 1 95 ? 9.875 40.906 18.109 1 92.12 95 HIS B CA 1
ATOM 3495 C C . HIS B 1 95 ? 10.688 39.625 18.172 1 92.12 95 HIS B C 1
ATOM 3497 O O . HIS B 1 95 ? 10.617 38.812 17.266 1 92.12 95 HIS B O 1
ATOM 3503 N N . THR B 1 96 ? 11.406 39.469 19.219 1 93.62 96 THR B N 1
ATOM 3504 C CA . THR B 1 96 ? 12.219 38.281 19.391 1 93.62 96 THR B CA 1
ATOM 3505 C C . THR B 1 96 ? 11.336 37.062 19.594 1 93.62 96 THR B C 1
ATOM 3507 O O . THR B 1 96 ? 11.562 36 18.984 1 93.62 96 THR B O 1
ATOM 3510 N N . GLU B 1 97 ? 10.328 37.219 20.422 1 94.19 97 GLU B N 1
ATOM 3511 C CA . GLU B 1 97 ? 9.422 36.094 20.719 1 94.19 97 GLU B CA 1
ATOM 3512 C C . GLU B 1 97 ? 8.625 35.719 19.469 1 94.19 97 GLU B C 1
ATOM 3514 O O . GLU B 1 97 ? 8.367 34.531 19.25 1 94.19 97 GLU B O 1
ATOM 3519 N N . PHE B 1 98 ? 8.258 36.688 18.797 1 93.94 98 PHE B N 1
ATOM 3520 C CA . PHE B 1 98 ? 7.531 36.438 17.562 1 93.94 98 PHE B CA 1
ATOM 3521 C C . PHE B 1 98 ? 8.391 35.656 16.578 1 93.94 98 PHE B C 1
ATOM 3523 O O . PHE B 1 98 ? 7.922 34.656 15.992 1 93.94 98 PHE B O 1
ATOM 3530 N N . ALA B 1 99 ? 9.609 36.031 16.375 1 93.38 99 ALA B N 1
ATOM 3531 C CA . ALA B 1 99 ? 10.523 35.344 15.469 1 93.38 99 ALA B CA 1
ATOM 3532 C C . ALA B 1 99 ? 10.711 33.875 15.898 1 93.38 99 ALA B C 1
ATOM 3534 O O . ALA B 1 99 ? 10.664 32.969 15.07 1 93.38 99 ALA B O 1
ATOM 3535 N N . ASN B 1 100 ? 10.898 33.688 17.156 1 94 100 ASN B N 1
ATOM 3536 C CA . ASN B 1 100 ? 11.07 32.344 17.703 1 94 100 ASN B CA 1
ATOM 3537 C C . ASN B 1 100 ? 9.82 31.5 17.484 1 94 100 ASN B C 1
ATOM 3539 O O . ASN B 1 100 ? 9.922 30.328 17.109 1 94 100 ASN B O 1
ATOM 3543 N N . SER B 1 101 ? 8.695 32.094 17.734 1 93.81 101 SER B N 1
ATOM 3544 C CA . SER B 1 101 ? 7.434 31.391 17.594 1 93.81 101 SER B CA 1
ATOM 3545 C C . SER B 1 101 ? 7.145 31.031 16.141 1 93.81 101 SER B C 1
ATOM 3547 O O . SER B 1 101 ? 6.609 29.969 15.852 1 93.81 101 SER B O 1
ATOM 3549 N N . ARG B 1 102 ? 7.434 31.969 15.344 1 94 102 ARG B N 1
ATOM 3550 C CA . ARG B 1 102 ? 7.258 31.719 13.914 1 94 102 ARG B CA 1
ATOM 3551 C C . ARG B 1 102 ? 8.062 30.5 13.469 1 94 102 ARG B C 1
ATOM 3553 O O . ARG B 1 102 ? 7.531 29.609 12.797 1 94 102 ARG B O 1
ATOM 3560 N N . ASP B 1 103 ? 9.305 30.391 13.852 1 94.5 103 ASP B N 1
ATOM 3561 C CA . ASP B 1 103 ? 10.164 29.266 13.5 1 94.5 103 ASP B CA 1
ATOM 3562 C C . ASP B 1 103 ? 9.648 27.969 14.109 1 94.5 103 ASP B C 1
ATOM 3564 O O . ASP B 1 103 ? 9.664 26.922 13.461 1 94.5 103 ASP B O 1
ATOM 3568 N N . GLN B 1 104 ? 9.234 28.062 15.305 1 94.94 104 GLN B N 1
ATOM 3569 C CA . GLN B 1 104 ? 8.703 26.891 15.992 1 94.94 104 GLN B CA 1
ATOM 3570 C C . GLN B 1 104 ? 7.48 26.344 15.266 1 94.94 104 GLN B C 1
ATOM 3572 O O . GLN B 1 104 ? 7.398 25.141 14.992 1 94.94 104 GLN B O 1
ATOM 3577 N N . ILE B 1 105 ? 6.551 27.219 14.992 1 95.5 105 ILE B N 1
ATOM 3578 C CA . ILE B 1 105 ? 5.301 26.797 14.375 1 95.5 105 ILE B CA 1
ATOM 3579 C C . ILE B 1 105 ? 5.574 26.266 12.969 1 95.5 105 ILE B C 1
ATOM 3581 O O . ILE B 1 105 ? 4.926 25.312 12.523 1 95.5 105 ILE B O 1
ATOM 3585 N N . ARG B 1 106 ? 6.57 26.859 12.344 1 95.06 106 ARG B N 1
ATOM 3586 C CA . ARG B 1 106 ? 6.973 26.344 11.039 1 95.06 106 ARG B CA 1
ATOM 3587 C C . ARG B 1 106 ? 7.477 24.906 11.156 1 95.06 106 ARG B C 1
ATOM 3589 O O . ARG B 1 106 ? 7.152 24.062 10.32 1 95.06 106 ARG B O 1
ATOM 3596 N N . LEU B 1 107 ? 8.258 24.625 12.125 1 95.56 107 LEU B N 1
ATOM 3597 C CA . LEU B 1 107 ? 8.766 23.281 12.375 1 95.56 107 LEU B CA 1
ATOM 3598 C C . LEU B 1 107 ? 7.625 22.312 12.688 1 95.56 107 LEU B C 1
ATOM 3600 O O . LEU B 1 107 ? 7.586 21.203 12.148 1 95.56 107 LEU B O 1
ATOM 3604 N N . ILE B 1 108 ? 6.762 22.75 13.516 1 96.12 108 ILE B N 1
ATOM 3605 C CA . ILE B 1 108 ? 5.617 21.922 13.883 1 96.12 108 ILE B CA 1
ATOM 3606 C C . ILE B 1 108 ? 4.766 21.641 12.641 1 96.12 108 ILE B C 1
ATOM 3608 O O . ILE B 1 108 ? 4.301 20.516 12.445 1 96.12 108 ILE B O 1
ATOM 3612 N N . PHE B 1 109 ? 4.605 22.688 11.875 1 97.44 109 PHE B N 1
ATOM 3613 C CA . PHE B 1 109 ? 3.852 22.531 10.633 1 97.44 109 PHE B CA 1
ATOM 3614 C C . PHE B 1 109 ? 4.465 21.453 9.75 1 97.44 109 PHE B C 1
ATOM 3616 O O . PHE B 1 109 ? 3.754 20.578 9.234 1 97.44 109 PHE B O 1
ATOM 3623 N N . SER B 1 110 ? 5.75 21.484 9.555 1 97.19 110 SER B N 1
ATOM 3624 C CA . SER B 1 110 ? 6.445 20.5 8.734 1 97.19 110 SER B CA 1
ATOM 3625 C C . SER B 1 110 ? 6.289 19.094 9.305 1 97.19 110 SER B C 1
ATOM 3627 O O . SER B 1 110 ? 6.004 18.141 8.57 1 97.19 110 SER B O 1
ATOM 3629 N N . GLY B 1 111 ? 6.453 18.953 10.562 1 97.06 111 GLY B N 1
ATOM 3630 C CA . GLY B 1 111 ? 6.293 17.672 11.219 1 97.06 111 GLY B CA 1
ATOM 3631 C C . GLY B 1 111 ? 4.891 17.109 11.094 1 97.06 111 GLY B C 1
ATOM 3632 O O . GLY B 1 111 ? 4.711 15.938 10.734 1 97.06 111 GLY B O 1
ATOM 3633 N N . VAL B 1 112 ? 3.92 17.906 11.352 1 97.81 112 VAL B N 1
ATOM 3634 C CA . VAL B 1 112 ? 2.525 17.484 11.289 1 97.81 112 VAL B CA 1
ATOM 3635 C C . VAL B 1 112 ? 2.154 17.141 9.852 1 97.81 112 VAL B C 1
ATOM 3637 O O . VAL B 1 112 ? 1.382 16.203 9.602 1 97.81 112 VAL B O 1
ATOM 3640 N N . SER B 1 113 ? 2.695 17.922 8.938 1 98.38 113 SER B N 1
ATOM 3641 C CA . SER B 1 113 ? 2.461 17.625 7.527 1 98.38 113 SER B CA 1
ATOM 3642 C C . SER B 1 113 ? 2.943 16.219 7.164 1 98.38 113 SER B C 1
ATOM 3644 O O . SER B 1 113 ? 2.266 15.492 6.438 1 98.38 113 SER B O 1
ATOM 3646 N N . ARG B 1 114 ? 4.078 15.875 7.633 1 98.25 114 ARG B N 1
ATOM 3647 C CA . ARG B 1 114 ? 4.617 14.539 7.371 1 98.25 114 ARG B CA 1
ATOM 3648 C C . ARG B 1 114 ? 3.773 13.469 8.047 1 98.25 114 ARG B C 1
ATOM 3650 O O . ARG B 1 114 ? 3.523 12.406 7.469 1 98.25 114 ARG B O 1
ATOM 3657 N N . LEU B 1 115 ? 3.357 13.703 9.273 1 98.19 115 LEU B N 1
ATOM 3658 C CA . LEU B 1 115 ? 2.475 12.773 9.969 1 98.19 115 LEU B CA 1
ATOM 3659 C C . LEU B 1 115 ? 1.184 12.562 9.188 1 98.19 115 LEU B C 1
ATOM 3661 O O . LEU B 1 115 ? 0.706 11.43 9.062 1 98.19 115 LEU B O 1
ATOM 3665 N N . LYS B 1 116 ? 0.69 13.656 8.719 1 98.62 116 LYS B N 1
ATOM 3666 C CA . LYS B 1 116 ? -0.53 13.586 7.922 1 98.62 116 LYS B CA 1
ATOM 3667 C C . LYS B 1 116 ? -0.315 12.75 6.664 1 98.62 116 LYS B C 1
ATOM 3669 O O . LYS B 1 116 ? -1.17 11.938 6.297 1 98.62 116 LYS B O 1
ATOM 3674 N N . HIS B 1 117 ? 0.785 12.961 6.023 1 98.44 117 HIS B N 1
ATOM 3675 C CA . HIS B 1 117 ? 1.116 12.18 4.832 1 98.44 117 HIS B CA 1
ATOM 3676 C C . HIS B 1 117 ? 1.156 10.688 5.145 1 98.44 117 HIS B C 1
ATOM 3678 O O . HIS B 1 117 ? 0.587 9.883 4.406 1 98.44 117 HIS B O 1
ATOM 3684 N N . ILE B 1 118 ? 1.767 10.312 6.191 1 98.62 118 ILE B N 1
ATOM 3685 C CA . ILE B 1 118 ? 1.864 8.922 6.598 1 98.62 118 ILE B CA 1
ATOM 3686 C C . ILE B 1 118 ? 0.475 8.375 6.926 1 98.62 118 ILE B C 1
ATOM 3688 O O . ILE B 1 118 ? 0.131 7.258 6.543 1 98.62 118 ILE B O 1
ATOM 3692 N N . ALA B 1 119 ? -0.293 9.172 7.648 1 98.44 119 ALA B N 1
ATOM 3693 C CA . ALA B 1 119 ? -1.657 8.766 7.977 1 98.44 119 ALA B CA 1
ATOM 3694 C C . ALA B 1 119 ? -2.475 8.516 6.711 1 98.44 119 ALA B C 1
ATOM 3696 O O . ALA B 1 119 ? -3.258 7.562 6.652 1 98.44 119 ALA B O 1
ATOM 3697 N N . ASP B 1 120 ? -2.311 9.359 5.719 1 98.25 120 ASP B N 1
ATOM 3698 C CA . ASP B 1 120 ? -3 9.172 4.449 1 98.25 120 ASP B CA 1
ATOM 3699 C C . ASP B 1 120 ? -2.588 7.855 3.793 1 98.25 120 ASP B C 1
ATOM 3701 O O . ASP B 1 120 ? -3.43 7.133 3.254 1 98.25 120 ASP B O 1
ATOM 3705 N N . LEU B 1 121 ? -1.315 7.609 3.824 1 98.19 121 LEU B N 1
ATOM 3706 C CA . LEU B 1 121 ? -0.812 6.375 3.232 1 98.19 121 LEU B CA 1
ATOM 3707 C C . LEU B 1 121 ? -1.377 5.156 3.953 1 98.19 121 LEU B C 1
ATOM 3709 O O . LEU B 1 121 ? -1.669 4.137 3.324 1 98.19 121 LEU B O 1
ATOM 3713 N N . MET B 1 122 ? -1.515 5.223 5.246 1 97.56 122 MET B N 1
ATOM 3714 C CA . MET B 1 122 ? -2.107 4.133 6.016 1 97.56 122 MET B CA 1
ATOM 3715 C C . MET B 1 122 ? -3.535 3.855 5.559 1 97.56 122 MET B C 1
ATOM 3717 O O . MET B 1 122 ? -3.916 2.699 5.363 1 97.56 122 MET B O 1
ATOM 3721 N N . ALA B 1 123 ? -4.273 4.938 5.398 1 97.88 123 ALA B N 1
ATOM 3722 C CA . ALA B 1 123 ? -5.656 4.773 4.953 1 97.88 123 ALA B CA 1
ATOM 3723 C C . ALA B 1 123 ? -5.711 4.164 3.555 1 97.88 123 ALA B C 1
ATOM 3725 O O . ALA B 1 123 ? -6.523 3.275 3.289 1 97.88 123 ALA B O 1
ATOM 3726 N N . ILE B 1 124 ? -4.852 4.629 2.67 1 97.81 124 ILE B N 1
ATOM 3727 C CA . ILE B 1 124 ? -4.789 4.121 1.304 1 97.81 124 ILE B CA 1
ATOM 3728 C C . ILE B 1 124 ? -4.445 2.631 1.324 1 97.81 124 ILE B C 1
ATOM 3730 O O . ILE B 1 124 ? -5.035 1.842 0.584 1 97.81 124 ILE B O 1
ATOM 3734 N N . ARG B 1 125 ? -3.508 2.283 2.117 1 97.56 125 ARG B N 1
ATOM 3735 C CA . ARG B 1 125 ? -3.096 0.89 2.246 1 97.56 125 ARG B CA 1
ATOM 3736 C C . ARG B 1 125 ? -4.242 0.023 2.754 1 97.56 125 ARG B C 1
ATOM 3738 O O . ARG B 1 125 ? -4.422 -1.107 2.297 1 97.56 125 ARG B O 1
ATOM 3745 N N . SER B 1 126 ? -5 0.556 3.693 1 97.81 126 SER B N 1
ATOM 3746 C CA . SER B 1 126 ? -6.148 -0.177 4.215 1 97.81 126 SER B CA 1
ATOM 3747 C C . SER B 1 126 ? -7.195 -0.407 3.133 1 97.81 126 SER B C 1
ATOM 3749 O O . SER B 1 126 ? -7.801 -1.479 3.064 1 97.81 126 SER B O 1
ATOM 3751 N N . HIS B 1 127 ? -7.395 0.598 2.295 1 97.94 127 HIS B N 1
ATOM 3752 C CA . HIS B 1 127 ? -8.297 0.413 1.16 1 97.94 127 HIS B CA 1
ATOM 3753 C C . HIS B 1 127 ? -7.781 -0.678 0.225 1 97.94 127 HIS B C 1
ATOM 3755 O O . HIS B 1 127 ? -8.547 -1.542 -0.205 1 97.94 127 HIS B O 1
ATOM 3761 N N . GLY B 1 128 ? -6.48 -0.586 -0.061 1 97.88 128 GLY B N 1
ATOM 3762 C CA . GLY B 1 128 ? -5.883 -1.599 -0.916 1 97.88 128 GLY B CA 1
ATOM 3763 C C . GLY B 1 128 ? -5.988 -3 -0.346 1 97.88 128 GLY B C 1
ATOM 3764 O O . GLY B 1 128 ? -6.262 -3.953 -1.078 1 97.88 128 GLY B O 1
ATOM 3765 N N . TYR B 1 129 ? -5.797 -3.105 0.935 1 98.12 129 TYR B N 1
ATOM 3766 C CA . TYR B 1 129 ? -5.938 -4.387 1.616 1 98.12 129 TYR B CA 1
ATOM 3767 C C . TYR B 1 129 ? -7.352 -4.934 1.461 1 98.12 129 TYR B C 1
ATOM 3769 O O . TYR B 1 129 ? -7.539 -6.125 1.204 1 98.12 129 TYR B O 1
ATOM 3777 N N . ALA B 1 130 ? -8.289 -4.086 1.638 1 98.5 130 ALA B N 1
ATOM 3778 C CA . ALA B 1 130 ? -9.688 -4.492 1.507 1 98.5 130 ALA B CA 1
ATOM 3779 C C . ALA B 1 130 ? -9.969 -5.039 0.111 1 98.5 130 ALA B C 1
ATOM 3781 O O . ALA B 1 130 ? -10.586 -6.098 -0.034 1 98.5 130 ALA B O 1
ATOM 3782 N N . ASP B 1 131 ? -9.453 -4.355 -0.865 1 98.44 131 ASP B N 1
ATOM 3783 C CA . ASP B 1 131 ? -9.648 -4.773 -2.25 1 98.44 131 ASP B CA 1
ATOM 3784 C C . ASP B 1 131 ? -8.992 -6.129 -2.512 1 98.44 131 ASP B C 1
ATOM 3786 O O . ASP B 1 131 ? -9.57 -6.988 -3.178 1 98.44 131 ASP B O 1
ATOM 3790 N N . ASN B 1 132 ? -7.82 -6.258 -2.045 1 98.38 132 ASN B N 1
ATOM 3791 C CA . ASN B 1 132 ? -7.07 -7.488 -2.266 1 98.38 132 ASN B CA 1
ATOM 3792 C C . ASN B 1 132 ? -7.73 -8.68 -1.576 1 98.38 132 ASN B C 1
ATOM 3794 O O . ASN B 1 132 ? -7.754 -9.781 -2.121 1 98.38 132 ASN B O 1
ATOM 3798 N N . MET B 1 133 ? -8.258 -8.453 -0.372 1 98.38 133 MET B N 1
ATOM 3799 C CA . MET B 1 133 ? -8.945 -9.539 0.319 1 98.38 133 MET B CA 1
ATOM 3800 C C . MET B 1 133 ? -10.211 -9.945 -0.432 1 98.38 133 MET B C 1
ATOM 3802 O O . MET B 1 133 ? -10.516 -11.133 -0.539 1 98.38 133 MET B O 1
ATOM 3806 N N . ALA B 1 134 ? -10.898 -8.945 -0.951 1 98.31 134 ALA B N 1
ATOM 3807 C CA . ALA B 1 134 ? -12.07 -9.258 -1.765 1 98.31 134 ALA B CA 1
ATOM 3808 C C . ALA B 1 134 ? -11.68 -10.07 -2.998 1 98.31 134 ALA B C 1
ATOM 3810 O O . ALA B 1 134 ? -12.336 -11.055 -3.33 1 98.31 134 ALA B O 1
ATOM 3811 N N . ASP B 1 135 ? -10.625 -9.664 -3.615 1 98.25 135 ASP B N 1
ATOM 3812 C CA . ASP B 1 135 ? -10.133 -10.352 -4.805 1 98.25 135 ASP B CA 1
ATOM 3813 C C . ASP B 1 135 ? -9.688 -11.773 -4.469 1 98.25 135 ASP B C 1
ATOM 3815 O O . ASP B 1 135 ? -9.961 -12.711 -5.219 1 98.25 135 ASP B O 1
ATOM 3819 N N . PHE B 1 136 ? -9.008 -11.977 -3.385 1 98.25 136 PHE B N 1
ATOM 3820 C CA . PHE B 1 136 ? -8.562 -13.289 -2.93 1 98.25 136 PHE B CA 1
ATOM 3821 C C . PHE B 1 136 ? -9.742 -14.234 -2.758 1 98.25 136 PHE B C 1
ATOM 3823 O O . PHE B 1 136 ? -9.711 -15.367 -3.252 1 98.25 136 PHE B O 1
ATOM 3830 N N . GLY B 1 137 ? -10.758 -13.719 -2.076 1 96.75 137 GLY B N 1
ATOM 3831 C CA . GLY B 1 137 ? -11.953 -14.516 -1.9 1 96.75 137 GLY B CA 1
ATOM 3832 C C . GLY B 1 137 ? -12.609 -14.906 -3.213 1 96.75 137 GLY B C 1
ATOM 3833 O O . GLY B 1 137 ? -13.062 -16.047 -3.375 1 96.75 137 GLY B O 1
ATOM 3834 N N . ALA B 1 138 ? -12.633 -13.961 -4.098 1 97.19 138 ALA B N 1
ATOM 3835 C CA . ALA B 1 138 ? -13.219 -14.227 -5.406 1 97.19 138 ALA B CA 1
ATOM 3836 C C . ALA B 1 138 ? -12.445 -15.32 -6.141 1 97.19 138 ALA B C 1
ATOM 3838 O O . ALA B 1 138 ? -13.039 -16.188 -6.797 1 97.19 138 ALA B O 1
ATOM 3839 N N . GLN B 1 139 ? -11.102 -15.297 -6.023 1 97 139 GLN B N 1
ATOM 3840 C CA . GLN B 1 139 ? -10.273 -16.312 -6.668 1 97 139 GLN B CA 1
ATOM 3841 C C . GLN B 1 139 ? -10.492 -17.688 -6.047 1 97 139 GLN B C 1
ATOM 3843 O O . GLN B 1 139 ? -10.555 -18.688 -6.754 1 97 139 GLN B O 1
ATOM 3848 N N . LEU B 1 140 ? -10.609 -17.75 -4.738 1 95.69 140 LEU B N 1
ATOM 3849 C CA . LEU B 1 140 ? -10.891 -19.016 -4.062 1 95.69 140 LEU B CA 1
ATOM 3850 C C . LEU B 1 140 ? -12.234 -19.578 -4.504 1 95.69 140 LEU B C 1
ATOM 3852 O O . LEU B 1 140 ? -12.367 -20.781 -4.73 1 95.69 140 LEU B O 1
ATOM 3856 N N . THR B 1 141 ? -13.203 -18.672 -4.652 1 95.75 141 THR B N 1
ATOM 3857 C CA . THR B 1 141 ? -14.516 -19.078 -5.121 1 95.75 141 THR B CA 1
ATOM 3858 C C . THR B 1 141 ? -14.438 -19.641 -6.535 1 95.75 141 THR B C 1
ATOM 3860 O O . THR B 1 141 ? -15.039 -20.672 -6.836 1 95.75 141 THR B O 1
ATOM 3863 N N . SER B 1 142 ? -13.688 -18.984 -7.363 1 95.5 142 SER B N 1
ATOM 3864 C CA . SER B 1 142 ? -13.508 -19.438 -8.734 1 95.5 142 SER B CA 1
ATOM 3865 C C . SER B 1 142 ? -12.844 -20.812 -8.773 1 95.5 142 SER B C 1
ATOM 3867 O O . SER B 1 142 ? -13.266 -21.688 -9.539 1 95.5 142 SER B O 1
ATOM 3869 N N . LEU B 1 143 ? -11.836 -21.062 -7.938 1 94.31 143 LEU B N 1
ATOM 3870 C CA . LEU B 1 143 ? -11.141 -22.344 -7.867 1 94.31 143 LEU B CA 1
ATOM 3871 C C . LEU B 1 143 ? -12.062 -23.422 -7.324 1 94.31 143 LEU B C 1
ATOM 3873 O O . LEU B 1 143 ? -12.016 -24.562 -7.781 1 94.31 143 LEU B O 1
ATOM 3877 N N . ALA B 1 144 ? -12.859 -23.062 -6.41 1 93 144 ALA B N 1
ATOM 3878 C CA . ALA B 1 144 ? -13.805 -24.016 -5.816 1 93 144 ALA B CA 1
ATOM 3879 C C . ALA B 1 144 ? -14.844 -24.469 -6.84 1 93 144 ALA B C 1
ATOM 3881 O O . ALA B 1 144 ? -15.328 -25.594 -6.785 1 93 144 ALA B O 1
ATOM 3882 N N . ASN B 1 145 ? -15.148 -23.562 -7.762 1 92 145 ASN B N 1
ATOM 3883 C CA . ASN B 1 145 ? -16.188 -23.828 -8.742 1 92 145 ASN B CA 1
ATOM 3884 C C . ASN B 1 145 ? -15.625 -24.484 -10 1 92 145 ASN B C 1
ATOM 3886 O O . ASN B 1 145 ? -16.328 -24.625 -11 1 92 145 ASN B O 1
ATOM 3890 N N . ASP B 1 146 ? -14.352 -24.891 -9.953 1 87.5 146 ASP B N 1
ATOM 3891 C CA . ASP B 1 146 ? -13.75 -25.641 -11.062 1 87.5 146 ASP B CA 1
ATOM 3892 C C . ASP B 1 146 ? -14.695 -26.734 -11.555 1 87.5 146 ASP B C 1
ATOM 3894 O O . ASP B 1 146 ? -15.055 -27.641 -10.805 1 87.5 146 ASP B O 1
ATOM 3898 N N . PRO B 1 147 ? -15.055 -26.594 -12.875 1 82.25 147 PRO B N 1
ATOM 3899 C CA . PRO B 1 147 ? -16.062 -27.531 -13.391 1 82.25 147 PRO B CA 1
ATOM 3900 C C . PRO B 1 147 ? -15.484 -28.906 -13.695 1 82.25 147 PRO B C 1
ATOM 3902 O O . PRO B 1 147 ? -16.234 -29.859 -13.938 1 82.25 147 PRO B O 1
ATOM 3905 N N . HIS B 1 148 ? -14.203 -28.891 -13.648 1 75.69 148 HIS B N 1
ATOM 3906 C CA . HIS B 1 148 ? -13.586 -30.125 -14.125 1 75.69 148 HIS B CA 1
ATOM 3907 C C . HIS B 1 148 ? -13.602 -31.203 -13.039 1 75.69 148 HIS B C 1
ATOM 3909 O O . HIS B 1 148 ? -13.438 -30.891 -11.852 1 75.69 148 HIS B O 1
ATOM 3915 N N . GLY B 1 149 ? -14.031 -32.375 -13.328 1 71.38 149 GLY B N 1
ATOM 3916 C CA . GLY B 1 149 ? -14.086 -33.469 -12.406 1 71.38 149 GLY B CA 1
ATOM 3917 C C . GLY B 1 149 ? -12.727 -34.062 -12.086 1 71.38 149 GLY B C 1
ATOM 3918 O O . GLY B 1 149 ? -11.711 -33.594 -12.594 1 71.38 149 GLY B O 1
ATOM 3919 N N . SER B 1 150 ? -12.617 -34.906 -11.094 1 76.38 150 SER B N 1
ATOM 3920 C CA . SER B 1 150 ? -11.422 -35.656 -10.688 1 76.38 150 SER B CA 1
ATOM 3921 C C . SER B 1 150 ? -11.375 -37.031 -11.32 1 76.38 150 SER B C 1
ATOM 3923 O O . SER B 1 150 ? -11.82 -38 -10.719 1 76.38 150 SER B O 1
ATOM 3925 N N . SER B 1 151 ? -10.898 -36.969 -12.547 1 87 151 SER B N 1
ATOM 3926 C CA . SER B 1 151 ? -10.766 -38.281 -13.18 1 87 151 SER B CA 1
ATOM 3927 C C . SER B 1 151 ? -9.555 -39.031 -12.641 1 87 151 SER B C 1
ATOM 3929 O O . SER B 1 151 ? -8.547 -38.438 -12.273 1 87 151 SER B O 1
ATOM 3931 N N . LYS B 1 152 ? -9.719 -40.312 -12.617 1 90.06 152 LYS B N 1
ATOM 3932 C CA . LYS B 1 152 ? -8.602 -41.125 -12.188 1 90.06 152 LYS B CA 1
ATOM 3933 C C . LYS B 1 152 ? -7.414 -41 -13.133 1 90.06 152 LYS B C 1
ATOM 3935 O O . LYS B 1 152 ? -6.258 -41.094 -12.703 1 90.06 152 LYS B O 1
ATOM 3940 N N . TRP B 1 153 ? -7.754 -40.75 -14.32 1 92.88 153 TRP B N 1
ATOM 3941 C CA . TRP B 1 153 ? -6.699 -40.531 -15.305 1 92.88 153 TRP B CA 1
ATOM 3942 C C . TRP B 1 153 ? -5.836 -39.344 -14.906 1 92.88 153 TRP B C 1
ATOM 3944 O O . TRP B 1 153 ? -4.605 -39.438 -14.922 1 92.88 153 TRP B O 1
ATOM 3954 N N . ALA B 1 154 ? -6.441 -38.312 -14.453 1 91.12 154 ALA B N 1
ATOM 3955 C CA . ALA B 1 154 ? -5.754 -37.062 -14.18 1 91.12 154 ALA B CA 1
ATOM 3956 C C . ALA B 1 154 ? -5.102 -37.062 -12.805 1 91.12 154 ALA B C 1
ATOM 3958 O O . ALA B 1 154 ? -3.957 -36.656 -12.641 1 91.12 154 ALA B O 1
ATOM 3959 N N . THR B 1 155 ? -5.809 -37.656 -11.836 1 91.31 155 THR B N 1
ATOM 3960 C CA . THR B 1 155 ? -5.355 -37.5 -10.461 1 91.31 155 THR B CA 1
ATOM 3961 C C . THR B 1 155 ? -4.605 -38.719 -9.984 1 91.31 155 THR B C 1
ATOM 3963 O O . THR B 1 155 ? -3.904 -38.688 -8.977 1 91.31 155 THR B O 1
ATOM 3966 N N . GLY B 1 156 ? -4.773 -39.812 -10.625 1 89.81 156 GLY B N 1
ATOM 3967 C CA . GLY B 1 156 ? -4.215 -41.062 -10.141 1 89.81 156 GLY B CA 1
ATOM 3968 C C . GLY B 1 156 ? -4.816 -41.531 -8.828 1 89.81 156 GLY B C 1
ATOM 3969 O O . GLY B 1 156 ? -4.145 -42.156 -8.023 1 89.81 156 GLY B O 1
ATOM 3970 N N . GLY B 1 157 ? -6.035 -41 -8.578 1 87.75 157 GLY B N 1
ATOM 3971 C CA . GLY B 1 157 ? -6.715 -41.406 -7.352 1 87.75 157 GLY B CA 1
ATOM 3972 C C . GLY B 1 157 ? -6.512 -40.406 -6.227 1 87.75 157 GLY B C 1
ATOM 3973 O O . GLY B 1 157 ? -7.062 -40.562 -5.137 1 87.75 157 GLY B O 1
ATOM 3974 N N . ASN B 1 158 ? -5.727 -39.406 -6.492 1 86.81 158 ASN B N 1
ATOM 3975 C CA . ASN B 1 158 ? -5.496 -38.344 -5.508 1 86.81 158 ASN B CA 1
ATOM 3976 C C . ASN B 1 158 ? -6.734 -37.469 -5.312 1 86.81 158 ASN B C 1
ATOM 3978 O O . ASN B 1 158 ? -7.191 -36.812 -6.25 1 86.81 158 ASN B O 1
ATOM 3982 N N . THR B 1 159 ? -7.301 -37.375 -4.059 1 86.75 159 THR B N 1
ATOM 3983 C CA . THR B 1 159 ? -8.555 -36.656 -3.797 1 86.75 159 THR B CA 1
ATOM 3984 C C . THR B 1 159 ? -8.281 -35.312 -3.148 1 86.75 159 THR B C 1
ATOM 3986 O O . THR B 1 159 ? -9.219 -34.594 -2.785 1 86.75 159 THR B O 1
ATOM 3989 N N . VAL B 1 160 ? -7.113 -34.969 -3.049 1 84.19 160 VAL B N 1
ATOM 3990 C CA . VAL B 1 160 ? -6.719 -33.812 -2.271 1 84.19 160 VAL B CA 1
ATOM 3991 C C . VAL B 1 160 ? -7.32 -32.562 -2.893 1 84.19 160 VAL B C 1
ATOM 3993 O O . VAL B 1 160 ? -7.82 -31.672 -2.178 1 84.19 160 VAL B O 1
ATOM 3996 N N . TRP B 1 161 ? -7.316 -32.469 -4.25 1 89.94 161 TRP B N 1
ATOM 3997 C CA . TRP B 1 161 ? -7.84 -31.266 -4.906 1 89.94 161 TRP B CA 1
ATOM 3998 C C . TRP B 1 161 ? -9.336 -31.125 -4.656 1 89.94 161 TRP B C 1
ATOM 4000 O O . TRP B 1 161 ? -9.82 -30.016 -4.391 1 89.94 161 TRP B O 1
ATOM 4010 N N . ALA B 1 162 ? -9.992 -32.219 -4.766 1 87.56 162 ALA B N 1
ATOM 4011 C CA . ALA B 1 162 ? -11.43 -32.219 -4.508 1 87.56 162 ALA B CA 1
ATOM 4012 C C . ALA B 1 162 ? -11.727 -31.75 -3.082 1 87.56 162 ALA B C 1
ATOM 4014 O O . ALA B 1 162 ? -12.672 -30.984 -2.854 1 87.56 162 ALA B O 1
ATOM 4015 N N . ASP B 1 163 ? -10.945 -32.156 -2.154 1 87 163 ASP B N 1
ATOM 4016 C CA . ASP B 1 163 ? -11.094 -31.75 -0.759 1 87 163 ASP B CA 1
ATOM 4017 C C . ASP B 1 163 ? -10.781 -30.266 -0.576 1 87 163 ASP B C 1
ATOM 4019 O O . ASP B 1 163 ? -11.477 -29.578 0.167 1 87 163 ASP B O 1
ATOM 4023 N N . MET B 1 164 ? -9.789 -29.828 -1.22 1 89.75 164 MET B N 1
ATOM 4024 C CA . MET B 1 164 ? -9.391 -28.422 -1.124 1 89.75 164 MET B CA 1
ATOM 4025 C C . MET B 1 164 ? -10.492 -27.516 -1.662 1 89.75 164 MET B C 1
ATOM 4027 O O . MET B 1 164 ? -10.734 -26.438 -1.112 1 89.75 164 MET B O 1
ATOM 4031 N N . LYS B 1 165 ? -11.117 -27.938 -2.713 1 90.38 165 LYS B N 1
ATOM 4032 C CA . LYS B 1 165 ? -12.195 -27.141 -3.305 1 90.38 165 LYS B CA 1
ATOM 4033 C C . LYS B 1 165 ? -13.297 -26.859 -2.289 1 90.38 165 LYS B C 1
ATOM 4035 O O . LYS B 1 165 ? -13.82 -25.75 -2.221 1 90.38 165 LYS B O 1
ATOM 4040 N N . LYS B 1 166 ? -13.625 -27.844 -1.498 1 86.94 166 LYS B N 1
ATOM 4041 C CA . LYS B 1 166 ? -14.625 -27.672 -0.445 1 86.94 166 LYS B CA 1
ATOM 4042 C C . LYS B 1 166 ? -14.156 -26.656 0.588 1 86.94 166 LYS B C 1
ATOM 4044 O O . LYS B 1 166 ? -14.945 -25.828 1.053 1 86.94 166 LYS B O 1
ATOM 4049 N N . GLY B 1 167 ? -12.93 -26.734 0.866 1 88.19 167 GLY B N 1
ATOM 4050 C CA . GLY B 1 167 ? -12.352 -25.797 1.809 1 88.19 167 GLY B CA 1
ATOM 4051 C C . GLY B 1 167 ? -12.328 -24.375 1.293 1 88.19 167 GLY B C 1
ATOM 4052 O O . GLY B 1 167 ? -12.586 -23.422 2.045 1 88.19 167 GLY B O 1
ATOM 4053 N N . PHE B 1 168 ? -12.07 -24.25 -0.042 1 91.88 168 PHE B N 1
ATOM 4054 C CA . PHE B 1 168 ? -12.016 -22.922 -0.654 1 91.88 168 PHE B CA 1
ATOM 4055 C C . PHE B 1 168 ? -13.352 -22.203 -0.507 1 91.88 168 PHE B C 1
ATOM 4057 O O . PHE B 1 168 ? -13.391 -21.016 -0.188 1 91.88 168 PHE B O 1
ATOM 4064 N N . HIS B 1 169 ? -14.391 -22.938 -0.682 1 87.88 169 HIS B N 1
ATOM 4065 C CA . HIS B 1 169 ? -15.727 -22.359 -0.569 1 87.88 169 HIS B CA 1
ATOM 4066 C C . HIS B 1 169 ? -16 -21.875 0.852 1 87.88 169 HIS B C 1
ATOM 4068 O O . HIS B 1 169 ? -16.516 -20.781 1.048 1 87.88 169 HIS B O 1
ATOM 4074 N N . ALA B 1 170 ? -15.539 -22.594 1.781 1 87.62 170 ALA B N 1
ATOM 4075 C CA . ALA B 1 170 ? -15.781 -22.281 3.186 1 87.62 170 ALA B CA 1
ATOM 4076 C C . ALA B 1 170 ? -14.992 -21.047 3.613 1 87.62 170 ALA B C 1
ATOM 4078 O O . ALA B 1 170 ? -15.523 -20.172 4.312 1 87.62 170 ALA B O 1
ATOM 4079 N N . ILE B 1 171 ? -13.797 -20.906 3.154 1 91.94 171 ILE B N 1
ATOM 4080 C CA . ILE B 1 171 ? -12.938 -19.859 3.68 1 91.94 171 ILE B CA 1
ATOM 4081 C C . ILE B 1 171 ? -13.156 -18.578 2.887 1 91.94 171 ILE B C 1
ATOM 4083 O O . ILE B 1 171 ? -12.805 -17.484 3.348 1 91.94 171 ILE B O 1
ATOM 4087 N N . SER B 1 172 ? -13.75 -18.672 1.644 1 93.44 172 SER B N 1
ATOM 4088 C CA . SER B 1 172 ? -13.969 -17.5 0.795 1 93.44 172 SER B CA 1
ATOM 4089 C C . SER B 1 172 ? -14.828 -16.453 1.496 1 93.44 172 SER B C 1
ATOM 4091 O O . SER B 1 172 ? -14.609 -15.258 1.341 1 93.44 172 SER B O 1
ATOM 4093 N N . LYS B 1 173 ? -15.75 -16.828 2.32 1 93 173 LYS B N 1
ATOM 4094 C CA . LYS B 1 173 ? -16.641 -15.914 3.043 1 93 173 LYS B CA 1
ATOM 4095 C C . LYS B 1 173 ? -15.852 -15.094 4.066 1 93 173 LYS B C 1
ATOM 4097 O O . LYS B 1 173 ? -16.141 -13.914 4.277 1 93 173 LYS B O 1
ATOM 4102 N N . GLU B 1 174 ? -14.922 -15.711 4.684 1 95.38 174 GLU B N 1
ATOM 4103 C CA . GLU B 1 174 ? -14.109 -15.008 5.672 1 95.38 174 GLU B CA 1
ATOM 4104 C C . GLU B 1 174 ? -13.258 -13.922 5.02 1 95.38 174 GLU B C 1
ATOM 4106 O O . GLU B 1 174 ? -12.969 -12.898 5.637 1 95.38 174 GLU B O 1
ATOM 4111 N N . PHE B 1 175 ? -12.922 -14.18 3.768 1 97.25 175 PHE B N 1
ATOM 4112 C CA . PHE B 1 175 ? -12.156 -13.164 3.059 1 97.25 175 PHE B CA 1
ATOM 4113 C C . PHE B 1 175 ? -13.023 -11.945 2.754 1 97.25 175 PHE B C 1
ATOM 4115 O O . PHE B 1 175 ? -12.531 -10.812 2.73 1 97.25 175 PHE B O 1
ATOM 4122 N N . ALA B 1 176 ? -14.281 -12.172 2.531 1 96.19 176 ALA B N 1
ATOM 4123 C CA . ALA B 1 176 ? -15.211 -11.055 2.4 1 96.19 176 ALA B CA 1
ATOM 4124 C C . ALA B 1 176 ? -15.305 -10.266 3.703 1 96.19 176 ALA B C 1
ATOM 4126 O O . ALA B 1 176 ? -15.391 -9.031 3.686 1 96.19 176 ALA B O 1
ATOM 4127 N N . LEU B 1 177 ? -15.305 -10.984 4.777 1 97.38 177 LEU B N 1
ATOM 4128 C CA . LEU B 1 177 ? -15.32 -10.344 6.086 1 97.38 177 LEU B CA 1
ATOM 4129 C C . LEU B 1 177 ? -14.039 -9.547 6.32 1 97.38 177 LEU B C 1
ATOM 4131 O O . LEU B 1 177 ? -14.086 -8.43 6.844 1 97.38 177 LEU B O 1
ATOM 4135 N N . LEU B 1 178 ? -12.922 -10.133 5.91 1 98 178 LEU B N 1
ATOM 4136 C CA . LEU B 1 178 ? -11.648 -9.422 5.992 1 98 178 LEU B CA 1
ATOM 4137 C C . LEU B 1 178 ? -11.703 -8.109 5.215 1 98 178 LEU B C 1
ATOM 4139 O O . LEU B 1 178 ? -11.273 -7.07 5.715 1 98 178 LEU B O 1
ATOM 4143 N N . SER B 1 179 ? -12.25 -8.203 4.008 1 98.31 179 SER B N 1
ATOM 4144 C CA . SER B 1 179 ? -12.375 -7.027 3.156 1 98.31 179 SER B CA 1
ATOM 4145 C C . SER B 1 179 ? -13.234 -5.957 3.816 1 98.31 179 SER B C 1
ATOM 4147 O O . SER B 1 179 ? -12.867 -4.781 3.842 1 98.31 179 SER B O 1
ATOM 4149 N N . SER B 1 180 ? -14.305 -6.34 4.422 1 98.25 180 SER B N 1
ATOM 4150 C CA . SER B 1 180 ? -15.227 -5.406 5.059 1 98.25 180 SER B CA 1
ATOM 4151 C C . SER B 1 180 ? -14.586 -4.73 6.27 1 98.25 180 SER B C 1
ATOM 4153 O O . SER B 1 180 ? -14.703 -3.518 6.445 1 98.25 180 SER B O 1
ATOM 4155 N N . LYS B 1 181 ? -13.938 -5.492 7.066 1 98.12 181 LYS B N 1
ATOM 4156 C CA . LYS B 1 181 ? -13.281 -4.945 8.25 1 98.12 181 LYS B CA 1
ATOM 4157 C C . LYS B 1 181 ? -12.172 -3.971 7.859 1 98.12 181 LYS B C 1
ATOM 4159 O O . LYS B 1 181 ? -12 -2.93 8.5 1 98.12 181 LYS B O 1
ATOM 4164 N N . ALA B 1 182 ? -11.43 -4.363 6.848 1 98.25 182 ALA B N 1
ATOM 4165 C CA . ALA B 1 182 ? -10.367 -3.482 6.379 1 98.25 182 ALA B CA 1
ATOM 4166 C C . ALA B 1 182 ? -10.93 -2.17 5.844 1 98.25 182 ALA B C 1
ATOM 4168 O O . ALA B 1 182 ? -10.344 -1.105 6.043 1 98.25 182 ALA B O 1
ATOM 4169 N N . LEU B 1 183 ? -12.094 -2.256 5.172 1 98.06 183 LEU B N 1
ATOM 4170 C CA . LEU B 1 183 ? -12.758 -1.059 4.66 1 98.06 183 LEU B CA 1
ATOM 4171 C C . LEU B 1 183 ? -13.211 -0.159 5.801 1 98.06 183 LEU B C 1
ATOM 4173 O O . LEU B 1 183 ? -13.047 1.061 5.746 1 98.06 183 LEU B O 1
ATOM 4177 N N . GLN B 1 184 ? -13.727 -0.711 6.805 1 97.94 184 GLN B N 1
ATOM 4178 C CA . GLN B 1 184 ? -14.141 0.042 7.984 1 97.94 184 GLN B CA 1
ATOM 4179 C C . GLN B 1 184 ? -12.961 0.75 8.633 1 97.94 184 GLN B C 1
ATOM 4181 O O . GLN B 1 184 ? -13.062 1.913 9.031 1 97.94 184 GLN B O 1
ATOM 4186 N N . ARG B 1 185 ? -11.938 0.029 8.734 1 97.56 185 ARG B N 1
ATOM 4187 C CA . ARG B 1 185 ? -10.719 0.613 9.281 1 97.56 185 ARG B CA 1
ATOM 4188 C C . ARG B 1 185 ? -10.258 1.808 8.453 1 97.56 185 ARG B C 1
ATOM 4190 O O . ARG B 1 185 ? -9.898 2.852 9 1 97.56 185 ARG B O 1
ATOM 4197 N N . ALA B 1 186 ? -10.266 1.646 7.141 1 97.94 186 ALA B N 1
ATOM 4198 C CA . ALA B 1 186 ? -9.836 2.715 6.238 1 97.94 186 ALA B CA 1
ATOM 4199 C C . ALA B 1 186 ? -10.672 3.975 6.445 1 97.94 186 ALA B C 1
ATOM 4201 O O . ALA B 1 186 ? -10.133 5.078 6.531 1 97.94 186 ALA B O 1
ATOM 4202 N N . VAL B 1 187 ? -11.922 3.812 6.602 1 97.44 187 VAL B N 1
ATOM 4203 C CA . VAL B 1 187 ? -12.852 4.926 6.773 1 97.44 187 VAL B CA 1
ATOM 4204 C C . VAL B 1 187 ? -12.602 5.602 8.117 1 97.44 187 VAL B C 1
ATOM 4206 O O . VAL B 1 187 ? -12.594 6.828 8.219 1 97.44 187 VAL B O 1
ATOM 4209 N N . ARG B 1 188 ? -12.375 4.844 9.141 1 97.81 188 ARG B N 1
ATOM 4210 C CA . ARG B 1 188 ? -12.07 5.395 10.461 1 97.81 188 ARG B CA 1
ATOM 4211 C C . ARG B 1 188 ? -10.766 6.18 10.445 1 97.81 188 ARG B C 1
ATOM 4213 O O . ARG B 1 188 ? -10.672 7.258 11.031 1 97.81 188 ARG B O 1
ATOM 4220 N N . GLU B 1 189 ? -9.805 5.594 9.75 1 98.25 189 GLU B N 1
ATOM 4221 C CA . GLU B 1 189 ? -8.523 6.289 9.617 1 98.25 189 GLU B CA 1
ATOM 4222 C C . GLU B 1 189 ? -8.703 7.637 8.93 1 98.25 189 GLU B C 1
ATOM 4224 O O . GLU B 1 189 ? -8.141 8.648 9.367 1 98.25 189 GLU B O 1
ATOM 4229 N N . GLU B 1 190 ? -9.5 7.703 7.934 1 97.12 190 GLU B N 1
ATOM 4230 C CA . GLU B 1 190 ? -9.711 8.922 7.156 1 97.12 190 GLU B CA 1
ATOM 4231 C C . GLU B 1 190 ? -10.508 9.953 7.953 1 97.12 190 GLU B C 1
ATOM 4233 O O . GLU B 1 190 ? -10.094 11.109 8.07 1 97.12 190 GLU B O 1
ATOM 4238 N N . ASP B 1 191 ? -11.508 9.508 8.594 1 95.88 191 ASP B N 1
ATOM 4239 C CA . ASP B 1 191 ? -12.461 10.43 9.211 1 95.88 191 ASP B CA 1
ATOM 4240 C C . ASP B 1 191 ? -11.984 10.867 10.594 1 95.88 191 ASP B C 1
ATOM 4242 O O . ASP B 1 191 ? -12.18 12.023 10.984 1 95.88 191 ASP B O 1
ATOM 4246 N N . GLU B 1 192 ? -11.367 10.023 11.273 1 96.94 192 GLU B N 1
ATOM 4247 C CA . GLU B 1 192 ? -11.07 10.32 12.672 1 96.94 192 GLU B CA 1
ATOM 4248 C C . GLU B 1 192 ? -9.625 10.781 12.844 1 96.94 192 GLU B C 1
ATOM 4250 O O . GLU B 1 192 ? -9.289 11.422 13.844 1 96.94 192 GLU B O 1
ATOM 4255 N N . VAL B 1 193 ? -8.836 10.422 11.922 1 98.06 193 VAL B N 1
ATOM 4256 C CA . VAL B 1 193 ? -7.43 10.773 12.078 1 98.06 193 VAL B CA 1
ATOM 4257 C C . VAL B 1 193 ? -7.023 11.781 11 1 98.06 193 VAL B C 1
ATOM 4259 O O . VAL B 1 193 ? -6.707 12.93 11.305 1 98.06 193 VAL B O 1
ATOM 4262 N N . CYS B 1 194 ? -7.191 11.453 9.719 1 97.88 194 CYS B N 1
ATOM 4263 C CA . CYS B 1 194 ? -6.715 12.281 8.617 1 97.88 194 CYS B CA 1
ATOM 4264 C C . CYS B 1 194 ? -7.434 13.625 8.602 1 97.88 194 CYS B C 1
ATOM 4266 O O . CYS B 1 194 ? -6.797 14.672 8.453 1 97.88 194 CYS B O 1
ATOM 4268 N N . GLU B 1 195 ? -8.711 13.625 8.812 1 96.69 195 GLU B N 1
ATOM 4269 C CA . GLU B 1 195 ? -9.484 14.859 8.781 1 96.69 195 GLU B CA 1
ATOM 4270 C C . GLU B 1 195 ? -9.07 15.797 9.906 1 96.69 195 GLU B C 1
ATOM 4272 O O . GLU B 1 195 ? -8.984 17.016 9.703 1 96.69 195 GLU B O 1
ATOM 4277 N N . ARG B 1 196 ? -8.82 15.281 11.055 1 96.94 196 ARG B N 1
ATOM 4278 C CA . ARG B 1 196 ? -8.438 16.094 12.195 1 96.94 196 ARG B CA 1
ATOM 4279 C C . ARG B 1 196 ? -7.023 16.656 12.023 1 96.94 196 ARG B C 1
ATOM 4281 O O . ARG B 1 196 ? -6.738 17.781 12.438 1 96.94 196 ARG B O 1
ATOM 4288 N N . LEU B 1 197 ? -6.184 15.844 11.391 1 98.12 197 LEU B N 1
ATOM 4289 C CA . LEU B 1 197 ? -4.859 16.344 11.047 1 98.12 197 LEU B CA 1
ATOM 4290 C C . LEU B 1 197 ? -4.953 17.484 10.031 1 98.12 197 LEU B C 1
ATOM 4292 O O . LEU B 1 197 ? -4.207 18.453 10.109 1 98.12 197 LEU B O 1
ATOM 4296 N N . ASN B 1 198 ? -5.895 17.359 9.125 1 97.06 198 ASN B N 1
ATOM 4297 C CA . ASN B 1 198 ? -6.121 18.406 8.148 1 97.06 198 ASN B CA 1
ATOM 4298 C C . ASN B 1 198 ? -6.516 19.719 8.82 1 97.06 198 ASN B C 1
ATOM 4300 O O . ASN B 1 198 ? -6.035 20.797 8.438 1 97.06 198 ASN B O 1
ATOM 4304 N N . LEU B 1 199 ? -7.359 19.594 9.766 1 96.5 199 LEU B N 1
ATOM 4305 C CA . LEU B 1 199 ? -7.797 20.781 10.492 1 96.5 199 LEU B CA 1
ATOM 4306 C C . LEU B 1 199 ? -6.613 21.484 11.164 1 96.5 199 LEU B C 1
ATOM 4308 O O . LEU B 1 199 ? -6.461 22.703 11.055 1 96.5 199 LEU B O 1
ATOM 4312 N N . LEU B 1 200 ? -5.84 20.688 11.82 1 97.12 200 LEU B N 1
ATOM 4313 C CA . LEU B 1 200 ? -4.668 21.234 12.5 1 97.12 200 LEU B CA 1
ATOM 4314 C C . LEU B 1 200 ? -3.715 21.875 11.5 1 97.12 200 LEU B C 1
ATOM 4316 O O . LEU B 1 200 ? -3.193 22.969 11.742 1 97.12 200 LEU B O 1
ATOM 4320 N N . LEU B 1 201 ? -3.543 21.25 10.375 1 97.38 201 LEU B N 1
ATOM 4321 C CA . LEU B 1 201 ? -2.654 21.766 9.336 1 97.38 201 LEU B CA 1
ATOM 4322 C C . LEU B 1 201 ? -3.184 23.078 8.773 1 97.38 201 LEU B C 1
ATOM 4324 O O . LEU B 1 201 ? -2.404 23.984 8.461 1 97.38 201 LEU B O 1
ATOM 4328 N N . GLU B 1 202 ? -4.438 23.172 8.602 1 96.25 202 GLU B N 1
ATOM 4329 C CA . GLU B 1 202 ? -5.043 24.391 8.102 1 96.25 202 GLU B CA 1
ATOM 4330 C C . GLU B 1 202 ? -4.816 25.562 9.07 1 96.25 202 GLU B C 1
ATOM 4332 O O . GLU B 1 202 ? -4.535 26.672 8.641 1 96.25 202 GLU B O 1
ATOM 4337 N N . VAL B 1 203 ? -4.863 25.234 10.359 1 97.12 203 VAL B N 1
ATOM 4338 C CA . VAL B 1 203 ? -4.617 26.25 11.383 1 97.12 203 VAL B CA 1
ATOM 4339 C C . VAL B 1 203 ? -3.15 26.672 11.344 1 97.12 203 VAL B C 1
ATOM 4341 O O . VAL B 1 203 ? -2.84 27.875 11.328 1 97.12 203 VAL B O 1
ATOM 4344 N N . LEU B 1 204 ? -2.283 25.734 11.32 1 97.62 204 LEU B N 1
ATOM 4345 C CA . LEU B 1 204 ? -0.852 26.016 11.281 1 97.62 204 LEU B CA 1
ATOM 4346 C C . LEU B 1 204 ? -0.471 26.75 10 1 97.62 204 LEU B C 1
ATOM 4348 O O . LEU B 1 204 ? 0.31 27.703 10.039 1 97.62 204 LEU B O 1
ATOM 4352 N N . GLY B 1 205 ? -1.048 26.312 8.922 1 96.88 205 GLY B N 1
ATOM 4353 C CA . GLY B 1 205 ? -0.8 26.984 7.656 1 96.88 205 GLY B CA 1
ATOM 4354 C C . GLY B 1 205 ? -1.307 28.422 7.629 1 96.88 205 GLY B C 1
ATOM 4355 O O . GLY B 1 205 ? -0.667 29.297 7.047 1 96.88 205 GLY B O 1
ATOM 4356 N N . ALA B 1 206 ? -2.434 28.625 8.242 1 96.19 206 ALA B N 1
ATOM 4357 C CA . ALA B 1 206 ? -2.992 29.969 8.32 1 96.19 206 ALA B CA 1
ATOM 4358 C C . ALA B 1 206 ? -2.07 30.906 9.102 1 96.19 206 ALA B C 1
ATOM 4360 O O . ALA B 1 206 ? -1.964 32.094 8.789 1 96.19 206 ALA B O 1
ATOM 4361 N N . HIS B 1 207 ? -1.454 30.359 10.133 1 97 207 HIS B N 1
ATOM 4362 C CA . HIS B 1 207 ? -0.504 31.156 10.906 1 97 207 HIS B CA 1
ATOM 4363 C C . HIS B 1 207 ? 0.698 31.547 10.062 1 97 207 HIS B C 1
ATOM 4365 O O . HIS B 1 207 ? 1.165 32.688 10.133 1 97 207 HIS B O 1
ATOM 4371 N N . ARG B 1 208 ? 1.179 30.625 9.336 1 95.56 208 ARG B N 1
ATOM 4372 C CA . ARG B 1 208 ? 2.279 30.906 8.422 1 95.56 208 ARG B CA 1
ATOM 4373 C C . ARG B 1 208 ? 1.906 32.031 7.449 1 95.56 208 ARG B C 1
ATOM 4375 O O . ARG B 1 208 ? 2.678 32.969 7.246 1 95.56 208 ARG B O 1
ATOM 4382 N N . ASP B 1 209 ? 0.738 31.969 6.895 1 95.06 209 ASP B N 1
ATOM 4383 C CA . ASP B 1 209 ? 0.255 32.969 5.961 1 95.06 209 ASP B CA 1
ATOM 4384 C C . ASP B 1 209 ? 0.12 34.344 6.645 1 95.06 209 ASP B C 1
ATOM 4386 O O . ASP B 1 209 ? 0.39 35.375 6.039 1 95.06 209 ASP B O 1
ATOM 4390 N N . LEU B 1 210 ? -0.358 34.281 7.887 1 95.88 210 LEU B N 1
ATOM 4391 C CA . LEU B 1 210 ? -0.498 35.5 8.672 1 95.88 210 LEU B CA 1
ATOM 4392 C C . LEU B 1 210 ? 0.854 36.188 8.867 1 95.88 210 LEU B C 1
ATOM 4394 O O . LEU B 1 210 ? 0.972 37.406 8.711 1 95.88 210 LEU B O 1
ATOM 4398 N N . CYS B 1 211 ? 1.86 35.406 9.172 1 94.88 211 CYS B N 1
ATOM 4399 C CA . CYS B 1 211 ? 3.203 35.938 9.352 1 94.88 211 CYS B CA 1
ATOM 4400 C C . CYS B 1 211 ? 3.721 36.562 8.062 1 94.88 211 CYS B C 1
ATOM 4402 O O . CYS B 1 211 ? 4.336 37.625 8.086 1 94.88 211 CYS B O 1
ATOM 4404 N N . GLU B 1 212 ? 3.418 35.969 6.988 1 93.19 212 GLU B N 1
ATOM 4405 C CA . GLU B 1 212 ? 3.846 36.469 5.691 1 93.19 212 GLU B CA 1
ATOM 4406 C C . GLU B 1 212 ? 3.125 37.781 5.352 1 93.19 212 GLU B C 1
ATOM 4408 O O . GLU B 1 212 ? 3.734 38.719 4.828 1 93.19 212 GLU B O 1
ATOM 4413 N N . ARG B 1 213 ? 1.876 37.812 5.637 1 92.75 213 ARG B N 1
ATOM 4414 C CA . ARG B 1 213 ? 1.093 39.031 5.406 1 92.75 213 ARG B CA 1
ATOM 4415 C C . ARG B 1 213 ? 1.626 40.188 6.238 1 92.75 213 ARG B C 1
ATOM 4417 O O . ARG B 1 213 ? 1.677 41.344 5.766 1 92.75 213 ARG B O 1
ATOM 4424 N N . HIS B 1 214 ? 1.942 39.906 7.484 1 92.56 214 HIS B N 1
ATOM 4425 C CA . HIS B 1 214 ? 2.508 40.906 8.367 1 92.56 214 HIS B CA 1
ATOM 4426 C C . HIS B 1 214 ? 3.809 41.469 7.797 1 92.56 214 HIS B C 1
ATOM 4428 O O . HIS B 1 214 ? 4.004 42.688 7.762 1 92.56 214 HIS B O 1
ATOM 4434 N N . GLU B 1 215 ? 4.629 40.594 7.328 1 89.94 215 GLU B N 1
ATOM 4435 C CA . GLU B 1 215 ? 5.941 41 6.82 1 89.94 215 GLU B CA 1
ATOM 4436 C C . GLU B 1 215 ? 5.82 41.781 5.52 1 89.94 215 GLU B C 1
ATOM 4438 O O . GLU B 1 215 ? 6.496 42.781 5.336 1 89.94 215 GLU B O 1
ATOM 4443 N N . LYS B 1 216 ? 4.98 41.469 4.641 1 91.31 216 LYS B N 1
ATOM 4444 C CA . LYS B 1 216 ? 4.852 42.062 3.318 1 91.31 216 LYS B CA 1
ATOM 4445 C C . LYS B 1 216 ? 3.924 43.281 3.355 1 91.31 216 LYS B C 1
ATOM 4447 O O . LYS B 1 216 ? 3.928 44.094 2.436 1 91.31 216 LYS B O 1
ATOM 4452 N N . GLY B 1 217 ? 3.205 43.344 4.41 1 90.12 217 GLY B N 1
ATOM 4453 C CA . GLY B 1 217 ? 2.227 44.438 4.48 1 90.12 217 GLY B CA 1
ATOM 4454 C C . GLY B 1 217 ? 2.66 45.562 5.379 1 90.12 217 GLY B C 1
ATOM 4455 O O . GLY B 1 217 ? 3.414 46.438 4.957 1 90.12 217 GLY B O 1
ATOM 4456 N N . VAL B 1 218 ? 2.266 45.438 6.625 1 88.12 218 VAL B N 1
ATOM 4457 C CA . VAL B 1 218 ? 2.375 46.531 7.562 1 88.12 218 VAL B CA 1
ATOM 4458 C C . VAL B 1 218 ? 3.846 46.875 7.777 1 88.12 218 VAL B C 1
ATOM 4460 O O . VAL B 1 218 ? 4.199 48.062 7.883 1 88.12 218 VAL B O 1
ATOM 4463 N N . VAL B 1 219 ? 4.68 45.938 7.805 1 89.62 219 VAL B N 1
ATOM 4464 C CA . VAL B 1 219 ? 6.105 46.188 8.008 1 89.62 219 VAL B CA 1
ATOM 4465 C C . VAL B 1 219 ? 6.676 46.938 6.801 1 89.62 219 VAL B C 1
ATOM 4467 O O . VAL B 1 219 ? 7.434 47.906 6.957 1 89.62 219 VAL B O 1
ATOM 4470 N N . HIS B 1 220 ? 6.312 46.562 5.688 1 91.19 220 HIS B N 1
ATOM 4471 C CA . HIS B 1 220 ? 6.766 47.219 4.469 1 91.19 220 HIS B CA 1
ATOM 4472 C C . HIS B 1 220 ? 6.227 48.656 4.371 1 91.19 220 HIS B C 1
ATOM 4474 O O . HIS B 1 220 ? 6.949 49.562 3.979 1 91.19 220 HIS B O 1
ATOM 4480 N N . ASP B 1 221 ? 4.98 48.781 4.727 1 91.12 221 ASP B N 1
ATOM 4481 C CA . ASP B 1 221 ? 4.371 50.094 4.73 1 91.12 221 ASP B CA 1
ATOM 4482 C C . ASP B 1 221 ? 5.09 51.031 5.707 1 91.12 221 ASP B C 1
ATOM 4484 O O . ASP B 1 221 ? 5.293 52.219 5.414 1 91.12 221 ASP B O 1
ATOM 4488 N N . HIS B 1 222 ? 5.426 50.469 6.789 1 90.56 222 HIS B N 1
ATOM 4489 C CA . HIS B 1 222 ? 6.152 51.25 7.793 1 90.56 222 HIS B CA 1
ATOM 4490 C C . HIS B 1 222 ? 7.516 51.688 7.273 1 90.56 222 HIS B C 1
ATOM 4492 O O . HIS B 1 222 ? 7.898 52.844 7.414 1 90.56 222 HIS B O 1
ATOM 4498 N N . GLN B 1 223 ? 8.188 50.875 6.613 1 92.25 223 GLN B N 1
ATOM 4499 C CA . GLN B 1 223 ? 9.5 51.156 6.051 1 92.25 223 GLN B CA 1
ATOM 4500 C C . GLN B 1 223 ? 9.398 52.188 4.934 1 92.25 223 GLN B C 1
ATOM 4502 O O . GLN B 1 223 ? 10.227 53.094 4.848 1 92.25 223 GLN B O 1
ATOM 4507 N N . ARG B 1 224 ? 8.453 52.062 4.223 1 93.81 224 ARG B N 1
ATOM 4508 C CA . ARG B 1 224 ? 8.227 53 3.127 1 93.81 224 ARG B CA 1
ATOM 4509 C C . ARG B 1 224 ? 7.922 54.375 3.654 1 93.81 224 ARG B C 1
ATOM 4511 O O . ARG B 1 224 ? 8.391 55.375 3.098 1 93.81 224 ARG B O 1
ATOM 4518 N N . ALA B 1 225 ? 7.129 54.406 4.668 1 93.88 225 ALA B N 1
ATOM 4519 C CA . ALA B 1 225 ? 6.773 55.688 5.266 1 93.88 225 ALA B CA 1
ATOM 4520 C C . ALA B 1 225 ? 8 56.375 5.871 1 93.88 225 ALA B C 1
ATOM 4522 O O . ALA B 1 225 ? 8.164 57.594 5.75 1 93.88 225 ALA B O 1
ATOM 4523 N N . LEU B 1 226 ? 8.828 55.625 6.441 1 93.81 226 LEU B N 1
ATOM 4524 C CA . LEU B 1 226 ? 10.055 56.156 7.031 1 93.81 226 LEU B CA 1
ATOM 4525 C C . LEU B 1 226 ? 11.016 56.625 5.949 1 93.81 226 LEU B C 1
ATOM 4527 O O . LEU B 1 226 ? 11.672 57.656 6.098 1 93.81 226 LEU B O 1
ATOM 4531 N N . ALA B 1 227 ? 11.133 55.906 4.922 1 95 227 ALA B N 1
ATOM 4532 C CA . ALA B 1 227 ? 12.008 56.281 3.809 1 95 227 ALA B CA 1
ATOM 4533 C C . ALA B 1 227 ? 11.562 57.594 3.16 1 95 227 ALA B C 1
ATOM 4535 O O . ALA B 1 227 ? 12.391 58.406 2.791 1 95 227 ALA B O 1
ATOM 4536 N N . LYS B 1 228 ? 10.273 57.656 3.016 1 95.25 228 LYS B N 1
ATOM 4537 C CA . LYS B 1 228 ? 9.727 58.906 2.455 1 95.25 228 LYS B CA 1
ATOM 4538 C C . LYS B 1 228 ? 10.047 60.094 3.344 1 95.25 228 LYS B C 1
ATOM 4540 O O . LYS B 1 228 ? 10.344 61.188 2.846 1 95.25 228 LYS B O 1
ATOM 4545 N N . MET B 1 229 ? 9.969 59.969 4.613 1 93.88 229 MET B N 1
ATOM 4546 C CA . MET B 1 229 ? 10.305 61.031 5.559 1 93.88 229 MET B CA 1
ATOM 4547 C C . MET B 1 229 ? 11.773 61.438 5.438 1 93.88 229 MET B C 1
ATOM 4549 O O . MET B 1 229 ? 12.109 62.625 5.469 1 93.88 229 MET B O 1
ATOM 4553 N N . LEU B 1 230 ? 12.578 60.375 5.312 1 94.38 230 LEU B N 1
ATOM 4554 C CA . LEU B 1 230 ? 14.008 60.625 5.168 1 94.38 230 LEU B CA 1
ATOM 4555 C C . LEU B 1 230 ? 14.297 61.406 3.885 1 94.38 230 LEU B C 1
ATOM 4557 O O . LEU B 1 230 ? 15.156 62.281 3.869 1 94.38 230 LEU B O 1
ATOM 4561 N N . ALA B 1 231 ? 13.609 61.062 2.887 1 94.81 231 ALA B N 1
ATOM 4562 C CA . ALA B 1 231 ? 13.773 61.75 1.614 1 94.81 231 ALA B CA 1
ATOM 4563 C C . ALA B 1 231 ? 13.328 63.219 1.729 1 94.81 231 ALA B C 1
ATOM 4565 O O . ALA B 1 231 ? 13.953 64.125 1.16 1 94.81 231 ALA B O 1
ATOM 4566 N N . LEU B 1 232 ? 12.219 63.406 2.432 1 93.69 232 LEU B N 1
ATOM 4567 C CA . LEU B 1 232 ? 11.711 64.75 2.635 1 93.69 232 LEU B CA 1
ATOM 4568 C C . LEU B 1 232 ? 12.68 65.625 3.467 1 93.69 232 LEU B C 1
ATOM 4570 O O . LEU B 1 232 ? 12.891 66.75 3.189 1 93.69 232 LEU B O 1
ATOM 4574 N N . LYS B 1 233 ? 13.219 65 4.434 1 92.94 233 LYS B N 1
ATOM 4575 C CA . LYS B 1 233 ? 14.188 65.688 5.277 1 92.94 233 LYS B CA 1
ATOM 4576 C C . LYS B 1 233 ? 15.43 66.062 4.48 1 92.94 233 LYS B C 1
ATOM 4578 O O . LYS B 1 233 ? 15.977 67.188 4.676 1 92.94 233 LYS B O 1
ATOM 4583 N N . LYS B 1 234 ? 15.844 65.25 3.611 1 94 234 LYS B N 1
ATOM 4584 C CA . LYS B 1 234 ? 16.984 65.562 2.752 1 94 234 LYS B CA 1
ATOM 4585 C C . LYS B 1 234 ? 16.672 66.75 1.83 1 94 234 LYS B C 1
ATOM 4587 O O . LYS B 1 234 ? 17.531 67.625 1.631 1 94 234 LYS B O 1
ATOM 4592 N N . ARG B 1 235 ? 15.5 66.75 1.338 1 92.25 235 ARG B N 1
ATOM 4593 C CA . ARG B 1 235 ? 15.078 67.812 0.457 1 92.25 235 ARG B CA 1
ATOM 4594 C C . ARG B 1 235 ? 14.977 69.125 1.219 1 92.25 235 ARG B C 1
ATOM 4596 O O . ARG B 1 235 ? 15.273 70.188 0.67 1 92.25 235 ARG B O 1
ATOM 4603 N N . GLN B 1 236 ? 14.492 69 2.447 1 88.69 236 GLN B N 1
ATOM 4604 C CA . GLN B 1 236 ? 14.391 70.188 3.293 1 88.69 236 GLN B CA 1
ATOM 4605 C C . GLN B 1 236 ? 15.766 70.812 3.559 1 88.69 236 GLN B C 1
ATOM 4607 O O . GLN B 1 236 ? 15.938 72 3.482 1 88.69 236 GLN B O 1
ATOM 4612 N N . ILE B 1 237 ? 16.734 69.938 3.852 1 89.19 237 ILE B N 1
ATOM 4613 C CA . ILE B 1 237 ? 18.109 70.438 4.125 1 89.19 237 ILE B CA 1
ATOM 4614 C C . ILE B 1 237 ? 18.703 71.062 2.877 1 89.19 237 ILE B C 1
ATOM 4616 O O . ILE B 1 237 ? 19.344 72.125 2.963 1 89.19 237 ILE B O 1
ATOM 4620 N N . GLN B 1 238 ? 18.438 70.438 1.77 1 90.81 238 GLN B N 1
ATOM 4621 C CA . GLN B 1 238 ? 18.922 71 0.507 1 90.81 238 GLN B CA 1
ATOM 4622 C C . GLN B 1 238 ? 18.281 72.375 0.19 1 90.81 238 GLN B C 1
ATOM 4624 O O . GLN B 1 238 ? 18.922 73.25 -0.353 1 90.81 238 GLN B O 1
ATOM 4629 N N . GLY B 1 239 ? 16.984 72.5 0.486 1 87.25 239 GLY B N 1
ATOM 4630 C CA . GLY B 1 239 ? 16.281 73.75 0.262 1 87.25 239 GLY B CA 1
ATOM 4631 C C . GLY B 1 239 ? 16.797 74.875 1.124 1 87.25 239 GLY B C 1
ATOM 4632 O O . GLY B 1 239 ? 16.938 76 0.655 1 87.25 239 GLY B O 1
ATOM 4633 N N . VAL B 1 240 ? 17.109 74.625 2.359 1 85.06 240 VAL B N 1
ATOM 4634 C CA . VAL B 1 240 ? 17.656 75.625 3.271 1 85.06 240 VAL B CA 1
ATOM 4635 C C . VAL B 1 240 ? 19.031 76.062 2.779 1 85.06 240 VAL B C 1
ATOM 4637 O O . VAL B 1 240 ? 19.359 77.312 2.822 1 85.06 240 VAL B O 1
ATOM 4640 N N . ILE B 1 241 ? 19.828 75.125 2.275 1 88.38 241 ILE B N 1
ATOM 4641 C CA . ILE B 1 241 ? 21.172 75.375 1.783 1 88.38 241 ILE B CA 1
ATOM 4642 C C . ILE B 1 241 ? 21.094 76.312 0.548 1 88.38 241 ILE B C 1
ATOM 4644 O O . ILE B 1 241 ? 21.922 77.188 0.383 1 88.38 241 ILE B O 1
ATOM 4648 N N . LYS B 1 242 ? 20.047 76.125 -0.29 1 90.69 242 LYS B N 1
ATOM 4649 C CA . LYS B 1 242 ? 19.906 76.812 -1.547 1 90.69 242 LYS B CA 1
ATOM 4650 C C . LYS B 1 242 ? 19.188 78.188 -1.341 1 90.69 242 LYS B C 1
ATOM 4652 O O . LYS B 1 242 ? 19.078 78.938 -2.268 1 90.69 242 LYS B O 1
ATOM 4657 N N . GLY B 1 243 ? 18.797 78.5 -0.123 1 88.06 243 GLY B N 1
ATOM 4658 C CA . GLY B 1 243 ? 18.094 79.75 0.175 1 88.06 243 GLY B CA 1
ATOM 4659 C C . GLY B 1 243 ? 16.672 79.812 -0.349 1 88.06 243 GLY B C 1
ATOM 4660 O O . GLY B 1 243 ? 16.266 80.75 -0.996 1 88.06 243 GLY B O 1
ATOM 4661 N N . ALA B 1 244 ? 15.875 78.75 -0.07 1 80.69 244 ALA B N 1
ATOM 4662 C CA . ALA B 1 244 ? 14.492 78.625 -0.531 1 80.69 244 ALA B CA 1
ATOM 4663 C C . ALA B 1 244 ? 13.609 79.688 0.066 1 80.69 244 ALA B C 1
ATOM 4665 O O . ALA B 1 244 ? 13.859 80.188 1.181 1 80.69 244 ALA B O 1
ATOM 4666 N N . ASP B 1 245 ? 12.633 80.188 -0.684 1 87.75 245 ASP B N 1
ATOM 4667 C CA . ASP B 1 245 ? 11.727 81.25 -0.253 1 87.75 245 ASP B CA 1
ATOM 4668 C C . ASP B 1 245 ? 10.797 80.75 0.853 1 87.75 245 ASP B C 1
ATOM 4670 O O . ASP B 1 245 ? 10.703 79.562 1.108 1 87.75 245 ASP B O 1
ATOM 4674 N N . ALA B 1 246 ? 10.203 81.625 1.508 1 84.81 246 ALA B N 1
ATOM 4675 C CA . ALA B 1 246 ? 9.375 81.375 2.682 1 84.81 246 ALA B CA 1
ATOM 4676 C C . ALA B 1 246 ? 8.195 80.438 2.33 1 84.81 246 ALA B C 1
ATOM 4678 O O . ALA B 1 246 ? 7.797 79.625 3.125 1 84.81 246 ALA B O 1
ATOM 4679 N N . GLU B 1 247 ? 7.691 80.625 1.136 1 85.5 247 GLU B N 1
ATOM 4680 C CA . GLU B 1 247 ? 6.547 79.812 0.705 1 85.5 247 GLU B CA 1
ATOM 4681 C C . GLU B 1 247 ? 6.938 78.375 0.505 1 85.5 247 GLU B C 1
ATOM 4683 O O . GLU B 1 247 ? 6.18 77.5 0.856 1 85.5 247 GLU B O 1
ATOM 4688 N N . SER B 1 248 ? 8.078 78.188 -0.044 1 86.62 248 SER B N 1
ATOM 4689 C CA . SER B 1 248 ? 8.586 76.812 -0.281 1 86.62 248 SER B CA 1
ATOM 4690 C C . SER B 1 248 ? 8.883 76.125 1.032 1 86.62 248 SER B C 1
ATOM 4692 O O . SER B 1 248 ? 8.625 74.938 1.167 1 86.62 248 SER B O 1
ATOM 4694 N N . VAL B 1 249 ? 9.305 76.812 2.014 1 86.31 249 VAL B N 1
ATOM 4695 C CA . VAL B 1 249 ? 9.633 76.312 3.32 1 86.31 249 VAL B CA 1
ATOM 4696 C C . VAL B 1 249 ? 8.352 75.875 4.051 1 86.31 249 VAL B C 1
ATOM 4698 O O . VAL B 1 249 ? 8.297 74.812 4.695 1 86.31 249 VAL B O 1
ATOM 4701 N N . GLU B 1 250 ? 7.379 76.688 3.922 1 89.5 250 GLU B N 1
ATOM 4702 C CA . GLU B 1 250 ? 6.098 76.438 4.562 1 89.5 250 GLU B CA 1
ATOM 4703 C C . GLU B 1 250 ? 5.438 75.188 3.953 1 89.5 250 GLU B C 1
ATOM 4705 O O . GLU B 1 250 ? 4.832 74.375 4.668 1 89.5 250 GLU B O 1
ATOM 4710 N N . GLN B 1 251 ? 5.551 75.062 2.658 1 91.12 251 GLN B N 1
ATOM 4711 C CA . GLN B 1 251 ? 4.996 73.938 1.973 1 91.12 251 GLN B CA 1
ATOM 4712 C C . GLN B 1 251 ? 5.711 72.625 2.396 1 91.12 251 GLN B C 1
ATOM 4714 O O . GLN B 1 251 ? 5.074 71.625 2.584 1 91.12 251 GLN B O 1
ATOM 4719 N N . MET B 1 252 ? 6.969 72.688 2.518 1 91 252 MET B N 1
ATOM 4720 C CA . MET B 1 252 ? 7.762 71.562 2.934 1 91 252 MET B CA 1
ATOM 4721 C C . MET B 1 252 ? 7.441 71.125 4.371 1 91 252 MET B C 1
ATOM 4723 O O . MET B 1 252 ? 7.395 69.938 4.703 1 91 252 MET B O 1
ATOM 4727 N N . GLU B 1 253 ? 7.254 72.125 5.23 1 90.69 253 GLU B N 1
ATOM 4728 C CA . GLU B 1 253 ? 6.891 71.875 6.621 1 90.69 253 GLU B CA 1
ATOM 4729 C C . GLU B 1 253 ? 5.523 71.188 6.719 1 90.69 253 GLU B C 1
ATOM 4731 O O . GLU B 1 253 ? 5.316 70.312 7.562 1 90.69 253 GLU B O 1
ATOM 4736 N N . ARG B 1 254 ? 4.652 71.625 5.902 1 92.75 254 ARG B N 1
ATOM 4737 C CA . ARG B 1 254 ? 3.334 71 5.855 1 92.75 254 ARG B CA 1
ATOM 4738 C C . ARG B 1 254 ? 3.426 69.562 5.387 1 92.75 254 ARG B C 1
ATOM 4740 O O . ARG B 1 254 ? 2.762 68.688 5.934 1 92.75 254 ARG B O 1
ATOM 4747 N N . LYS B 1 255 ? 4.215 69.312 4.375 1 93.5 255 LYS B N 1
ATOM 4748 C CA . LYS B 1 255 ? 4.418 68 3.863 1 93.5 255 LYS B CA 1
ATOM 4749 C C . LYS B 1 255 ? 5.051 67.062 4.922 1 93.5 255 LYS B C 1
ATOM 4751 O O . LYS B 1 255 ? 4.699 65.875 5.039 1 93.5 255 LYS B O 1
ATOM 4756 N N . MET B 1 256 ? 5.953 67.5 5.648 1 93.25 256 MET B N 1
ATOM 4757 C CA . MET B 1 256 ? 6.625 66.75 6.707 1 93.25 256 MET B CA 1
ATOM 4758 C C . MET B 1 256 ? 5.652 66.438 7.832 1 93.25 256 MET B C 1
ATOM 4760 O O . MET B 1 256 ? 5.695 65.312 8.383 1 93.25 256 MET B O 1
ATOM 4764 N N . MET B 1 257 ? 4.828 67.438 8.109 1 93.88 257 MET B N 1
ATOM 4765 C CA . MET B 1 257 ? 3.84 67.25 9.156 1 93.88 257 MET B CA 1
ATOM 4766 C C . MET B 1 257 ? 2.842 66.188 8.75 1 93.88 257 MET B C 1
ATOM 4768 O O . MET B 1 257 ? 2.441 65.312 9.57 1 93.88 257 MET B O 1
ATOM 4772 N N . GLU B 1 258 ? 2.434 66.188 7.551 1 94.69 258 GLU B N 1
ATOM 4773 C CA . GLU B 1 258 ? 1.543 65.188 7.016 1 94.69 258 GLU B CA 1
ATOM 4774 C C . GLU B 1 258 ? 2.201 63.812 7.043 1 94.69 258 GLU B C 1
ATOM 4776 O O . GLU B 1 258 ? 1.558 62.812 7.379 1 94.69 258 GLU B O 1
ATOM 4781 N N . GLN B 1 259 ? 3.404 63.812 6.645 1 94.25 259 GLN B N 1
ATOM 4782 C CA . GLN B 1 259 ? 4.141 62.562 6.629 1 94.25 259 GLN B CA 1
ATOM 4783 C C . GLN B 1 259 ? 4.336 62.031 8.047 1 94.25 259 GLN B C 1
ATOM 4785 O O . GLN B 1 259 ? 4.34 60.812 8.258 1 94.25 259 GLN B O 1
ATOM 4790 N N . GLU B 1 260 ? 4.547 62.844 9.008 1 93.56 260 GLU B N 1
ATOM 4791 C CA . GLU B 1 260 ? 4.664 62.438 10.406 1 93.56 260 GLU B CA 1
ATOM 4792 C C . GLU B 1 260 ? 3.375 61.781 10.891 1 93.56 260 GLU B C 1
ATOM 4794 O O . GLU B 1 260 ? 3.416 60.812 11.664 1 93.56 260 GLU B O 1
ATOM 4799 N N . SER B 1 261 ? 2.291 62.344 10.43 1 93.19 261 SER B N 1
ATOM 4800 C CA . SER B 1 261 ? 0.993 61.781 10.773 1 93.19 261 SER B CA 1
ATOM 4801 C C . SER B 1 261 ? 0.812 60.406 10.164 1 93.19 261 SER B C 1
ATOM 4803 O O . SER B 1 261 ? 0.256 59.5 10.797 1 93.19 261 SER B O 1
ATOM 4805 N N . VAL B 1 262 ? 1.243 60.25 8.977 1 93.62 262 VAL B N 1
ATOM 4806 C CA . VAL B 1 262 ? 1.185 58.969 8.305 1 93.62 262 VAL B CA 1
ATOM 4807 C C . VAL B 1 262 ? 2.039 57.969 9.055 1 93.62 262 VAL B C 1
ATOM 4809 O O . VAL B 1 262 ? 1.608 56.812 9.281 1 93.62 262 VAL B O 1
ATOM 4812 N N . ILE B 1 263 ? 3.176 58.281 9.375 1 94.19 263 ILE B N 1
ATOM 4813 C CA . ILE B 1 263 ? 4.094 57.406 10.094 1 94.19 263 ILE B CA 1
ATOM 4814 C C . ILE B 1 263 ? 3.479 57 11.43 1 94.19 263 ILE B C 1
ATOM 4816 O O . ILE B 1 263 ? 3.562 55.812 11.828 1 94.19 263 ILE B O 1
ATOM 4820 N N . ALA B 1 264 ? 2.883 57.969 12.102 1 92.25 264 ALA B N 1
ATOM 4821 C CA . ALA B 1 264 ? 2.252 57.688 13.383 1 92.25 264 ALA B CA 1
ATOM 4822 C C . ALA B 1 264 ? 1.131 56.656 13.227 1 92.25 264 ALA B C 1
ATOM 4824 O O . ALA B 1 264 ? 0.981 55.781 14.062 1 92.25 264 ALA B O 1
ATOM 4825 N N . ASN B 1 265 ? 0.416 56.844 12.211 1 91.62 265 ASN B N 1
ATOM 4826 C CA . ASN B 1 265 ? -0.675 55.906 11.945 1 91.62 265 ASN B CA 1
ATOM 4827 C C . ASN B 1 265 ? -0.153 54.531 11.617 1 91.62 265 ASN B C 1
ATOM 4829 O O . ASN B 1 265 ? -0.688 53.531 12.102 1 91.62 265 ASN B O 1
ATOM 4833 N N . VAL B 1 266 ? 0.774 54.438 10.781 1 92.44 266 VAL B N 1
ATOM 4834 C CA . VAL B 1 266 ? 1.353 53.156 10.383 1 92.44 266 VAL B CA 1
ATOM 4835 C C . VAL B 1 266 ? 1.983 52.469 11.594 1 92.44 266 VAL B C 1
ATOM 4837 O O . VAL B 1 266 ? 1.938 51.25 11.719 1 92.44 266 VAL B O 1
ATOM 4840 N N . ASP B 1 267 ? 2.58 53.281 12.391 1 92.5 267 ASP B N 1
ATOM 4841 C CA . ASP B 1 267 ? 3.195 52.75 13.609 1 92.5 267 ASP B CA 1
ATOM 4842 C C . ASP B 1 267 ? 2.148 52.125 14.523 1 92.5 267 ASP B C 1
ATOM 4844 O O . ASP B 1 267 ? 2.383 51.062 15.109 1 92.5 267 ASP B O 1
ATOM 4848 N N . LEU B 1 268 ? 1.073 52.844 14.672 1 92.81 268 LEU B N 1
ATOM 4849 C CA . LEU B 1 268 ? -0.014 52.312 15.492 1 92.81 268 LEU B CA 1
ATOM 4850 C C . LEU B 1 268 ? -0.58 51.031 14.891 1 92.81 268 LEU B C 1
ATOM 4852 O O . LEU B 1 268 ? -0.911 50.094 15.617 1 92.81 268 LEU B O 1
ATOM 4856 N N . ARG B 1 269 ? -0.69 51 13.625 1 92.88 269 ARG B N 1
ATOM 4857 C CA . ARG B 1 269 ? -1.186 49.812 12.93 1 92.88 269 ARG B CA 1
ATOM 4858 C C . ARG B 1 269 ? -0.234 48.656 13.109 1 92.88 269 ARG B C 1
ATOM 4860 O O . ARG B 1 269 ? -0.673 47.5 13.281 1 92.88 269 ARG B O 1
ATOM 4867 N N . ASN B 1 270 ? 1.021 48.938 13.008 1 93.25 270 ASN B N 1
ATOM 4868 C CA . ASN B 1 270 ? 2.02 47.906 13.219 1 93.25 270 ASN B CA 1
ATOM 4869 C C . ASN B 1 270 ? 1.953 47.344 14.633 1 93.25 270 ASN B C 1
ATOM 4871 O O . ASN B 1 270 ? 2.061 46.125 14.828 1 93.25 270 ASN B O 1
ATOM 4875 N N . ALA B 1 271 ? 1.813 48.219 15.594 1 94.44 271 ALA B N 1
ATOM 4876 C CA . ALA B 1 271 ? 1.692 47.781 16.984 1 94.44 271 ALA B CA 1
ATOM 4877 C C . ALA B 1 271 ? 0.448 46.906 17.172 1 94.44 271 ALA B C 1
ATOM 4879 O O . ALA B 1 271 ? 0.49 45.906 17.875 1 94.44 271 ALA B O 1
ATOM 4880 N N . TYR B 1 272 ? -0.568 47.344 16.578 1 94.94 272 TYR B N 1
ATOM 4881 C CA . TYR B 1 272 ? -1.81 46.594 16.656 1 94.94 272 TYR B CA 1
ATOM 4882 C C . TYR B 1 272 ? -1.642 45.219 16.016 1 94.94 272 TYR B C 1
ATOM 4884 O O . TYR B 1 272 ? -2.113 44.188 16.562 1 94.94 272 TYR B O 1
ATOM 4892 N N . ALA B 1 273 ? -1.057 45.188 14.891 1 94.94 273 ALA B N 1
ATOM 4893 C CA . ALA B 1 273 ? -0.798 43.938 14.188 1 94.94 273 ALA B CA 1
ATOM 4894 C C . ALA B 1 273 ? 0.026 42.969 15.055 1 94.94 273 ALA B C 1
ATOM 4896 O O . ALA B 1 273 ? -0.258 41.781 15.117 1 94.94 273 ALA B O 1
ATOM 4897 N N . LEU B 1 274 ? 0.999 43.5 15.688 1 95.38 274 LEU B N 1
ATOM 4898 C CA . LEU B 1 274 ? 1.851 42.688 16.547 1 95.38 274 LEU B CA 1
ATOM 4899 C C . LEU B 1 274 ? 1.058 42.125 17.734 1 95.38 274 LEU B C 1
ATOM 4901 O O . LEU B 1 274 ? 1.277 41 18.156 1 95.38 274 LEU B O 1
ATOM 4905 N N . HIS B 1 275 ? 0.225 42.969 18.234 1 95.12 275 HIS B N 1
ATOM 4906 C CA . HIS B 1 275 ? -0.647 42.531 19.312 1 95.12 275 HIS B CA 1
ATOM 4907 C C . HIS B 1 275 ? -1.528 41.375 18.859 1 95.12 275 HIS B C 1
ATOM 4909 O O . HIS B 1 275 ? -1.673 40.375 19.562 1 95.12 275 HIS B O 1
ATOM 4915 N N . CYS B 1 276 ? -2.125 41.5 17.688 1 95.38 276 CYS B N 1
ATOM 4916 C CA . CYS B 1 276 ? -2.957 40.438 17.141 1 95.38 276 CYS B CA 1
ATOM 4917 C C . CYS B 1 276 ? -2.143 39.188 16.906 1 95.38 276 CYS B C 1
ATOM 4919 O O . CYS B 1 276 ? -2.607 38.062 17.188 1 95.38 276 CYS B O 1
ATOM 4921 N N . LEU B 1 277 ? -0.976 39.344 16.375 1 95.81 277 LEU B N 1
ATOM 4922 C CA . LEU B 1 277 ? -0.094 38.219 16.109 1 95.81 277 LEU B CA 1
ATOM 4923 C C . LEU B 1 277 ? 0.195 37.438 17.406 1 95.81 277 LEU B C 1
ATOM 4925 O O . LEU B 1 277 ? 0.274 36.219 17.406 1 95.81 277 LEU B O 1
ATOM 4929 N N . HIS B 1 278 ? 0.382 38.219 18.438 1 95.88 278 HIS B N 1
ATOM 4930 C CA . HIS B 1 278 ? 0.588 37.625 19.75 1 95.88 278 HIS B CA 1
ATOM 4931 C C . HIS B 1 278 ? -0.589 36.719 20.141 1 95.88 278 HIS B C 1
ATOM 4933 O O . HIS B 1 278 ? -0.401 35.562 20.516 1 95.88 278 HIS B O 1
ATOM 4939 N N . LEU B 1 279 ? -1.758 37.219 20 1 95.19 279 LEU B N 1
ATOM 4940 C CA . LEU B 1 279 ? -2.963 36.5 20.359 1 95.19 279 LEU B CA 1
ATOM 4941 C C . LEU B 1 279 ? -3.158 35.281 19.453 1 95.19 279 LEU B C 1
ATOM 4943 O O . LEU B 1 279 ? -3.514 34.188 19.922 1 95.19 279 LEU B O 1
ATOM 4947 N N . GLU B 1 280 ? -2.947 35.469 18.203 1 96.56 280 GLU B N 1
ATOM 4948 C CA . GLU B 1 280 ? -3.119 34.375 17.234 1 96.56 280 GLU B CA 1
ATOM 4949 C C . GLU B 1 280 ? -2.109 33.281 17.469 1 96.56 280 GLU B C 1
ATOM 4951 O O . GLU B 1 280 ? -2.412 32.094 17.234 1 96.56 280 GLU B O 1
ATOM 4956 N N . THR B 1 281 ? -0.899 33.625 17.812 1 96.06 281 THR B N 1
ATOM 4957 C CA . THR B 1 281 ? 0.104 32.625 18.141 1 96.06 281 THR B CA 1
ATOM 4958 C C . THR B 1 281 ? -0.352 31.781 19.328 1 96.06 281 THR B C 1
ATOM 4960 O O . THR B 1 281 ? -0.211 30.547 19.312 1 96.06 281 THR B O 1
ATOM 4963 N N . GLN B 1 282 ? -0.905 32.438 20.297 1 95.06 282 GLN B N 1
ATOM 4964 C CA . GLN B 1 282 ? -1.427 31.719 21.453 1 95.06 282 GLN B CA 1
ATOM 4965 C C . GLN B 1 282 ? -2.576 30.797 21.047 1 95.06 282 GLN B C 1
ATOM 4967 O O . GLN B 1 282 ? -2.723 29.703 21.594 1 95.06 282 GLN B O 1
ATOM 4972 N N . LEU B 1 283 ? -3.377 31.25 20.156 1 95.44 283 LEU B N 1
ATOM 4973 C CA . LEU B 1 283 ? -4.484 30.438 19.656 1 95.44 283 LEU B CA 1
ATOM 4974 C C . LEU B 1 283 ? -3.969 29.172 19 1 95.44 283 LEU B C 1
ATOM 4976 O O . LEU B 1 283 ? -4.555 28.094 19.156 1 95.44 283 LEU B O 1
ATOM 4980 N N . VAL B 1 284 ? -2.914 29.234 18.203 1 95.75 284 VAL B N 1
ATOM 4981 C CA . VAL B 1 284 ? -2.309 28.078 17.562 1 95.75 284 VAL B CA 1
ATOM 4982 C C . VAL B 1 284 ? -1.89 27.062 18.609 1 95.75 284 VAL B C 1
ATOM 4984 O O . VAL B 1 284 ? -2.141 25.859 18.469 1 95.75 284 VAL B O 1
ATOM 4987 N N . HIS B 1 285 ? -1.271 27.562 19.688 1 93.19 285 HIS B N 1
ATOM 4988 C CA . HIS B 1 285 ? -0.837 26.672 20.75 1 93.19 285 HIS B CA 1
ATOM 4989 C C . HIS B 1 285 ? -2.027 25.969 21.406 1 93.19 285 HIS B C 1
ATOM 4991 O O . HIS B 1 285 ? -1.926 24.812 21.812 1 93.19 285 HIS B O 1
ATOM 4997 N N . ALA B 1 286 ? -3.109 26.656 21.469 1 92.44 286 ALA B N 1
ATOM 4998 C CA . ALA B 1 286 ? -4.324 26.031 22 1 92.44 286 ALA B CA 1
ATOM 4999 C C . ALA B 1 286 ? -4.801 24.906 21.078 1 92.44 286 ALA B C 1
ATOM 5001 O O . ALA B 1 286 ? -5.246 23.859 21.562 1 92.44 286 ALA B O 1
ATOM 5002 N N . HIS B 1 287 ? -4.715 25.141 19.828 1 94 287 HIS B N 1
ATOM 5003 C CA . HIS B 1 287 ? -5.152 24.125 18.859 1 94 287 HIS B CA 1
ATOM 5004 C C . HIS B 1 287 ? -4.191 22.953 18.828 1 94 287 HIS B C 1
ATOM 5006 O O . HIS B 1 287 ? -4.574 21.844 18.438 1 94 287 HIS B O 1
ATOM 5012 N N . LEU B 1 288 ? -2.934 23.125 19.188 1 93.44 288 LEU B N 1
ATOM 5013 C CA . LEU B 1 288 ? -1.942 22.062 19.172 1 93.44 288 LEU B CA 1
ATOM 5014 C C . LEU B 1 288 ? -2.346 20.938 20.109 1 93.44 288 LEU B C 1
ATOM 5016 O O . LEU B 1 288 ? -1.896 19.797 19.953 1 93.44 288 LEU B O 1
ATOM 5020 N N . GLU B 1 289 ? -3.201 21.281 21.031 1 88.94 289 GLU B N 1
ATOM 5021 C CA . GLU B 1 289 ? -3.66 20.297 22.016 1 88.94 289 GLU B CA 1
ATOM 5022 C C . GLU B 1 289 ? -4.398 19.141 21.328 1 88.94 289 GLU B C 1
ATOM 5024 O O . GLU B 1 289 ? -4.391 18.016 21.812 1 88.94 289 GLU B O 1
ATOM 5029 N N . ILE B 1 290 ? -4.918 19.375 20.234 1 93.12 290 ILE B N 1
ATOM 5030 C CA . ILE B 1 290 ? -5.727 18.391 19.531 1 93.12 290 ILE B CA 1
ATOM 5031 C C . ILE B 1 290 ? -4.832 17.266 19.031 1 93.12 290 ILE B C 1
ATOM 5033 O O . ILE B 1 290 ? -5.305 16.141 18.781 1 93.12 290 ILE B O 1
ATOM 5037 N N . LEU B 1 291 ? -3.539 17.562 18.828 1 94.56 291 LEU B N 1
ATOM 5038 C CA . LEU B 1 291 ? -2.613 16.562 18.281 1 94.56 291 LEU B CA 1
ATOM 5039 C C . LEU B 1 291 ? -2.541 15.344 19.188 1 94.56 291 LEU B C 1
ATOM 5041 O O . LEU B 1 291 ? -2.502 14.211 18.703 1 94.56 291 LEU B O 1
ATOM 5045 N N . ALA B 1 292 ? -2.549 15.578 20.469 1 90.44 292 ALA B N 1
ATOM 5046 C CA . ALA B 1 292 ? -2.52 14.461 21.422 1 90.44 292 ALA B CA 1
ATOM 5047 C C . ALA B 1 292 ? -3.752 13.578 21.266 1 90.44 292 ALA B C 1
ATOM 5049 O O . ALA B 1 292 ? -3.648 12.352 21.266 1 90.44 292 ALA B O 1
ATOM 5050 N N . SER B 1 293 ? -4.848 14.242 21.172 1 92.94 293 SER B N 1
ATOM 5051 C CA . SER B 1 293 ? -6.094 13.508 20.969 1 92.94 293 SER B CA 1
ATOM 5052 C C . SER B 1 293 ? -6.082 12.734 19.656 1 92.94 293 SER B C 1
ATOM 5054 O O . SER B 1 293 ? -6.582 11.609 19.594 1 92.94 293 SER B O 1
ATOM 5056 N N . ILE B 1 294 ? -5.566 13.32 18.641 1 96.25 294 ILE B N 1
ATOM 5057 C CA . ILE B 1 294 ? -5.469 12.672 17.328 1 96.25 294 ILE B CA 1
ATOM 5058 C C . ILE B 1 294 ? -4.598 11.422 17.438 1 96.25 294 ILE B C 1
ATOM 5060 O O . ILE B 1 294 ? -4.961 10.359 16.938 1 96.25 294 ILE B O 1
ATOM 5064 N N . LEU B 1 295 ? -3.475 11.523 18.094 1 95.19 295 LEU B N 1
ATOM 5065 C CA . LEU B 1 295 ? -2.562 10.398 18.25 1 95.19 295 LEU B CA 1
ATOM 5066 C C . LEU B 1 295 ? -3.215 9.281 19.062 1 95.19 295 LEU B C 1
ATOM 5068 O O . LEU B 1 295 ? -3.041 8.102 18.75 1 95.19 295 LEU B O 1
ATOM 5072 N N . ASN B 1 296 ? -3.953 9.711 20.047 1 94.38 296 ASN B N 1
ATOM 5073 C CA . ASN B 1 296 ? -4.695 8.727 20.812 1 94.38 296 ASN B CA 1
ATOM 5074 C C . ASN B 1 296 ? -5.703 7.973 19.953 1 94.38 296 ASN B C 1
ATOM 5076 O O . ASN B 1 296 ? -5.836 6.754 20.062 1 94.38 296 ASN B O 1
ATOM 5080 N N . THR B 1 297 ? -6.41 8.703 19.172 1 96.62 297 THR B N 1
ATOM 5081 C CA . THR B 1 297 ? -7.375 8.102 18.266 1 96.62 297 THR B CA 1
ATOM 5082 C C . THR B 1 297 ? -6.676 7.176 17.266 1 96.62 297 THR B C 1
ATOM 5084 O O . THR B 1 297 ? -7.176 6.09 16.969 1 96.62 297 THR B O 1
ATOM 5087 N N . LEU B 1 298 ? -5.562 7.609 16.75 1 97.62 298 LEU B N 1
ATOM 5088 C CA . LEU B 1 298 ? -4.781 6.789 15.828 1 97.62 298 LEU B CA 1
ATOM 5089 C C . LEU B 1 298 ? -4.426 5.449 16.469 1 97.62 298 LEU B C 1
ATOM 5091 O O . LEU B 1 298 ? -4.621 4.395 15.852 1 97.62 298 LEU B O 1
ATOM 5095 N N . VAL B 1 299 ? -3.959 5.516 17.688 1 96.75 299 VAL B N 1
ATOM 5096 C CA . VAL B 1 299 ? -3.57 4.305 18.406 1 96.75 299 VAL B CA 1
ATOM 5097 C C . VAL B 1 299 ? -4.785 3.395 18.578 1 96.75 299 VAL B C 1
ATOM 5099 O O . VAL B 1 299 ? -4.707 2.189 18.328 1 96.75 299 VAL B O 1
ATOM 5102 N N . SER B 1 300 ? -5.875 3.994 18.906 1 96.94 300 SER B N 1
ATOM 5103 C CA . SER B 1 300 ? -7.094 3.221 19.109 1 96.94 300 SER B CA 1
ATOM 5104 C C . SER B 1 300 ? -7.566 2.561 17.828 1 96.94 300 SER B C 1
ATOM 5106 O O . SER B 1 300 ? -7.926 1.382 17.812 1 96.94 300 SER B O 1
ATOM 5108 N N . VAL B 1 301 ? -7.543 3.334 16.797 1 98 301 VAL B N 1
ATOM 5109 C CA . VAL B 1 301 ? -7.984 2.83 15.492 1 98 301 VAL B CA 1
ATOM 5110 C C . VAL B 1 301 ? -7.078 1.686 15.047 1 98 301 VAL B C 1
ATOM 5112 O O . VAL B 1 301 ? -7.551 0.677 14.523 1 98 301 VAL B O 1
ATOM 5115 N N . GLN B 1 302 ? -5.781 1.779 15.266 1 97.75 302 GLN B N 1
ATOM 5116 C CA . GLN B 1 302 ? -4.832 0.752 14.852 1 97.75 302 GLN B CA 1
ATOM 5117 C C . GLN B 1 302 ? -4.973 -0.503 15.711 1 97.75 302 GLN B C 1
ATOM 5119 O O . GLN B 1 302 ? -4.918 -1.622 15.195 1 97.75 302 GLN B O 1
ATOM 5124 N N . ILE B 1 303 ? -5.141 -0.313 17.016 1 97.88 303 ILE B N 1
ATOM 5125 C CA . ILE B 1 303 ? -5.348 -1.461 17.891 1 97.88 303 ILE B CA 1
ATOM 5126 C C . ILE B 1 303 ? -6.59 -2.23 17.438 1 97.88 303 ILE B C 1
ATOM 5128 O O . ILE B 1 303 ? -6.539 -3.449 17.266 1 97.88 303 ILE B O 1
ATOM 5132 N N . GLN B 1 304 ? -7.613 -1.493 17.266 1 97.81 304 GLN B N 1
ATOM 5133 C CA . GLN B 1 304 ? -8.867 -2.115 16.859 1 97.81 304 GLN B CA 1
ATOM 5134 C C . GLN B 1 304 ? -8.734 -2.783 15.484 1 97.81 304 GLN B C 1
ATOM 5136 O O . GLN B 1 304 ? -9.18 -3.916 15.297 1 97.81 304 GLN B O 1
ATOM 5141 N N . GLY B 1 305 ? -8.164 -2.082 14.555 1 97.56 305 GLY B N 1
ATOM 5142 C CA . GLY B 1 305 ? -8.008 -2.609 13.203 1 97.56 305 GLY B CA 1
ATOM 5143 C C . GLY B 1 305 ? -7.211 -3.896 13.156 1 97.56 305 GLY B C 1
ATOM 5144 O O . GLY B 1 305 ? -7.66 -4.891 12.578 1 97.56 305 GLY B O 1
ATOM 5145 N N . HIS B 1 306 ? -6.043 -3.967 13.742 1 98.06 306 HIS B N 1
ATOM 5146 C CA . HIS B 1 306 ? -5.191 -5.152 13.734 1 98.06 306 HIS B CA 1
ATOM 5147 C C . HIS B 1 306 ? -5.84 -6.293 14.516 1 98.06 306 HIS B C 1
ATOM 5149 O O . HIS B 1 306 ? -5.762 -7.453 14.102 1 98.06 306 HIS B O 1
ATOM 5155 N N . SER B 1 307 ? -6.477 -5.961 15.609 1 98.12 307 SER B N 1
ATOM 5156 C CA . SER B 1 307 ? -7.125 -6.984 16.422 1 98.12 307 SER B CA 1
ATOM 5157 C C . SER B 1 307 ? -8.273 -7.641 15.664 1 98.12 307 SER B C 1
ATOM 5159 O O . SER B 1 307 ? -8.398 -8.867 15.656 1 98.12 307 SER B O 1
ATOM 5161 N N . GLU B 1 308 ? -9.07 -6.82 15.055 1 97.75 308 GLU B N 1
ATOM 5162 C CA . GLU B 1 308 ? -10.195 -7.352 14.305 1 97.75 308 GLU B CA 1
ATOM 5163 C C . GLU B 1 308 ? -9.727 -8.234 13.156 1 97.75 308 GLU B C 1
ATOM 5165 O O . GLU B 1 308 ? -10.289 -9.305 12.914 1 97.75 308 GLU B O 1
ATOM 5170 N N . LEU B 1 309 ? -8.742 -7.801 12.469 1 97.88 309 LEU B N 1
ATOM 5171 C CA . LEU B 1 309 ? -8.227 -8.586 11.352 1 97.88 309 LEU B CA 1
ATOM 5172 C C . LEU B 1 309 ? -7.609 -9.891 11.852 1 97.88 309 LEU B C 1
ATOM 5174 O O . LEU B 1 309 ? -7.809 -10.945 11.242 1 97.88 309 LEU B O 1
ATOM 5178 N N . ALA B 1 310 ? -6.848 -9.844 12.938 1 97.94 310 ALA B N 1
ATOM 5179 C CA . ALA B 1 310 ? -6.293 -11.062 13.516 1 97.94 310 ALA B CA 1
ATOM 5180 C C . ALA B 1 310 ? -7.398 -12.047 13.875 1 97.94 310 ALA B C 1
ATOM 5182 O O . ALA B 1 310 ? -7.27 -13.25 13.625 1 97.94 310 ALA B O 1
ATOM 5183 N N . ASP B 1 311 ? -8.469 -11.547 14.367 1 97.56 311 ASP B N 1
ATOM 5184 C CA . ASP B 1 311 ? -9.586 -12.391 14.766 1 97.56 311 ASP B CA 1
ATOM 5185 C C . ASP B 1 311 ? -10.219 -13.07 13.547 1 97.56 311 ASP B C 1
ATOM 5187 O O . ASP B 1 311 ? -10.539 -14.266 13.602 1 97.56 311 ASP B O 1
ATOM 5191 N N . VAL B 1 312 ? -10.43 -12.352 12.531 1 97 312 VAL B N 1
ATOM 5192 C CA . VAL B 1 312 ? -11.039 -12.93 11.336 1 97 312 VAL B CA 1
ATOM 5193 C C . VAL B 1 312 ? -10.102 -13.977 10.742 1 97 312 VAL B C 1
ATOM 5195 O O . VAL B 1 312 ? -10.555 -15.039 10.312 1 97 312 VAL B O 1
ATOM 5198 N N . TRP B 1 313 ? -8.789 -13.75 10.695 1 97.44 313 TRP B N 1
ATOM 5199 C CA . TRP B 1 313 ? -7.824 -14.734 10.211 1 97.44 313 TRP B CA 1
ATOM 5200 C C . TRP B 1 313 ? -7.852 -15.992 11.062 1 97.44 313 TRP B C 1
ATOM 5202 O O . TRP B 1 313 ? -7.695 -17.109 10.555 1 97.44 313 TRP B O 1
ATOM 5212 N N . ARG B 1 314 ? -8.055 -15.859 12.367 1 96.25 314 ARG B N 1
ATOM 5213 C CA . ARG B 1 314 ? -8.141 -17 13.266 1 96.25 314 ARG B CA 1
ATOM 5214 C C . ARG B 1 314 ? -9.367 -17.859 12.945 1 96.25 314 ARG B C 1
ATOM 5216 O O . ARG B 1 314 ? -9.336 -19.078 13.117 1 96.25 314 ARG B O 1
ATOM 5223 N N . LEU B 1 315 ? -10.391 -17.203 12.43 1 93.25 315 LEU B N 1
ATOM 5224 C CA . LEU B 1 315 ? -11.594 -17.922 12.055 1 93.25 315 LEU B CA 1
ATOM 5225 C C . LEU B 1 315 ? -11.328 -18.828 10.852 1 93.25 315 LEU B C 1
ATOM 5227 O O . LEU B 1 315 ? -12.008 -19.844 10.672 1 93.25 315 LEU B O 1
ATOM 5231 N N . ILE B 1 316 ? -10.336 -18.453 10.078 1 93.12 316 ILE B N 1
ATOM 5232 C CA . ILE B 1 316 ? -10.023 -19.172 8.852 1 93.12 316 ILE B CA 1
ATOM 5233 C C . ILE B 1 316 ? -9.18 -20.406 9.188 1 93.12 316 ILE B C 1
ATOM 5235 O O . ILE B 1 316 ? -9.25 -21.422 8.492 1 93.12 316 ILE B O 1
ATOM 5239 N N . GLN B 1 317 ? -8.438 -20.391 10.211 1 89.19 317 GLN B N 1
ATOM 5240 C CA . GLN B 1 317 ? -7.391 -21.359 10.539 1 89.19 317 GLN B CA 1
ATOM 5241 C C . GLN B 1 317 ? -7.965 -22.766 10.68 1 89.19 317 GLN B C 1
ATOM 5243 O O . GLN B 1 317 ? -7.449 -23.719 10.086 1 89.19 317 GLN B O 1
ATOM 5248 N N . PRO B 1 318 ? -9.133 -22.938 11.336 1 86.69 318 PRO B N 1
ATOM 5249 C CA . PRO B 1 318 ? -9.664 -24.297 11.469 1 86.69 318 PRO B CA 1
ATOM 5250 C C . PRO B 1 318 ? -10.141 -24.875 10.133 1 86.69 318 PRO B C 1
ATOM 5252 O O . PRO B 1 318 ? -10.016 -26.078 9.898 1 86.69 318 PRO B O 1
ATOM 5255 N N . SER B 1 319 ? -10.695 -24.047 9.336 1 82.56 319 SER B N 1
ATOM 5256 C CA . SER B 1 319 ? -11.203 -24.516 8.047 1 82.56 319 SER B CA 1
ATOM 5257 C C . SER B 1 319 ? -10.078 -24.984 7.137 1 82.56 319 SER B C 1
ATOM 5259 O O . SER B 1 319 ? -10.234 -25.953 6.402 1 82.56 319 SER B O 1
ATOM 5261 N N . ILE B 1 320 ? -8.953 -24.406 7.145 1 80.38 320 ILE B N 1
ATOM 5262 C CA . ILE B 1 320 ? -7.824 -24.766 6.297 1 80.38 320 ILE B CA 1
ATOM 5263 C C . ILE B 1 320 ? -7.18 -26.047 6.812 1 80.38 320 ILE B C 1
ATOM 5265 O O . ILE B 1 320 ? -6.758 -26.891 6.027 1 80.38 320 ILE B O 1
ATOM 5269 N N . MET B 1 321 ? -7.156 -26.234 8.117 1 75.88 321 MET B N 1
ATOM 5270 C CA . MET B 1 321 ? -6.543 -27.406 8.727 1 75.88 321 MET B CA 1
ATOM 5271 C C . MET B 1 321 ? -7.297 -28.672 8.344 1 75.88 321 MET B C 1
ATOM 5273 O O . MET B 1 321 ? -6.699 -29.75 8.227 1 75.88 321 MET B O 1
ATOM 5277 N N . LYS B 1 322 ? -8.57 -28.484 8.094 1 73.62 322 LYS B N 1
ATOM 5278 C CA . LYS B 1 322 ? -9.383 -29.641 7.688 1 73.62 322 LYS B CA 1
ATOM 5279 C C . LYS B 1 322 ? -9.086 -30.031 6.246 1 73.62 322 LYS B C 1
ATOM 5281 O O . LYS B 1 322 ? -9.328 -31.188 5.852 1 73.62 322 LYS B O 1
ATOM 5286 N N . CYS B 1 323 ? -8.625 -29.078 5.496 1 67.06 323 CYS B N 1
ATOM 5287 C CA . CYS B 1 323 ? -8.352 -29.344 4.09 1 67.06 323 CYS B CA 1
ATOM 5288 C C . CYS B 1 323 ? -6.957 -29.922 3.906 1 67.06 323 CYS B C 1
ATOM 5290 O O . CYS B 1 323 ? -6.598 -30.359 2.809 1 67.06 323 CYS B O 1
ATOM 5292 N N . LEU B 1 324 ? -6.094 -30.016 4.961 1 65.62 324 LEU B N 1
ATOM 5293 C CA . LEU B 1 324 ? -4.73 -30.531 4.895 1 65.62 324 LEU B CA 1
ATOM 5294 C C . LEU B 1 324 ? -4.727 -32.062 5.004 1 65.62 324 LEU B C 1
ATOM 5296 O O . LEU B 1 324 ? -5.539 -32.625 5.73 1 65.62 324 LEU B O 1
ATOM 5300 N N . PRO B 1 325 ? -4.047 -32.781 3.992 1 59.5 325 PRO B N 1
ATOM 5301 C CA . PRO B 1 325 ? -3.92 -34.25 4.156 1 59.5 325 PRO B CA 1
ATOM 5302 C C . PRO B 1 325 ? -3.375 -34.625 5.531 1 59.5 325 PRO B C 1
ATOM 5304 O O . PRO B 1 325 ? -2.607 -33.875 6.133 1 59.5 325 PRO B O 1
ATOM 5307 N N . GLU B 1 326 ? -4.105 -35.469 6.195 1 53 326 GLU B N 1
ATOM 5308 C CA . GLU B 1 326 ? -3.652 -36 7.477 1 53 326 GLU B CA 1
ATOM 5309 C C . GLU B 1 326 ? -2.188 -36.438 7.414 1 53 326 GLU B C 1
ATOM 5311 O O . GLU B 1 326 ? -1.733 -36.969 6.398 1 53 326 GLU B O 1
ATOM 5316 N N . LYS B 1 327 ? -1.148 -35.844 8.016 1 48.03 327 LYS B N 1
ATOM 5317 C CA . LYS B 1 327 ? 0.192 -36.406 8.18 1 48.03 327 LYS B CA 1
ATOM 5318 C C . LYS B 1 327 ? 0.149 -37.906 8.289 1 48.03 327 LYS B C 1
ATOM 5320 O O . LYS B 1 327 ? -0.466 -38.469 9.203 1 48.03 327 LYS B O 1
ATOM 5325 N N . LYS B 1 328 ? 0.159 -38.781 7.242 1 41.5 328 LYS B N 1
ATOM 5326 C CA . LYS B 1 328 ? 0.613 -40.125 7.535 1 41.5 328 LYS B CA 1
ATOM 5327 C C . LYS B 1 328 ? 1.867 -40.125 8.406 1 41.5 328 LYS B C 1
ATOM 5329 O O . LYS B 1 328 ? 2.807 -39.375 8.133 1 41.5 328 LYS B O 1
ATOM 5334 N N . SER B 1 329 ? 1.759 -40.375 9.609 1 35.72 329 SER B N 1
ATOM 5335 C CA . SER B 1 329 ? 2.854 -40.812 10.469 1 35.72 329 SER B CA 1
ATOM 5336 C C . SER B 1 329 ? 3.844 -41.688 9.695 1 35.72 329 SER B C 1
ATOM 5338 O O . SER B 1 329 ? 3.508 -42.781 9.266 1 35.72 329 SER B O 1
ATOM 5340 N N . HIS B 1 330 ? 4.57 -41.281 8.703 1 33.44 330 HIS B N 1
ATOM 5341 C CA . HIS B 1 330 ? 5.734 -42.125 8.414 1 33.44 330 HIS B CA 1
ATOM 5342 C C . HIS B 1 330 ? 6.332 -42.688 9.695 1 33.44 330 HIS B C 1
ATOM 5344 O O . HIS B 1 330 ? 6.586 -41.969 10.656 1 33.44 330 HIS B O 1
ATOM 5350 N N . LEU B 1 331 ? 6.188 -44.031 10.062 1 29.33 331 LEU B N 1
ATOM 5351 C CA . LEU B 1 331 ? 6.988 -44.938 10.898 1 29.33 331 LEU B CA 1
ATOM 5352 C C . LEU B 1 331 ? 8.477 -44.688 10.664 1 29.33 331 LEU B C 1
ATOM 5354 O O . LEU B 1 331 ? 8.945 -44.75 9.531 1 29.33 331 LEU B O 1
ATOM 5358 N N . ASN B 1 332 ? 9.156 -43.844 11.391 1 29.2 332 ASN B N 1
ATOM 5359 C CA . ASN B 1 332 ? 10.578 -43.844 11.727 1 29.2 332 ASN B CA 1
ATOM 5360 C C . ASN B 1 332 ? 11.125 -45.25 11.852 1 29.2 332 ASN B C 1
ATOM 5362 O O . ASN B 1 332 ? 10.961 -45.906 12.891 1 29.2 332 ASN B O 1
ATOM 5366 N N . GLY B 1 333 ? 11.008 -46.25 10.898 1 26.5 333 GLY B N 1
ATOM 5367 C CA . GLY B 1 333 ? 12.031 -47.25 11.078 1 26.5 333 GLY B CA 1
ATOM 5368 C C . GLY B 1 333 ? 13.406 -46.688 11.359 1 26.5 333 GLY B C 1
ATOM 5369 O O . GLY B 1 333 ? 13.711 -45.562 10.961 1 26.5 333 GLY B O 1
ATOM 5370 N N . ASN B 1 334 ? 14.156 -47.219 12.461 1 27.64 334 ASN B N 1
ATOM 5371 C CA . ASN B 1 334 ? 15.461 -47.094 13.109 1 27.64 334 ASN B CA 1
ATOM 5372 C C . ASN B 1 334 ? 16.594 -47.156 12.086 1 27.64 334 ASN B C 1
ATOM 5374 O O . ASN B 1 334 ? 17.016 -48.219 11.664 1 27.64 334 ASN B O 1
ATOM 5378 N N . ILE B 1 335 ? 16.547 -46.688 10.883 1 25.89 335 ILE B N 1
ATOM 5379 C CA . ILE B 1 335 ? 17.875 -46.812 10.297 1 25.89 335 ILE B CA 1
ATOM 5380 C C . ILE B 1 335 ? 18.891 -46.125 11.203 1 25.89 335 ILE B C 1
ATOM 5382 O O . ILE B 1 335 ? 18.797 -44.906 11.469 1 25.89 335 ILE B O 1
ATOM 5386 N N . ASN B 1 336 ? 19.516 -46.938 12.172 1 24.98 336 ASN B N 1
ATOM 5387 C CA . ASN B 1 336 ? 20.766 -46.844 12.93 1 24.98 336 ASN B CA 1
ATOM 5388 C C . ASN B 1 336 ? 21.891 -46.219 12.109 1 24.98 336 ASN B C 1
ATOM 5390 O O . ASN B 1 336 ? 22.125 -46.656 10.969 1 24.98 336 ASN B O 1
ATOM 5394 N N . SER B 1 337 ? 22.062 -44.938 12.266 1 23.97 337 SER B N 1
ATOM 5395 C CA . SER B 1 337 ? 23.312 -44.25 12.016 1 23.97 337 SER B CA 1
ATOM 5396 C C . SER B 1 337 ? 24.516 -45.094 12.422 1 23.97 337 SER B C 1
ATOM 5398 O O . SER B 1 337 ? 24.781 -45.281 13.609 1 23.97 337 SER B O 1
ATOM 5400 N N . GLY B 1 338 ? 24.672 -46.438 11.938 1 22.72 338 GLY B N 1
ATOM 5401 C CA . GLY B 1 338 ? 26.016 -46.969 12.047 1 22.72 338 GLY B CA 1
ATOM 5402 C C . GLY B 1 338 ? 27.094 -45.969 11.688 1 22.72 338 GLY B C 1
ATOM 5403 O O . GLY B 1 338 ? 26.812 -44.906 11.102 1 22.72 338 GLY B O 1
ATOM 5404 N N . SER B 1 339 ? 28.469 -46.25 12.117 1 27.05 339 SER B N 1
ATOM 5405 C CA . SER B 1 339 ? 29.844 -45.812 12.359 1 27.05 339 SER B CA 1
ATOM 5406 C C . SER B 1 339 ? 30.516 -45.344 11.07 1 27.05 339 SER B C 1
ATOM 5408 O O . SER B 1 339 ? 31.719 -45.062 11.055 1 27.05 339 SER B O 1
ATOM 5410 N N . LEU B 1 340 ? 29.875 -45.25 9.898 1 22.61 340 LEU B N 1
ATOM 5411 C CA . LEU B 1 340 ? 30.969 -45.219 8.93 1 22.61 340 LEU B CA 1
ATOM 5412 C C . LEU B 1 340 ? 31.797 -43.969 9.078 1 22.61 340 LEU B C 1
ATOM 5414 O O . LEU B 1 340 ? 32.625 -43.656 8.219 1 22.61 340 LEU B O 1
ATOM 5418 N N . LEU B 1 341 ? 31.484 -43.031 10.117 1 21.33 341 LEU B N 1
ATOM 5419 C CA . LEU B 1 341 ? 32.688 -42.25 10.398 1 21.33 341 LEU B CA 1
ATOM 5420 C C . LEU B 1 341 ? 33.719 -43.094 11.117 1 21.33 341 LEU B C 1
ATOM 5422 O O . LEU B 1 341 ? 34.719 -42.594 11.633 1 21.33 341 LEU B O 1
ATOM 5426 N N . ARG B 1 342 ? 34.031 -44.438 10.805 1 19.22 342 ARG B N 1
ATOM 5427 C CA . ARG B 1 342 ? 35.469 -44.562 10.859 1 19.22 342 ARG B CA 1
ATOM 5428 C C . ARG B 1 342 ? 36.125 -43.875 9.656 1 19.22 342 ARG B C 1
ATOM 5430 O O . ARG B 1 342 ? 35.594 -43.969 8.539 1 19.22 342 ARG B O 1
#

Foldseek 3Di:
DQQELLAQAFDQDDDDPPDQDPVNVVVNVLRVVLRLVCQCPDPPNVPDVLNVCLVPPDDPPNPVVSCVVCVPPHHCLVVPPCLVVLLVLADPCLVVVLVVLLVVLVVVLVVLVVVLVVLLVLLVVLLVLLVVLLVQLVVLQVLLVPVDDDDCVVQVPDCLSVLSSVLSPVLSVLSNVLSVLSNVLSVLSCPQANSLSVSLSSLSVSLNVSVVSLVPPLVVQLVVLVVVLVVLVVVLVVCVVVPHDPVVNVVSVVVNVVSVVSNVSSVSVNSNSSSSSVVSSVVSVVSVVCVVVSVVSVVVSVVVSVVSSVVSVVVSVVSVVSSDPDPPPPPPPPPPPDDVVD/DQQELLAQAFDQDDDDPPDQDPVNVVVNVLRVVLRLVCQCPDPPNVPDVLNVCLVPPDDPPNPVVSCVVCVPPHHCLVVDPCLVVLLVLADPCLVVVLVVLLVVLVVVLVVLVVVLVVLLVLLVVLLVLLVVLLVQLVVLQVLLVPPDDDDCVVQVPDCLSVLSSVLSPVLSVLSNVLSVLSNVLSVLSCPQANSLSVSLSSLSVSLNVSVVSLVVPLVVQLVVLVVVLVVLVVVLVVCVVVPHDPVVNVVSVVVNVVSVVSNVSSVSVNSNSSSSSVVSSVVSVVSVVCVVVSVVSVVVSVVVSVVSSVVSVVVSVVSVVSSDPDPPPPPPDPPPPDPVVD

Nearest PDB structures (foldseek):
  2z0n-assembly1_A-2  TM=5.456E-01  e=2.210E-03  Homo sapiens
  4wpe-assembly1_A-2  TM=4.767E-01  e=8.875E-04  Saccharomyces cerevisiae S288C
  2d1l-assembly1_A  TM=3.982E-01  e=6.270E-03  Mus musculus
  2d1l-assembly1_B  TM=4.337E-01  e=1.703E-02  Mus musculus
  7sqc-assembly1_1W  TM=2.967E-01  e=2.210E-01  Chlamydomonas reinhardtii

InterPro domains:
  IPR001683 Phox homology [PF00787] (3-57)
  IPR001683 Phox homology [PS50195] (1-61)
  IPR027267 AH/BAR domain superfamily [G3DSA:1.20.1270.60] (92-322)
  IPR028662 Sorting nexin-8/Mvp1 [PTHR46571] (3-330)
  IPR036871 PX domain superfamily [G3DSA:3.30.1520.10] (2-76)
  IPR036871 PX domain superfamily [SSF64268] (4-58)
  IPR045734 Sorting nexin 8/Mvp1, BAR domain [PF19566] (75-317)